Protein AF-A0A2N5ZXE2-F1 (afdb_monomer)

Solvent-accessible surface area (backbone atoms only — not comparable to full-atom values): 25624 Å² total; per-residue (Å²): 124,84,67,64,59,58,56,55,54,54,56,55,52,52,53,52,52,51,54,52,48,53,53,49,52,51,50,52,50,50,51,52,54,48,51,53,51,52,45,40,54,49,27,74,72,38,94,86,47,69,38,65,70,49,49,53,50,50,50,53,52,51,52,50,51,53,48,26,51,53,38,40,73,74,43,41,70,61,40,50,52,25,24,50,52,43,54,70,68,30,45,78,39,80,57,67,76,76,68,73,58,59,75,81,72,44,54,74,70,62,61,71,67,54,93,72,80,83,83,86,70,98,43,76,68,56,59,57,60,64,67,42,64,76,61,78,66,86,49,46,41,35,38,37,36,37,39,33,32,35,60,48,60,91,78,53,85,69,57,40,35,61,39,40,34,41,39,35,35,22,65,88,78,37,34,35,36,39,36,33,46,47,34,77,39,78,33,94,71,86,58,64,87,92,45,92,62,37,19,46,20,65,37,52,53,100,79,37,60,61,30,32,52,53,48,22,68,70,67,64,73,57,74,46,84,36,39,43,37,37,42,62,24,44,50,32,48,51,31,44,75,70,44,46,92,53,30,67,58,53,51,50,50,54,64,45,26,93,83,43,78,70,28,57,57,35,20,40,47,34,43,49,46,42,51,48,50,46,56,57,78,46,43,78,56,56,48,44,56,62,8,50,52,51,49,52,41,47,56,66,68,40,54,60,78,69,49,64,56,48,52,49,4,47,49,49,43,24,48,79,61,40,48,56,75,70,42,94,56,25,66,32,64,46,64,57,78,93,66,88,64,94,71,80,90,53,59,89,43,76,66,53,36,49,57,51,50,56,52,43,32,76,74,72,45,76,73,78,71,79,74,65,51,60,61,51,51,52,54,51,48,58,53,37,59,74,32,59,95,38,34,69,60,29,39,71,67,40,48,57,37,58,79,44,43,54,42,55,67,32,84,54,62,68,62,21,52,54,50,40,56,53,54,48,48,52,38,25,49,26,25,46,79,68,71,37,51,72,60,16,51,50,48,51,49,43,53,51,42,51,49,51,66,64,70,61,55,89,42,74,76,72,134

Secondary structure (DSSP, 8-state):
-TTHHHHHHHHHHHHHHHHHHHHHHHHHHHHHHHHHHHHHHHHHHSTTPPPHHHHHHHHHHHHHHHHHHHHHHHHHHHHHHHHHHHHHTPEEE--------HHHHS-HHHHHTSS--------HHHHHHHHHTTS----EEEEEEEEEEEE--TT-S--EEEEEEEEEEETTTTEEEEEEE-TT-B---S--TTSTT-BGGGG--TT-HHHHHHHHHHH-SS---EEEEE-HHHHHHHHHTTT-S-HHHHHHHHH--TTSTTHHHHHHHHHHHHHHHHHHHHGGGSSHHHHHHHHHHHHHHSEE---HHHHHHHHHHHHTTTTTTT-TTSEEEE--TT-----------HHHHHHHHHHHHHHH--------HHHHHHHHHHHHHHTTT-HHHHHHHHHHHHHTTGGGG-S-HHHHHHHHHHHHHHHHHHHHHTT-HHHHHHHHHHHHHHHHHHHT-TT----

Foldseek 3Di:
DVPVVVVVVVVVVVVVVVVVVVVVVVVVVVVVVVVLVVQQVVPVVDPPRDHPVRVVVVVVVVVLVVQLVVLCVVCVVLLQVLLVVLQVPFAAFDQDQLDPQCCVVDDPVVVVPFDDDDPDDDDPVVVLQVVQQPDGDDGTGKAWEWEFEWDADQPRPDTWRQWIWIWIADLVQLAIEIETEHQQDAADPPDPPVDSCRTLRNLDDPVCPSSQVRVCVQVVGDGHDKYWYAYPLRQLLVCVLLQNPCSPLLVVQLVDFPLFDLGRLQSSVQVLLAVVVSCQPVLVCLGGPSNLLVLVLSPLLIDIPDDSSNSSSSSSSSVVCPPPPVDSRSYHYHYGPPSSHPHDNQHSDPVSSVVSVVSVCVPPNDDDPDPPLLVVLVVLLVVLVVCLVPLVVLCSSLVSCLSNLSLSSPPDPVSSLVSLCSSLVSNLVSCVVVVNNVVSVSSVVSNVSSVCSVPVPPRPPDD

Radius of gyration: 27.0 Å; Cα contacts (8 Å, |Δi|>4): 568; chains: 1; bounding box: 107×51×68 Å

Nearest PDB structures (foldseek):
  3tel-assembly1_A  TM=6.851E-01  e=2.129E-08  Streptococcus pneumoniae
  3tfl-assembly1_A  TM=6.962E-01  e=2.026E-08  Streptococcus pneumoniae
  6uf3-assembly1_A  TM=6.645E-01  e=6.329E-08  Bacillus subtilis subsp. subtilis str. 168
  8qty-assembly1_A  TM=6.112E-01  e=6.329E-08  Streptococcus dysgalactiae subsp. dysgalactiae
  3okz-assembly1_A  TM=6.239E-01  e=3.764E-07  Streptococcus agalactiae

pLDDT: mean 78.14, std 16.71, range [30.12, 97.62]

Mean predicted aligned error: 12.79 Å

Sequence (463 aa):
MREEETQQQSSSQQQGGFKRFVVRSARILFWIVTIIAVWWFLSSLLHGLPGPGDAFRAGLHAAKRASDAVYHWVEEDKLKEAAHRVRSEAVEHVPQDSVLSDVDKLTAERRARLPMRPLIGDSTLQAQLRSISKRPPIGGRLINILIIGIDSRLSARDARADALHLVTVNPDSAVVEIMSIPRDTYSDLGHPDTTTFNIIANAKTSDNKRLMRKVAEIARRGPVNYYAEVGFSQAMGIMEILGYRDPVKTLQFLRTRRTLPGGDIQRTHNQAVFMRQNLISKFPLLTGATGDMITTAALNFLTTNLSRDFCLGLIYTLQERGFPNHRDDAVRLRMPPGNNIRLLQMVADSLTIHNTLARVERRFGESDGAPDVASYLRRVYTRAMKDSARPGRMVYRLRRLNEQHAWLQVQDRHARSGIRDTLSGLLEYAYRELGQSGKADAVRNARKAEQLLIEQRILHQEP

Structure (mmCIF, N/CA/C/O backbone):
data_AF-A0A2N5ZXE2-F1
#
_entry.id   AF-A0A2N5ZXE2-F1
#
loop_
_atom_site.group_PDB
_atom_site.id
_atom_site.type_symbol
_atom_site.label_atom_id
_atom_site.label_alt_id
_atom_site.label_comp_id
_atom_site.label_asym_id
_atom_site.label_entity_id
_atom_site.label_seq_id
_atom_site.pdbx_PDB_ins_code
_atom_site.Cartn_x
_atom_site.Cartn_y
_atom_site.Cartn_z
_atom_site.occupancy
_atom_site.B_iso_or_equiv
_atom_site.auth_seq_id
_atom_site.auth_comp_id
_atom_site.auth_asym_id
_atom_site.auth_atom_id
_atom_site.pdbx_PDB_model_num
ATOM 1 N N . MET A 1 1 ? 70.496 -2.683 27.564 1.00 53.62 1 MET A N 1
ATOM 2 C CA . MET A 1 1 ? 69.893 -3.513 28.633 1.00 53.62 1 MET A CA 1
ATOM 3 C C . MET A 1 1 ? 68.755 -2.837 29.403 1.00 53.62 1 MET A C 1
ATOM 5 O O . MET A 1 1 ? 67.891 -3.565 29.852 1.00 53.62 1 MET A O 1
ATOM 9 N N . ARG A 1 2 ? 68.676 -1.499 29.543 1.00 52.22 2 ARG A N 1
ATOM 10 C CA . ARG A 1 2 ? 67.564 -0.840 30.276 1.00 52.22 2 ARG A CA 1
ATOM 11 C C . ARG A 1 2 ? 66.299 -0.516 29.459 1.00 52.22 2 ARG A C 1
ATOM 13 O O . ARG A 1 2 ? 65.325 -0.068 30.046 1.00 52.22 2 ARG A O 1
ATOM 20 N N . GLU A 1 3 ? 66.297 -0.728 28.141 1.00 51.56 3 GLU A N 1
ATOM 21 C CA . GLU A 1 3 ? 65.118 -0.480 27.283 1.00 51.56 3 GLU A CA 1
ATOM 22 C C . GLU A 1 3 ? 64.325 -1.753 26.932 1.00 51.56 3 GLU A C 1
ATOM 24 O O . GLU A 1 3 ? 63.127 -1.670 26.671 1.00 51.56 3 GLU A O 1
ATOM 29 N N . GLU A 1 4 ? 64.938 -2.940 27.005 1.00 49.72 4 GLU A N 1
ATOM 30 C CA . GLU A 1 4 ? 64.251 -4.212 26.716 1.00 49.72 4 GLU A CA 1
ATOM 31 C C . GLU A 1 4 ? 63.387 -4.706 27.893 1.00 49.72 4 GLU A C 1
ATOM 33 O O . GLU A 1 4 ? 62.326 -5.294 27.676 1.00 49.72 4 GLU A O 1
ATOM 38 N N . GLU A 1 5 ? 63.755 -4.389 29.140 1.00 50.12 5 GLU A N 1
ATOM 39 C CA . GLU A 1 5 ? 62.956 -4.756 30.323 1.00 50.12 5 GLU A CA 1
ATOM 40 C C . GLU A 1 5 ? 61.632 -3.969 30.411 1.00 50.12 5 GLU A C 1
ATOM 42 O O . GLU A 1 5 ? 60.610 -4.495 30.864 1.00 50.12 5 GLU A O 1
ATOM 47 N N . THR A 1 6 ? 61.593 -2.739 29.891 1.00 51.38 6 THR A N 1
ATOM 48 C CA . THR A 1 6 ? 60.400 -1.875 29.921 1.00 51.38 6 THR A CA 1
ATOM 49 C C . THR A 1 6 ? 59.348 -2.294 28.879 1.00 51.38 6 THR A C 1
ATOM 51 O O . THR A 1 6 ? 58.143 -2.149 29.108 1.00 51.38 6 THR A O 1
ATOM 54 N N . GLN A 1 7 ? 59.761 -2.888 27.751 1.00 49.28 7 GLN A N 1
ATOM 55 C CA . GLN A 1 7 ? 58.834 -3.416 26.735 1.00 49.28 7 GLN A CA 1
ATOM 56 C C . GLN A 1 7 ? 58.217 -4.774 27.127 1.00 49.28 7 GLN A C 1
ATOM 58 O O . GLN A 1 7 ? 57.045 -5.026 26.825 1.00 49.28 7 GLN A O 1
ATOM 63 N N . GLN A 1 8 ? 58.926 -5.619 27.883 1.00 49.59 8 GLN A N 1
ATOM 64 C CA . GLN A 1 8 ? 58.360 -6.873 28.411 1.00 49.59 8 GLN A CA 1
ATOM 65 C C . GLN A 1 8 ? 57.387 -6.664 29.588 1.00 49.59 8 GLN A C 1
ATOM 67 O O . GLN A 1 8 ? 56.416 -7.416 29.733 1.00 49.59 8 GLN A O 1
ATOM 72 N N . GLN A 1 9 ? 57.555 -5.608 30.392 1.00 49.88 9 GLN A N 1
ATOM 73 C CA . GLN A 1 9 ? 56.585 -5.274 31.444 1.00 49.88 9 GLN A CA 1
ATOM 74 C C . GLN A 1 9 ? 55.280 -4.659 30.906 1.00 49.88 9 GLN A C 1
ATOM 76 O O . GLN A 1 9 ? 54.209 -4.944 31.443 1.00 49.88 9 GLN A O 1
ATOM 81 N N . SER A 1 10 ? 55.317 -3.889 29.811 1.00 50.78 10 SER A N 1
ATOM 82 C CA . SER A 1 10 ? 54.096 -3.290 29.233 1.00 50.78 10 SER A CA 1
ATOM 83 C C . SER A 1 10 ? 53.194 -4.307 28.506 1.00 50.78 10 SER A C 1
ATOM 85 O O . SER A 1 10 ? 51.966 -4.254 28.627 1.00 50.78 10 SER A O 1
ATOM 87 N N . SER A 1 11 ? 53.783 -5.295 27.823 1.00 50.34 11 SER A N 1
ATOM 88 C CA . SER A 1 11 ? 53.051 -6.354 27.105 1.00 50.34 11 SER A CA 1
ATOM 89 C C . SER A 1 11 ? 52.413 -7.392 28.044 1.00 50.34 11 SER A C 1
ATOM 91 O O . SER A 1 11 ? 51.295 -7.859 27.796 1.00 50.34 11 SER A O 1
ATOM 93 N N . SER A 1 12 ? 53.057 -7.695 29.176 1.00 50.16 12 SER A N 1
ATOM 94 C CA . SER A 1 12 ? 52.510 -8.583 30.214 1.00 50.16 12 SER A CA 1
ATOM 95 C C . SER A 1 12 ? 51.385 -7.929 31.038 1.00 50.16 12 SER A C 1
ATOM 97 O O . SER A 1 12 ? 50.406 -8.601 31.381 1.00 50.16 12 SER A O 1
ATOM 99 N N . GLN A 1 13 ? 51.433 -6.609 31.271 1.00 51.62 13 GLN A N 1
ATOM 100 C CA . GLN A 1 13 ? 50.327 -5.860 31.890 1.00 51.62 13 GLN A CA 1
ATOM 101 C C . GLN A 1 13 ? 49.089 -5.747 30.980 1.00 51.62 13 GLN A C 1
ATOM 103 O O . GLN A 1 13 ? 47.963 -5.913 31.464 1.00 51.62 13 GLN A O 1
ATOM 108 N N . GLN A 1 14 ? 49.263 -5.544 29.666 1.00 51.06 14 GLN A N 1
ATOM 109 C CA . GLN A 1 14 ? 48.143 -5.510 28.711 1.00 51.06 14 GLN A CA 1
ATOM 110 C C . GLN A 1 14 ? 47.430 -6.869 28.574 1.00 51.06 14 GLN A C 1
ATOM 112 O O . GLN A 1 14 ? 46.196 -6.917 28.571 1.00 51.06 14 GLN A O 1
ATOM 117 N N . GLN A 1 15 ? 48.167 -7.989 28.550 1.00 51.78 15 GLN A N 1
ATOM 118 C CA . GLN A 1 15 ? 47.559 -9.330 28.529 1.00 51.78 15 GLN A CA 1
ATOM 119 C C . GLN A 1 15 ? 46.788 -9.659 29.821 1.00 51.78 15 GLN A C 1
ATOM 121 O O 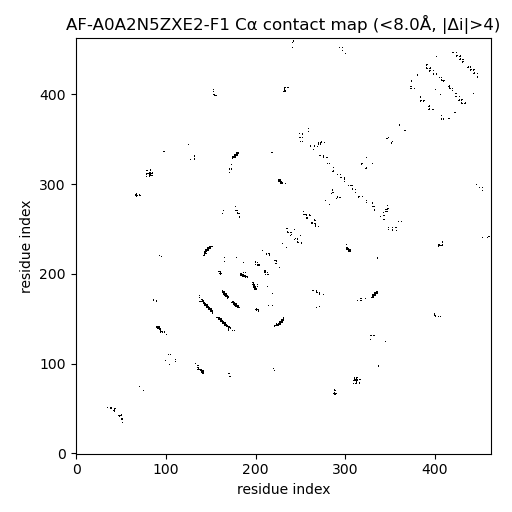. GLN A 1 15 ? 45.746 -10.324 29.772 1.00 51.78 15 GLN A O 1
ATOM 126 N N . GLY A 1 16 ? 47.252 -9.172 30.977 1.00 52.94 16 GLY A N 1
ATOM 127 C CA . GLY A 1 16 ? 46.551 -9.314 32.256 1.00 52.94 16 GLY A CA 1
ATOM 128 C C . GLY A 1 16 ? 45.233 -8.530 32.313 1.00 52.94 16 GLY A C 1
ATOM 129 O O . GLY A 1 16 ? 44.241 -9.030 32.851 1.00 52.94 16 GLY A O 1
ATOM 130 N N . GLY A 1 17 ? 45.194 -7.335 31.714 1.00 65.12 17 GLY A N 1
ATOM 131 C CA . GLY A 1 17 ? 43.986 -6.513 31.589 1.00 65.12 17 GLY A CA 1
ATOM 132 C C . GLY A 1 17 ? 42.912 -7.160 30.712 1.00 65.12 17 GLY A C 1
ATOM 133 O O . GLY A 1 17 ? 41.754 -7.247 31.125 1.00 65.12 17 GLY A O 1
ATOM 134 N N . PHE A 1 18 ? 43.302 -7.706 29.556 1.00 62.78 18 PHE A N 1
ATOM 135 C CA . PHE A 1 18 ? 42.383 -8.401 28.650 1.00 62.78 18 PHE A CA 1
ATOM 136 C C . PHE A 1 18 ? 41.814 -9.686 29.272 1.00 62.78 18 PHE A C 1
ATOM 138 O O . PHE A 1 18 ? 40.603 -9.890 29.260 1.00 62.78 18 PHE A O 1
ATOM 145 N N . LYS A 1 19 ? 42.647 -10.515 29.922 1.00 65.44 19 LYS A N 1
ATOM 146 C CA . LYS A 1 19 ? 42.171 -11.713 30.641 1.00 65.44 19 LYS A CA 1
ATOM 147 C C . LYS A 1 19 ? 41.205 -11.364 31.777 1.00 65.44 19 LYS A C 1
ATOM 149 O O . LYS A 1 19 ? 40.176 -12.018 31.926 1.00 65.44 19 LYS A O 1
ATOM 154 N N . ARG A 1 20 ? 41.482 -10.310 32.556 1.00 68.12 20 ARG A N 1
ATOM 155 C CA . ARG A 1 20 ? 40.572 -9.839 33.619 1.00 68.12 20 ARG A CA 1
ATOM 156 C C . ARG A 1 20 ? 39.262 -9.286 33.060 1.00 68.12 20 ARG A C 1
ATOM 158 O O . ARG A 1 20 ? 38.218 -9.514 33.667 1.00 68.12 20 ARG A O 1
ATOM 165 N N . PHE A 1 21 ? 39.299 -8.600 31.919 1.00 69.12 21 PHE A N 1
ATOM 166 C CA . PHE A 1 21 ? 38.103 -8.128 31.223 1.00 69.12 21 PHE A CA 1
ATOM 167 C C . PHE A 1 21 ? 37.252 -9.299 30.719 1.00 69.12 21 PHE A C 1
ATOM 169 O O . PHE A 1 21 ? 36.068 -9.355 31.029 1.00 69.12 21 PHE A O 1
ATOM 176 N N . VAL A 1 22 ? 37.857 -10.288 30.055 1.00 70.19 22 VAL A N 1
ATOM 177 C CA . VAL A 1 22 ? 37.159 -11.492 29.574 1.00 70.19 22 VAL A CA 1
ATOM 178 C C . VAL A 1 22 ? 36.523 -12.267 30.731 1.00 70.19 22 VAL A C 1
ATOM 180 O O . VAL A 1 22 ? 35.356 -12.638 30.648 1.00 70.19 22 VAL A O 1
ATOM 183 N N . VAL A 1 23 ? 37.237 -12.450 31.846 1.00 75.44 23 VAL A N 1
ATOM 184 C CA . VAL A 1 23 ? 36.708 -13.144 33.035 1.00 75.44 23 VAL A CA 1
ATOM 185 C C . VAL A 1 23 ? 35.573 -12.357 33.703 1.00 75.44 23 VAL A C 1
ATOM 187 O O . VAL A 1 23 ? 34.593 -12.955 34.150 1.00 75.44 23 VAL A O 1
ATOM 190 N N . ARG A 1 24 ? 35.659 -11.021 33.757 1.00 71.81 24 ARG A N 1
ATOM 191 C CA . ARG A 1 24 ? 34.567 -10.172 34.264 1.00 71.81 24 ARG A CA 1
ATOM 192 C C . ARG A 1 24 ? 33.337 -10.243 33.363 1.00 71.81 24 ARG A C 1
ATOM 194 O O . ARG A 1 24 ? 32.244 -10.458 33.875 1.00 71.81 24 ARG A O 1
ATOM 201 N N . SER A 1 25 ? 33.515 -10.143 32.050 1.00 62.44 25 SER A N 1
ATOM 202 C CA . SER A 1 25 ? 32.431 -10.258 31.072 1.00 62.44 25 SER A CA 1
ATOM 203 C C . SER A 1 25 ? 31.783 -11.643 31.102 1.00 62.44 25 SER A C 1
ATOM 205 O O . SER A 1 25 ? 30.561 -11.738 31.096 1.00 62.44 25 SER A O 1
ATOM 207 N N . ALA A 1 26 ? 32.573 -12.713 31.244 1.00 69.75 26 ALA A N 1
ATOM 208 C CA . ALA A 1 26 ? 32.065 -14.074 31.401 1.00 69.75 26 ALA A CA 1
ATOM 209 C C . ALA A 1 26 ? 31.266 -14.254 32.703 1.00 69.75 26 ALA A C 1
ATOM 211 O O . ALA A 1 26 ? 30.211 -14.880 32.687 1.00 69.75 26 ALA A O 1
ATOM 212 N N . ARG A 1 27 ? 31.710 -13.659 33.822 1.00 75.62 27 ARG A N 1
ATOM 213 C CA . ARG A 1 27 ? 30.952 -13.657 35.089 1.00 75.62 27 ARG A CA 1
ATOM 214 C C . ARG A 1 27 ? 29.640 -12.886 34.985 1.00 75.62 27 ARG A C 1
ATOM 216 O O . ARG A 1 27 ? 28.633 -13.353 35.503 1.00 75.62 27 ARG A O 1
ATOM 223 N N . ILE A 1 28 ? 29.641 -11.729 34.326 1.00 75.00 28 ILE A N 1
ATOM 224 C CA . ILE A 1 28 ? 28.424 -10.938 34.100 1.00 75.00 28 ILE A CA 1
ATOM 225 C C . ILE A 1 28 ? 27.445 -11.733 33.231 1.00 75.00 28 ILE A C 1
ATOM 227 O O . ILE A 1 28 ? 26.283 -11.874 33.597 1.00 75.00 28 ILE A O 1
ATOM 231 N N . LEU A 1 29 ? 27.925 -12.319 32.131 1.00 68.94 29 LEU A N 1
ATOM 232 C CA . LEU A 1 29 ? 27.113 -13.148 31.244 1.00 68.94 29 LEU A CA 1
ATOM 233 C C . LEU A 1 29 ? 26.539 -14.368 31.979 1.00 68.94 29 LEU A C 1
ATOM 235 O O . LEU A 1 29 ? 25.354 -14.654 31.848 1.00 68.94 29 LEU A O 1
ATOM 239 N N . PHE A 1 30 ? 27.348 -15.041 32.803 1.00 82.50 30 PHE A N 1
ATOM 240 C CA . PHE A 1 30 ? 26.913 -16.169 33.627 1.00 82.50 30 PHE A CA 1
ATOM 241 C C . PHE A 1 30 ? 25.770 -15.780 34.571 1.00 82.50 30 PHE A C 1
ATOM 243 O O . PHE A 1 30 ? 24.757 -16.476 34.627 1.00 82.50 30 PHE A O 1
ATOM 250 N N . TRP A 1 31 ? 25.883 -14.649 35.272 1.00 83.19 31 TRP A N 1
ATOM 251 C CA . TRP A 1 31 ? 24.820 -14.180 36.163 1.00 83.19 31 TRP A CA 1
ATOM 252 C C . TRP A 1 31 ? 23.570 -13.729 35.408 1.00 83.19 31 TRP A C 1
ATOM 254 O O . TRP A 1 31 ? 22.471 -14.037 35.853 1.00 83.19 31 TRP A O 1
ATOM 264 N N . ILE A 1 32 ? 23.711 -13.086 34.245 1.00 74.50 32 ILE A N 1
ATOM 265 C CA . ILE A 1 32 ? 22.572 -12.739 33.380 1.00 74.50 32 ILE A CA 1
ATOM 266 C C . ILE A 1 32 ? 21.824 -14.006 32.949 1.00 74.50 32 ILE A C 1
ATOM 268 O O . ILE A 1 32 ? 20.609 -14.085 33.112 1.00 74.50 32 ILE A O 1
ATOM 272 N N . VAL A 1 33 ? 22.544 -15.018 32.458 1.00 73.81 33 VAL A N 1
ATOM 273 C CA . VAL A 1 33 ? 21.955 -16.302 32.045 1.00 73.81 33 VAL A CA 1
ATOM 274 C C . VAL A 1 33 ? 21.291 -17.002 33.229 1.00 73.81 33 VAL A C 1
ATOM 276 O O . VAL A 1 33 ? 20.179 -17.503 33.095 1.00 73.81 33 VAL A O 1
ATOM 279 N N . THR A 1 34 ? 21.925 -16.981 34.402 1.00 80.94 34 THR A N 1
ATOM 280 C CA . THR A 1 34 ? 21.381 -17.590 35.624 1.00 80.94 34 THR A CA 1
ATOM 281 C C . THR A 1 34 ? 20.097 -16.889 36.069 1.00 80.94 34 THR A C 1
ATOM 283 O O . THR A 1 34 ? 19.114 -17.557 36.366 1.00 80.94 34 THR A O 1
ATOM 286 N N . ILE A 1 35 ? 20.058 -15.554 36.054 1.00 79.75 35 ILE A N 1
ATOM 287 C CA . ILE A 1 35 ? 18.862 -14.771 36.399 1.00 79.75 35 ILE A CA 1
ATOM 288 C C . ILE A 1 35 ? 17.728 -15.049 35.408 1.00 79.75 35 ILE A C 1
ATOM 290 O O . ILE A 1 35 ? 16.595 -15.259 35.831 1.00 79.75 35 ILE A O 1
ATOM 294 N N . ILE A 1 36 ? 18.020 -15.101 34.105 1.00 72.56 36 ILE A N 1
ATOM 295 C CA . ILE A 1 36 ? 17.019 -15.409 33.073 1.00 72.56 36 ILE A CA 1
ATOM 296 C C . ILE A 1 36 ? 16.494 -16.842 33.232 1.00 72.56 36 ILE A C 1
ATOM 298 O O . ILE A 1 36 ? 15.289 -17.054 33.130 1.00 72.56 36 ILE A O 1
ATOM 302 N N . ALA A 1 37 ? 17.363 -17.814 33.523 1.00 72.06 37 ALA A N 1
ATOM 303 C CA . ALA A 1 37 ? 16.973 -19.206 33.740 1.00 72.06 37 ALA A CA 1
ATOM 304 C C . ALA A 1 37 ? 16.129 -19.381 35.012 1.00 72.06 37 ALA A C 1
ATOM 306 O O . ALA A 1 37 ? 15.114 -20.076 34.987 1.00 72.06 37 ALA A O 1
ATOM 307 N N . VAL A 1 38 ? 16.503 -18.709 36.106 1.00 80.69 38 VAL A N 1
ATOM 308 C CA . VAL A 1 38 ? 15.742 -18.699 37.364 1.00 80.69 38 VAL A CA 1
ATOM 309 C C . VAL A 1 38 ? 14.392 -18.007 37.180 1.00 80.69 38 VAL A C 1
ATOM 311 O O . VAL A 1 38 ? 13.382 -18.527 37.644 1.00 80.69 38 VAL A O 1
ATOM 314 N N . TRP A 1 39 ? 14.341 -16.884 36.457 1.00 76.00 39 TRP A N 1
ATOM 315 C CA . TRP A 1 39 ? 13.083 -16.228 36.091 1.00 76.00 39 TRP A CA 1
ATOM 316 C C . TRP A 1 39 ? 12.213 -17.168 35.266 1.00 76.00 39 TRP A C 1
ATOM 318 O O . TRP A 1 39 ? 11.054 -17.375 35.608 1.00 76.00 39 TRP A O 1
ATOM 328 N N . TRP A 1 40 ? 12.761 -17.768 34.208 1.00 74.38 40 TRP A N 1
ATOM 329 C CA . TRP A 1 40 ? 12.032 -18.697 33.348 1.00 74.38 40 TRP A CA 1
ATOM 330 C C . TRP A 1 40 ? 11.431 -19.851 34.161 1.00 74.38 40 TRP A C 1
ATOM 332 O O . TRP A 1 40 ? 10.228 -20.104 34.077 1.00 74.38 40 TRP A O 1
ATOM 342 N N . PHE A 1 41 ? 12.228 -20.456 35.045 1.00 74.44 41 PHE A N 1
ATOM 343 C CA . PHE A 1 41 ? 11.780 -21.496 35.967 1.00 74.44 41 PHE A CA 1
ATOM 344 C C . PHE A 1 41 ? 10.666 -21.005 36.908 1.00 74.44 41 PHE A C 1
ATOM 346 O O . PHE A 1 41 ? 9.610 -21.632 36.986 1.00 74.44 41 PHE A O 1
ATOM 353 N N . LEU A 1 42 ? 10.827 -19.842 37.548 1.00 72.38 42 LEU A N 1
ATOM 354 C CA . LEU A 1 42 ? 9.805 -19.246 38.421 1.00 72.38 42 LEU A CA 1
ATOM 355 C C . LEU A 1 42 ? 8.508 -18.904 37.670 1.00 72.38 42 LEU A C 1
ATOM 357 O O . LEU A 1 42 ? 7.424 -19.162 38.188 1.00 72.38 42 LEU A O 1
ATOM 361 N N . SER A 1 43 ? 8.602 -18.391 36.440 1.00 71.31 43 SER A N 1
ATOM 362 C CA . SER A 1 43 ? 7.439 -18.106 35.585 1.00 71.31 43 SER A CA 1
ATOM 363 C C . SER A 1 43 ? 6.705 -19.367 35.124 1.00 71.31 43 SER A C 1
ATOM 365 O O . SER A 1 43 ? 5.507 -19.312 34.873 1.00 71.31 43 SER A O 1
ATOM 367 N N . SER A 1 44 ? 7.395 -20.512 35.056 1.00 72.25 44 SER A N 1
ATOM 368 C CA . SER A 1 44 ? 6.775 -21.804 34.733 1.00 72.25 44 SER A CA 1
ATOM 369 C C . SER A 1 44 ? 6.050 -22.444 35.924 1.00 72.25 44 SER A C 1
ATOM 371 O O . SER A 1 44 ? 5.135 -23.240 35.734 1.00 72.25 44 SER A O 1
ATOM 373 N N . LEU A 1 45 ? 6.439 -22.079 37.151 1.00 73.69 45 LEU A N 1
ATOM 374 C CA . LEU A 1 45 ? 5.880 -22.602 38.402 1.00 73.69 45 LEU A CA 1
ATOM 375 C C . LEU A 1 45 ? 4.724 -21.753 38.944 1.00 73.69 45 LEU A C 1
ATOM 377 O O . LEU A 1 45 ? 3.777 -22.289 39.519 1.00 73.69 45 LEU A O 1
ATOM 381 N N . LEU A 1 46 ? 4.794 -20.433 38.776 1.00 74.31 46 LEU A N 1
ATOM 382 C CA . LEU A 1 46 ? 3.804 -19.492 39.291 1.00 74.31 46 LEU A CA 1
ATOM 383 C C . LEU A 1 46 ? 2.906 -19.000 38.153 1.00 74.31 46 LEU A C 1
ATOM 385 O O . LEU A 1 46 ? 3.301 -18.158 37.344 1.00 74.31 46 LEU A O 1
ATOM 389 N N . HIS A 1 47 ? 1.668 -19.496 38.121 1.00 52.41 47 HIS A N 1
ATOM 390 C CA . HIS A 1 47 ? 0.640 -19.018 37.199 1.00 52.41 47 HIS A CA 1
ATOM 391 C C . HIS A 1 47 ? 0.417 -17.509 37.411 1.00 52.41 47 HIS A C 1
ATOM 393 O O . HIS A 1 47 ? -0.084 -17.095 38.454 1.00 52.41 47 HIS A O 1
ATOM 399 N N . GLY A 1 48 ? 0.807 -16.690 36.428 1.00 60.38 48 GLY A N 1
ATOM 400 C CA . GLY A 1 48 ? 0.639 -15.230 36.443 1.00 60.38 48 GLY A CA 1
ATOM 401 C C . GLY A 1 48 ? 1.933 -14.411 36.380 1.00 60.38 48 GLY A C 1
ATOM 402 O O . GLY A 1 48 ? 1.856 -13.206 36.143 1.00 60.38 48 GLY A O 1
ATOM 403 N N . LEU A 1 49 ? 3.115 -15.023 36.534 1.00 63.66 49 LEU A N 1
ATOM 404 C CA . LEU A 1 49 ? 4.382 -14.325 36.292 1.00 63.66 49 LEU A CA 1
ATOM 405 C C . LEU A 1 49 ? 4.696 -14.278 34.784 1.00 63.66 49 LEU A C 1
ATOM 407 O O . LEU A 1 49 ? 4.753 -15.333 34.150 1.00 63.66 49 LEU A O 1
ATOM 411 N N . PRO A 1 50 ? 4.925 -13.088 34.191 1.00 63.28 50 PRO A N 1
ATOM 412 C CA . PRO A 1 50 ? 5.286 -12.973 32.782 1.00 63.28 50 PRO A CA 1
ATOM 413 C C . PRO A 1 50 ? 6.631 -13.657 32.533 1.00 63.28 50 PRO A C 1
ATOM 415 O O . PRO A 1 50 ? 7.585 -13.457 33.291 1.00 63.28 50 PRO A O 1
ATOM 418 N N . GLY A 1 51 ? 6.723 -14.451 31.465 1.00 74.12 51 GLY A N 1
ATOM 419 C CA . GLY A 1 51 ? 7.986 -15.069 31.079 1.00 74.12 51 GLY A CA 1
ATOM 420 C C . GLY A 1 51 ? 9.033 -14.016 30.678 1.00 74.12 51 GLY A C 1
ATOM 421 O O . GLY A 1 51 ? 8.688 -12.860 30.418 1.00 74.12 51 GLY A O 1
ATOM 422 N N . PRO A 1 52 ? 10.317 -14.386 30.550 1.00 65.88 52 PRO A N 1
ATOM 423 C CA . PRO A 1 52 ? 11.381 -13.454 30.158 1.00 65.88 52 PRO A CA 1
ATOM 424 C C . PRO A 1 52 ? 11.085 -12.703 28.845 1.00 65.88 52 PRO A C 1
ATOM 426 O O . PRO A 1 52 ? 11.339 -11.504 28.734 1.00 65.88 52 PRO A O 1
ATOM 429 N N . GLY A 1 53 ? 10.476 -13.384 27.866 1.00 63.06 53 GLY A N 1
ATOM 430 C CA . GLY A 1 53 ? 10.035 -12.767 26.611 1.00 63.06 53 GLY A CA 1
ATOM 431 C C . GLY A 1 53 ? 8.861 -11.793 26.780 1.00 63.06 53 GLY A C 1
ATOM 432 O O . GLY A 1 53 ? 8.786 -10.785 26.080 1.00 63.06 53 GLY A O 1
ATOM 433 N N . ASP A 1 54 ? 7.959 -12.037 27.731 1.00 64.81 54 ASP A N 1
ATOM 434 C CA . ASP A 1 54 ? 6.850 -11.127 28.047 1.00 64.81 54 ASP A CA 1
ATOM 435 C C . ASP A 1 54 ? 7.341 -9.879 28.777 1.00 64.81 54 ASP A C 1
ATOM 437 O O . ASP A 1 54 ? 6.907 -8.773 28.464 1.00 64.81 54 ASP A O 1
ATOM 441 N N . ALA A 1 55 ? 8.300 -10.036 29.692 1.00 65.00 55 ALA A N 1
ATOM 442 C CA . ALA A 1 55 ? 8.944 -8.928 30.388 1.00 65.00 55 ALA A CA 1
ATOM 443 C C . ALA A 1 55 ? 9.743 -8.033 29.427 1.00 65.00 55 ALA A C 1
ATOM 445 O O . ALA A 1 55 ? 9.636 -6.807 29.485 1.00 65.00 55 ALA A O 1
ATOM 446 N N . PHE A 1 56 ? 10.480 -8.629 28.484 1.00 62.59 56 PHE A N 1
ATOM 447 C CA . PHE A 1 56 ? 11.167 -7.888 27.426 1.00 62.59 56 PHE A CA 1
ATOM 448 C C . PHE A 1 56 ? 10.182 -7.118 26.531 1.00 62.59 56 PHE A C 1
ATOM 450 O O . PHE A 1 56 ? 10.374 -5.929 26.268 1.00 62.59 56 PHE A O 1
ATOM 457 N N . ARG A 1 57 ? 9.074 -7.757 26.126 1.00 61.53 57 ARG A N 1
ATOM 458 C CA . ARG A 1 57 ? 7.991 -7.098 25.378 1.00 61.53 57 ARG A CA 1
ATOM 459 C C . ARG A 1 57 ? 7.353 -5.959 26.171 1.00 61.53 57 ARG A C 1
ATOM 461 O O . ARG A 1 57 ? 7.138 -4.884 25.617 1.00 61.53 57 ARG A O 1
ATOM 468 N N . ALA A 1 58 ? 7.088 -6.158 27.459 1.00 67.00 58 ALA A N 1
ATOM 469 C CA . ALA A 1 58 ? 6.551 -5.124 28.338 1.00 67.00 58 ALA A CA 1
ATOM 470 C C . ALA A 1 58 ? 7.511 -3.929 28.462 1.00 67.00 58 ALA A C 1
ATOM 472 O O . ALA A 1 58 ? 7.068 -2.784 28.368 1.00 67.00 58 ALA A O 1
ATOM 473 N N . GLY A 1 59 ? 8.819 -4.183 28.578 1.00 63.03 59 GLY A N 1
ATOM 474 C CA . GLY A 1 59 ? 9.859 -3.152 28.568 1.00 63.03 59 GLY A CA 1
ATOM 475 C C . GLY A 1 59 ? 9.898 -2.355 27.261 1.00 63.03 59 GLY A C 1
ATOM 476 O O . GLY A 1 59 ? 9.897 -1.126 27.290 1.00 63.03 59 GLY A O 1
ATOM 477 N N . LEU A 1 60 ? 9.837 -3.030 26.108 1.00 69.44 60 LEU A N 1
ATOM 478 C CA . LEU A 1 60 ? 9.741 -2.378 24.795 1.00 69.44 60 LEU A CA 1
ATOM 479 C C . LEU A 1 60 ? 8.470 -1.532 24.657 1.00 69.44 60 LEU A C 1
ATOM 481 O O . LEU A 1 60 ? 8.521 -0.409 24.156 1.00 69.44 60 LEU A O 1
ATOM 485 N N . HIS A 1 61 ? 7.327 -2.037 25.123 1.00 72.50 61 HIS A N 1
ATOM 486 C CA . HIS A 1 61 ? 6.080 -1.275 25.126 1.00 72.50 61 HIS A CA 1
ATOM 487 C C . HIS A 1 61 ? 6.154 -0.050 26.040 1.00 72.50 61 HIS A C 1
ATOM 489 O O . HIS A 1 61 ? 5.647 1.006 25.664 1.00 72.50 61 HIS A O 1
ATOM 495 N N . ALA A 1 62 ? 6.792 -0.158 27.208 1.00 71.69 62 ALA A N 1
ATOM 496 C CA . ALA A 1 62 ? 7.013 0.974 28.103 1.00 71.69 62 ALA A CA 1
ATOM 497 C C . ALA A 1 62 ? 7.926 2.030 27.461 1.00 71.69 62 ALA A C 1
ATOM 499 O O . ALA A 1 62 ? 7.587 3.213 27.471 1.00 71.69 62 ALA A O 1
ATOM 500 N N . ALA A 1 63 ? 9.019 1.604 26.820 1.00 71.94 63 ALA A N 1
ATOM 501 C CA . ALA A 1 63 ? 9.910 2.491 26.074 1.00 71.94 63 ALA A CA 1
ATOM 502 C C . ALA A 1 63 ? 9.180 3.196 24.919 1.00 71.94 63 ALA A C 1
ATOM 504 O O . ALA A 1 63 ? 9.296 4.413 24.774 1.00 71.94 63 ALA A O 1
ATOM 505 N N . LYS A 1 64 ? 8.360 2.465 24.147 1.00 78.38 64 LYS A N 1
ATOM 506 C CA . LYS A 1 64 ? 7.514 3.060 23.102 1.00 78.38 64 LYS A CA 1
ATOM 507 C C . LYS A 1 64 ? 6.561 4.096 23.691 1.00 78.38 64 LYS A C 1
ATOM 509 O O . LYS A 1 64 ? 6.503 5.203 23.182 1.00 78.38 64 LYS A O 1
ATOM 514 N N . ARG A 1 65 ? 5.843 3.772 24.771 1.00 78.62 65 ARG A N 1
ATOM 515 C CA . ARG A 1 65 ? 4.899 4.705 25.410 1.00 78.62 65 ARG A CA 1
ATOM 516 C C . ARG A 1 65 ? 5.584 5.980 25.890 1.00 78.62 65 ARG A C 1
ATOM 518 O O . ARG A 1 65 ? 5.044 7.058 25.680 1.00 78.62 65 ARG A O 1
ATOM 525 N N . ALA A 1 66 ? 6.764 5.866 26.499 1.00 74.81 66 ALA A N 1
ATOM 526 C CA . ALA A 1 66 ? 7.544 7.026 26.917 1.00 74.81 66 ALA A CA 1
ATOM 527 C C . ALA A 1 66 ? 7.974 7.876 25.709 1.00 74.81 66 ALA A C 1
ATOM 529 O O . ALA A 1 66 ? 7.800 9.092 25.721 1.00 74.81 66 ALA A O 1
ATOM 530 N N . SER A 1 67 ? 8.464 7.239 24.640 1.00 79.06 67 SER A N 1
ATOM 531 C CA . SER A 1 67 ? 8.824 7.933 23.399 1.00 79.06 67 SER A CA 1
ATOM 532 C C . SER A 1 67 ? 7.624 8.605 22.733 1.00 79.06 67 SER A C 1
ATOM 534 O O . SER A 1 67 ? 7.756 9.722 22.240 1.00 79.06 67 SER A O 1
ATOM 536 N N . ASP A 1 68 ? 6.471 7.942 22.700 1.00 83.06 68 ASP A N 1
ATOM 537 C CA . ASP A 1 68 ? 5.238 8.486 22.138 1.00 83.06 68 ASP A CA 1
ATOM 538 C C . ASP A 1 68 ? 4.756 9.680 22.967 1.00 83.06 68 ASP A C 1
ATOM 540 O O . ASP A 1 68 ? 4.358 10.686 22.393 1.00 83.06 68 ASP A O 1
ATOM 544 N N . ALA A 1 69 ? 4.836 9.607 24.299 1.00 78.56 69 ALA A N 1
ATOM 545 C CA . ALA A 1 69 ? 4.460 10.708 25.184 1.00 78.56 69 ALA A CA 1
ATOM 546 C C . ALA A 1 69 ? 5.343 11.945 24.968 1.00 78.56 69 ALA A C 1
ATOM 548 O O . ALA A 1 69 ? 4.821 13.050 24.850 1.00 78.56 69 ALA A O 1
ATOM 549 N N . VAL A 1 70 ? 6.663 11.760 24.850 1.00 77.06 70 VAL A N 1
ATOM 550 C CA . VAL A 1 70 ? 7.590 12.855 24.517 1.00 77.06 70 VAL A CA 1
ATOM 551 C C . VAL A 1 70 ? 7.290 13.414 23.128 1.00 77.06 70 VAL A C 1
ATOM 553 O O . VAL A 1 70 ? 7.226 14.625 22.961 1.00 77.06 70 VAL A O 1
ATOM 556 N N . TYR A 1 71 ? 7.068 12.551 22.135 1.00 83.69 71 TYR A N 1
ATOM 557 C CA . TYR A 1 71 ? 6.734 12.983 20.778 1.00 83.69 71 TYR A CA 1
ATOM 558 C C . TYR A 1 71 ? 5.446 13.801 20.740 1.00 83.69 71 TYR A C 1
ATOM 560 O O . TYR A 1 71 ? 5.421 14.866 20.134 1.00 83.69 71 TYR A O 1
ATOM 568 N N . HIS A 1 72 ? 4.395 13.327 21.412 1.00 82.12 72 HIS A N 1
ATOM 569 C CA . HIS A 1 72 ? 3.152 14.073 21.531 1.00 82.12 72 HIS A CA 1
ATOM 570 C C . HIS A 1 72 ? 3.406 15.409 22.221 1.00 82.12 72 HIS A C 1
ATOM 572 O O . HIS A 1 72 ? 3.071 16.425 21.641 1.00 82.12 72 HIS A O 1
ATOM 578 N N . TRP A 1 73 ? 4.102 15.445 23.357 1.00 77.38 73 TRP A N 1
ATOM 579 C CA . TRP A 1 73 ? 4.423 16.707 24.028 1.00 77.38 73 TRP A CA 1
ATOM 580 C C . TRP A 1 73 ? 5.138 17.731 23.122 1.00 77.38 73 TRP A C 1
ATOM 582 O O . TRP A 1 73 ? 4.856 18.921 23.213 1.00 77.38 73 TRP A O 1
ATOM 592 N N . VAL A 1 74 ? 6.025 17.285 22.223 1.00 81.38 74 VAL A N 1
ATOM 593 C CA . VAL A 1 74 ? 6.750 18.175 21.294 1.00 81.38 74 VAL A CA 1
ATOM 594 C C . VAL A 1 74 ? 5.920 18.573 20.067 1.00 81.38 74 VAL A C 1
ATOM 596 O O . VAL A 1 74 ? 6.006 19.710 19.608 1.00 81.38 74 VAL A O 1
ATOM 599 N N . GLU A 1 75 ? 5.154 17.647 19.489 1.00 87.94 75 GLU A N 1
ATOM 600 C CA . GLU A 1 75 ? 4.527 17.813 18.168 1.00 87.94 75 GLU A CA 1
ATOM 601 C C . GLU A 1 75 ? 2.994 17.965 18.223 1.00 87.94 75 GLU A C 1
ATOM 603 O O . GLU A 1 75 ? 2.354 18.074 17.176 1.00 87.94 75 GLU A O 1
ATOM 608 N N . GLU A 1 76 ? 2.378 17.991 19.410 1.00 86.00 76 GLU A N 1
ATOM 609 C CA . GLU A 1 76 ? 0.917 17.996 19.590 1.00 86.00 76 GLU A CA 1
ATOM 610 C C . GLU A 1 76 ? 0.219 19.119 18.819 1.00 86.00 76 GLU A C 1
ATOM 612 O O . GLU A 1 76 ? -0.751 18.847 18.112 1.00 86.00 76 GLU A O 1
ATOM 617 N N . ASP A 1 77 ? 0.718 20.353 18.889 1.00 87.69 77 ASP A N 1
ATOM 618 C CA . ASP A 1 77 ? 0.092 21.490 18.204 1.00 87.69 77 ASP A CA 1
ATOM 619 C C . ASP A 1 77 ? 0.078 21.300 16.681 1.00 87.69 77 ASP A C 1
ATOM 621 O O . ASP A 1 77 ? -0.951 21.488 16.026 1.00 87.69 77 ASP A O 1
ATOM 625 N N . LYS A 1 78 ? 1.187 20.815 16.111 1.00 89.50 78 LYS A N 1
ATOM 626 C CA . LYS A 1 78 ? 1.283 20.509 14.676 1.00 89.50 78 LYS A CA 1
ATOM 627 C C . LYS A 1 78 ? 0.360 19.357 14.283 1.00 89.50 78 LYS A C 1
ATOM 629 O O . LYS A 1 78 ? -0.268 19.411 13.224 1.00 89.50 78 LYS A O 1
ATOM 634 N N . LEU A 1 79 ? 0.257 18.320 15.118 1.00 89.62 79 LEU A N 1
ATOM 635 C CA . LEU A 1 79 ? -0.646 17.188 14.889 1.00 89.62 79 LEU A CA 1
ATOM 636 C C . LEU A 1 79 ? -2.115 17.616 14.959 1.00 89.62 79 LEU A C 1
ATOM 638 O O . LEU A 1 79 ? -2.914 17.190 14.121 1.00 89.62 79 LEU A O 1
ATOM 642 N N . LYS A 1 80 ? -2.471 18.497 15.900 1.00 90.31 80 LYS A N 1
ATOM 643 C CA . LYS A 1 80 ? -3.810 19.090 16.006 1.00 90.31 80 LYS A CA 1
ATOM 644 C C . LYS A 1 80 ? -4.142 19.914 14.774 1.00 90.31 80 LYS A C 1
ATOM 646 O O . LYS A 1 80 ? -5.203 19.709 14.183 1.00 90.31 80 LYS A O 1
ATOM 651 N N . GLU A 1 81 ? -3.246 20.793 14.335 1.00 91.12 81 GLU A N 1
ATOM 652 C CA . GLU A 1 81 ? -3.435 21.548 13.095 1.00 91.12 81 GLU A CA 1
ATOM 653 C C . GLU A 1 81 ? -3.600 20.632 11.878 1.00 91.12 81 GLU A C 1
ATOM 655 O O . GLU A 1 81 ? -4.511 20.823 11.070 1.00 91.12 81 GLU A O 1
ATOM 660 N N . ALA A 1 82 ? -2.756 19.606 11.754 1.00 91.19 82 ALA A N 1
ATOM 661 C CA . ALA A 1 82 ? -2.862 18.622 10.685 1.00 91.19 82 ALA A CA 1
ATOM 662 C C . ALA A 1 82 ? -4.214 17.891 10.723 1.00 91.19 82 ALA A C 1
ATOM 664 O O . ALA A 1 82 ? -4.866 17.741 9.692 1.00 91.19 82 ALA A O 1
ATOM 665 N N . ALA A 1 83 ? -4.692 17.507 11.907 1.00 90.62 83 ALA A N 1
ATOM 666 C CA . ALA A 1 83 ? -6.014 16.917 12.092 1.00 90.62 83 ALA A CA 1
ATOM 667 C C . ALA A 1 83 ? -7.159 17.885 11.754 1.00 90.62 83 ALA A C 1
ATOM 669 O O . ALA A 1 83 ? -8.172 17.473 11.186 1.00 90.62 83 ALA A O 1
ATOM 670 N N . HIS A 1 84 ? -7.015 19.180 12.048 1.00 90.00 84 HIS A N 1
ATOM 671 C CA . HIS A 1 84 ? -7.960 20.201 11.596 1.00 90.00 84 HIS A CA 1
ATOM 672 C C . HIS A 1 84 ? -8.002 20.300 10.068 1.00 90.00 84 HIS A C 1
ATOM 674 O O . HIS A 1 84 ? -9.099 20.303 9.507 1.00 90.00 84 HIS A O 1
ATOM 680 N N . ARG A 1 85 ? -6.846 20.285 9.392 1.00 88.81 85 ARG A N 1
ATOM 681 C CA . ARG A 1 85 ? -6.765 20.266 7.921 1.00 88.81 85 ARG A CA 1
ATOM 682 C C . ARG A 1 85 ? -7.434 19.023 7.333 1.00 88.81 85 ARG A C 1
ATOM 684 O O . ARG A 1 85 ? -8.336 19.154 6.512 1.00 88.81 85 ARG A O 1
ATOM 691 N N . VAL A 1 86 ? -7.108 17.834 7.841 1.00 88.44 86 VAL A N 1
ATOM 692 C CA . VAL A 1 86 ? -7.737 16.562 7.432 1.00 88.44 86 VAL A CA 1
ATOM 693 C C . VAL A 1 86 ? -9.254 16.618 7.594 1.00 88.44 86 VAL A C 1
ATOM 695 O O . VAL A 1 86 ? -10.002 16.244 6.694 1.00 88.44 86 VAL A O 1
ATOM 698 N N . ARG A 1 87 ? -9.734 17.135 8.731 1.00 86.12 87 ARG A N 1
ATOM 699 C CA . ARG A 1 87 ? -11.166 17.339 8.951 1.00 86.12 87 ARG A CA 1
ATOM 700 C C . ARG A 1 87 ? -11.751 18.317 7.938 1.00 86.12 87 ARG A C 1
ATOM 702 O O . ARG A 1 87 ? -12.850 18.052 7.480 1.00 86.12 87 ARG A O 1
ATOM 709 N N . SER A 1 88 ? -11.080 19.408 7.585 1.00 86.38 88 SER A N 1
ATOM 710 C CA . SER A 1 88 ? -11.604 20.387 6.618 1.00 86.38 88 SER A CA 1
ATOM 711 C C . SER A 1 88 ? -11.749 19.835 5.194 1.00 86.38 88 SER A C 1
ATOM 713 O O . SER A 1 88 ? -12.618 20.280 4.454 1.00 86.38 88 SER A O 1
ATOM 715 N N . GLU A 1 89 ? -10.962 18.821 4.836 1.00 85.88 89 GLU A N 1
ATOM 716 C CA . GLU A 1 89 ? -11.031 18.154 3.531 1.00 85.88 89 GLU A CA 1
ATOM 717 C C . GLU A 1 89 ? -12.116 17.069 3.450 1.00 85.88 89 GLU A C 1
ATOM 719 O O . GLU A 1 89 ? -12.407 16.556 2.366 1.00 85.88 89 GLU A O 1
ATOM 724 N N . ALA A 1 90 ? -12.713 16.696 4.586 1.00 82.19 90 ALA A N 1
ATOM 725 C CA . ALA A 1 90 ? -13.782 15.711 4.634 1.00 82.19 90 ALA A CA 1
ATOM 726 C C . ALA A 1 90 ? -15.068 16.283 4.019 1.00 82.19 90 ALA A C 1
ATOM 728 O O . ALA A 1 90 ? -15.578 17.316 4.454 1.00 82.19 90 ALA A O 1
ATOM 729 N N . VAL A 1 91 ? -15.612 15.580 3.027 1.00 82.06 91 VAL A N 1
ATOM 730 C CA . VAL A 1 91 ? -16.791 16.019 2.270 1.00 82.06 91 VAL A CA 1
ATOM 731 C C . VAL A 1 91 ? -18.047 15.443 2.906 1.00 82.06 91 VAL A C 1
ATOM 733 O O . VAL A 1 91 ? -18.121 14.237 3.148 1.00 82.06 91 VAL A O 1
ATOM 736 N N . GLU A 1 92 ? -19.038 16.290 3.180 1.00 80.94 92 GLU A N 1
ATOM 737 C CA . GLU A 1 92 ? -20.318 15.841 3.721 1.00 80.94 92 GLU A CA 1
ATOM 738 C C . GLU A 1 92 ? -21.055 14.945 2.723 1.00 80.94 92 GLU A C 1
ATOM 740 O O . GLU A 1 92 ? -21.198 15.260 1.540 1.00 80.94 92 GLU A O 1
ATOM 745 N N . HIS A 1 93 ? -21.510 13.798 3.212 1.00 71.75 93 HIS A N 1
ATOM 746 C CA . HIS A 1 93 ? -22.209 12.823 2.406 1.00 71.75 93 HIS A CA 1
ATOM 747 C C . HIS A 1 93 ? -23.353 12.194 3.197 1.00 71.75 93 HIS A C 1
ATOM 749 O O . HIS A 1 93 ? -23.159 11.567 4.246 1.00 71.75 93 HIS A O 1
ATOM 755 N N . VAL A 1 94 ? -24.561 12.330 2.654 1.00 64.38 94 VAL A N 1
ATOM 756 C CA . VAL A 1 94 ? -25.729 11.600 3.142 1.00 64.38 94 VAL A CA 1
ATOM 757 C C . VAL A 1 94 ? -25.529 10.130 2.777 1.00 64.38 94 VAL A C 1
ATOM 759 O O . VAL A 1 94 ? -25.313 9.846 1.597 1.00 64.38 94 VAL A O 1
ATOM 762 N N . PRO A 1 95 ? -25.573 9.187 3.737 1.00 59.66 95 PRO A N 1
ATOM 763 C CA . PRO A 1 95 ? -25.414 7.775 3.427 1.00 59.66 95 PRO A CA 1
ATOM 764 C C . PRO A 1 95 ? -26.515 7.339 2.457 1.00 59.66 95 PRO A C 1
ATOM 766 O O . PRO A 1 95 ? -27.672 7.178 2.835 1.00 59.66 95 PRO A O 1
ATOM 769 N N . GLN A 1 96 ? -26.154 7.163 1.186 1.00 55.47 96 GLN A N 1
ATOM 770 C CA . GLN A 1 96 ? -27.024 6.520 0.217 1.00 55.47 96 GLN A CA 1
ATOM 771 C C . GLN A 1 96 ? -26.893 5.017 0.407 1.00 55.47 96 GLN A C 1
ATOM 773 O O . GLN A 1 96 ? -25.823 4.435 0.199 1.00 55.47 96 GLN A O 1
ATOM 778 N N . ASP A 1 97 ? -27.986 4.395 0.835 1.00 46.72 97 ASP A N 1
ATOM 779 C CA . ASP A 1 97 ? -28.043 2.961 1.060 1.00 46.72 97 ASP A CA 1
ATOM 780 C C . ASP A 1 97 ? -28.089 2.231 -0.289 1.00 46.72 97 ASP A C 1
ATOM 782 O O . ASP A 1 97 ? -29.133 1.836 -0.798 1.00 46.72 97 ASP A O 1
ATOM 786 N N . SER A 1 98 ? -26.930 2.092 -0.933 1.00 45.19 98 SER A N 1
ATOM 787 C CA . SER A 1 98 ? -26.801 1.292 -2.153 1.00 45.19 98 SER A CA 1
ATOM 788 C C . SER A 1 98 ? -26.780 -0.213 -1.863 1.00 45.19 98 SER A C 1
ATOM 790 O O . SER A 1 98 ? -26.690 -1.015 -2.791 1.00 45.19 98 SER A O 1
ATOM 792 N N . VAL A 1 99 ? -26.870 -0.615 -0.587 1.00 43.88 99 VAL A N 1
ATOM 793 C CA . VAL A 1 99 ? -26.669 -1.994 -0.135 1.00 43.88 99 VAL A CA 1
ATOM 794 C C . VAL A 1 99 ? -27.764 -2.408 0.849 1.00 43.88 99 VAL A C 1
ATOM 796 O O . VAL A 1 99 ? -27.491 -2.778 1.987 1.00 43.88 99 VAL A O 1
ATOM 799 N N . LEU A 1 100 ? -29.011 -2.480 0.381 1.00 35.75 100 LEU A N 1
ATOM 800 C CA . LEU A 1 100 ? -29.848 -3.578 0.869 1.00 35.75 100 LEU A CA 1
ATOM 801 C C . LEU A 1 100 ? -29.110 -4.863 0.485 1.00 35.75 100 LEU A C 1
ATOM 803 O O . LEU A 1 100 ? -28.911 -5.120 -0.706 1.00 35.75 100 LEU A O 1
ATOM 807 N N . SER A 1 101 ? -28.659 -5.636 1.475 1.00 39.69 101 SER A N 1
ATOM 808 C CA . SER A 1 101 ? -28.097 -6.955 1.210 1.00 39.69 101 SER A CA 1
ATOM 809 C C . SER A 1 101 ? -29.160 -7.731 0.433 1.00 39.69 101 SER A C 1
ATOM 811 O O . SER A 1 101 ? -30.296 -7.859 0.888 1.00 39.69 101 SER A O 1
ATOM 813 N N . ASP A 1 102 ? -28.856 -8.214 -0.774 1.00 41.44 102 ASP A N 1
ATOM 814 C CA . ASP A 1 102 ? -29.878 -8.921 -1.554 1.00 41.44 102 ASP A CA 1
ATOM 815 C C . ASP A 1 102 ? -30.320 -10.208 -0.840 1.00 41.44 102 ASP A C 1
ATOM 817 O O . ASP A 1 102 ? -31.362 -10.752 -1.168 1.00 41.44 102 ASP A O 1
ATOM 821 N N . VAL A 1 103 ? -29.608 -10.654 0.206 1.00 39.09 103 VAL A N 1
ATOM 822 C CA . VAL A 1 103 ? -30.058 -11.719 1.116 1.00 39.09 103 VAL A CA 1
ATOM 823 C C . VAL A 1 103 ? -31.405 -11.384 1.756 1.00 39.09 103 VAL A C 1
ATOM 825 O O . VAL A 1 103 ? -32.243 -12.280 1.887 1.00 39.09 103 VAL A O 1
ATOM 828 N N . ASP A 1 104 ? -31.644 -10.113 2.074 1.00 40.44 104 ASP A N 1
ATOM 829 C CA . ASP A 1 104 ? -32.917 -9.619 2.606 1.00 40.44 104 ASP A CA 1
ATOM 830 C C . ASP A 1 104 ? -33.973 -9.440 1.501 1.00 40.44 104 ASP A C 1
ATOM 832 O O . ASP A 1 104 ? -35.167 -9.467 1.785 1.00 40.44 104 ASP A O 1
ATOM 836 N N . LYS A 1 105 ? -33.550 -9.371 0.228 1.00 40.06 105 LYS A N 1
ATOM 837 C CA . LYS A 1 105 ? -34.429 -9.374 -0.959 1.00 40.06 105 LYS A CA 1
ATOM 838 C C . LYS A 1 105 ? -34.684 -10.768 -1.551 1.00 40.06 105 LYS A C 1
ATOM 840 O O . LYS A 1 105 ? -35.521 -10.915 -2.440 1.00 40.06 105 LYS A O 1
ATOM 845 N N . LEU A 1 106 ? -33.959 -11.799 -1.111 1.00 43.91 106 LEU A N 1
ATOM 846 C CA . LEU A 1 106 ? -34.145 -13.173 -1.573 1.00 43.91 106 LEU A CA 1
ATOM 847 C C . LEU A 1 106 ? -35.351 -13.798 -0.869 1.00 43.91 106 LEU A C 1
ATOM 849 O O . LEU A 1 106 ? -35.443 -13.785 0.359 1.00 43.91 106 LEU A O 1
ATOM 853 N N . THR A 1 107 ? -36.236 -14.426 -1.644 1.00 53.44 107 THR A N 1
ATOM 854 C CA . THR A 1 107 ? -37.283 -15.291 -1.094 1.00 53.44 107 THR A CA 1
ATOM 855 C C . THR A 1 107 ? -36.653 -16.440 -0.298 1.00 53.44 107 THR A C 1
ATOM 857 O O . THR A 1 107 ? -35.537 -16.887 -0.592 1.00 53.44 107 THR A O 1
ATOM 860 N N . ALA A 1 108 ? -37.366 -16.932 0.720 1.00 50.28 108 ALA A N 1
ATOM 861 C CA . ALA A 1 108 ? -36.886 -17.991 1.612 1.00 50.28 108 ALA A CA 1
ATOM 862 C C . ALA A 1 108 ? -36.382 -19.232 0.843 1.00 50.28 108 ALA A C 1
ATOM 864 O O . ALA A 1 108 ? -35.354 -19.808 1.198 1.00 50.28 108 ALA A O 1
ATOM 865 N N . GLU A 1 109 ? -37.026 -19.571 -0.278 1.00 48.03 109 GLU A N 1
ATOM 866 C CA . GLU A 1 109 ? -36.619 -20.664 -1.169 1.00 48.03 109 GLU A CA 1
ATOM 867 C C . GLU A 1 109 ? -35.251 -20.456 -1.828 1.00 48.03 109 GLU A C 1
ATOM 869 O O . GLU A 1 109 ? -34.440 -21.380 -1.878 1.00 48.03 109 GLU A O 1
ATOM 874 N N . ARG A 1 110 ? -34.952 -19.250 -2.330 1.00 44.94 110 ARG A N 1
ATOM 875 C CA . ARG A 1 110 ? -33.641 -18.965 -2.937 1.00 44.94 110 ARG A CA 1
ATOM 876 C C . ARG A 1 110 ? -32.537 -18.937 -1.885 1.00 44.94 110 ARG A C 1
ATOM 878 O O . ARG A 1 110 ? -31.422 -19.375 -2.158 1.00 44.94 110 ARG A O 1
ATOM 885 N N . ARG A 1 111 ? -32.863 -18.484 -0.671 1.00 45.75 111 ARG A N 1
ATOM 886 C CA . ARG A 1 111 ? -31.955 -18.482 0.484 1.00 45.75 111 ARG A CA 1
ATOM 887 C C . ARG A 1 111 ? -31.560 -19.909 0.899 1.00 45.75 111 ARG A C 1
ATOM 889 O O . ARG A 1 111 ? -30.408 -20.135 1.257 1.00 45.75 111 ARG A O 1
ATOM 896 N N . ALA A 1 112 ? -32.478 -20.871 0.773 1.00 46.69 112 ALA A N 1
ATOM 897 C CA . ALA A 1 112 ? -32.256 -22.287 1.084 1.00 46.69 112 ALA A CA 1
ATOM 898 C C . ALA A 1 112 ? -31.417 -23.050 0.036 1.00 46.69 112 ALA A C 1
ATOM 900 O O . ALA A 1 112 ? -30.847 -24.092 0.350 1.00 46.69 112 ALA A O 1
ATOM 901 N N . ARG A 1 113 ? -31.305 -22.534 -1.197 1.00 47.81 113 ARG A N 1
ATOM 902 C CA . ARG A 1 113 ? -30.538 -23.154 -2.299 1.00 47.81 113 ARG A CA 1
ATOM 903 C C . ARG A 1 113 ? -29.066 -22.731 -2.353 1.00 47.81 113 ARG A C 1
ATOM 905 O O . ARG A 1 113 ? -28.325 -23.219 -3.204 1.00 47.81 113 ARG A O 1
ATOM 912 N N . LEU A 1 114 ? -28.626 -21.827 -1.475 1.00 38.44 114 LEU A N 1
ATOM 913 C CA . LEU A 1 114 ? -27.225 -21.411 -1.419 1.00 38.44 114 LEU A CA 1
ATOM 914 C C . LEU A 1 114 ? -26.357 -22.579 -0.921 1.00 38.44 114 LEU A C 1
ATOM 916 O O . LEU A 1 114 ? -26.616 -23.113 0.161 1.00 38.44 114 LEU A O 1
ATOM 920 N N . PRO A 1 115 ? -25.299 -22.968 -1.653 1.00 36.00 115 PRO A N 1
ATOM 921 C CA . PRO A 1 115 ? -24.403 -24.001 -1.179 1.00 36.00 115 PRO A CA 1
ATOM 922 C C . PRO A 1 115 ? -23.636 -23.429 0.015 1.00 36.00 115 PRO A C 1
ATOM 924 O O . PRO A 1 115 ? -22.939 -22.423 -0.115 1.00 36.00 115 PRO A O 1
ATOM 927 N N . MET A 1 116 ? -23.835 -24.029 1.191 1.00 34.09 116 MET A N 1
ATOM 928 C CA . MET A 1 116 ? -22.845 -24.306 2.247 1.00 34.09 116 MET A CA 1
ATOM 929 C C . MET A 1 116 ? -23.502 -24.292 3.637 1.00 34.09 116 MET A C 1
ATOM 931 O O . MET A 1 116 ? -24.066 -23.291 4.086 1.00 34.09 116 MET A O 1
ATOM 935 N N . ARG A 1 117 ? -23.328 -25.387 4.383 1.00 30.12 117 ARG A N 1
ATOM 936 C CA . ARG A 1 117 ? -23.455 -25.393 5.847 1.00 30.12 117 ARG A CA 1
ATOM 937 C C . ARG A 1 117 ? -22.318 -24.557 6.458 1.00 30.12 117 ARG A C 1
ATOM 939 O O . ARG A 1 117 ? -21.230 -24.507 5.881 1.00 30.12 117 ARG A O 1
ATOM 946 N N . PRO A 1 118 ? -22.541 -23.856 7.582 1.00 32.22 118 PRO A N 1
ATOM 947 C CA . PRO A 1 118 ? -21.465 -23.156 8.269 1.00 32.22 118 PRO A CA 1
ATOM 948 C C . PRO A 1 118 ? -20.415 -24.171 8.737 1.00 32.22 118 PRO A C 1
ATOM 950 O O . PRO A 1 118 ? -20.722 -25.070 9.511 1.00 32.22 118 PRO A O 1
ATOM 953 N N . LEU A 1 119 ? -19.173 -24.012 8.276 1.00 31.88 119 LEU A N 1
ATOM 954 C CA . LEU A 1 119 ? -18.023 -24.564 8.983 1.00 31.88 119 LEU A CA 1
ATOM 955 C C . LEU A 1 119 ? -17.908 -23.772 10.289 1.00 31.88 119 LEU A C 1
ATOM 957 O O . LEU A 1 119 ? -17.644 -22.564 10.271 1.00 31.88 119 LEU A O 1
ATOM 961 N N . ILE A 1 120 ? -18.241 -24.449 11.384 1.00 37.12 120 ILE A N 1
ATOM 962 C CA . ILE A 1 120 ? -17.981 -24.026 12.755 1.00 37.12 120 ILE A CA 1
ATOM 963 C C . ILE A 1 120 ? -16.495 -24.306 12.980 1.00 37.12 120 ILE A C 1
ATOM 965 O O . ILE A 1 120 ? -16.062 -25.453 12.921 1.00 37.12 120 ILE A O 1
ATOM 969 N N . GLY A 1 121 ? -15.717 -23.243 13.130 1.00 36.78 121 GLY A N 1
ATOM 970 C CA . GLY A 1 121 ? -14.326 -23.289 13.551 1.00 36.78 121 GLY A CA 1
ATOM 971 C C . GLY A 1 121 ? -14.119 -22.116 14.490 1.00 36.78 121 GLY A C 1
ATOM 972 O O . GLY A 1 121 ? -14.380 -20.975 14.112 1.00 36.78 121 GLY A O 1
ATOM 973 N N . ASP A 1 122 ? -13.748 -22.413 15.727 1.00 39.25 122 ASP A N 1
ATOM 974 C CA . ASP A 1 122 ? -13.644 -21.445 16.809 1.00 39.25 122 ASP A CA 1
ATOM 975 C C . ASP A 1 122 ? -12.573 -20.388 16.523 1.00 39.25 122 ASP A C 1
ATOM 977 O O . ASP A 1 122 ? -11.371 -20.635 16.604 1.00 39.25 122 ASP A O 1
ATOM 981 N N . SER A 1 123 ? -13.006 -19.162 16.236 1.00 46.31 123 SER A N 1
ATOM 982 C CA . SER A 1 123 ? -12.259 -17.984 16.660 1.00 46.31 123 SER A CA 1
ATOM 983 C C . SER A 1 123 ? -13.235 -16.854 16.982 1.00 46.31 123 SER A C 1
ATOM 985 O O . SER A 1 123 ? -14.122 -16.506 16.199 1.00 46.31 123 SER A O 1
ATOM 987 N N . THR A 1 124 ? -13.080 -16.269 18.167 1.00 40.31 124 THR A N 1
ATOM 988 C CA . THR A 1 124 ? -13.823 -15.085 18.630 1.00 40.31 124 THR A CA 1
ATOM 989 C C . THR A 1 124 ? -13.692 -13.916 17.644 1.00 40.31 124 THR A C 1
ATOM 991 O O . THR A 1 124 ? -14.645 -13.165 17.428 1.00 40.31 124 THR A O 1
ATOM 994 N N . LEU A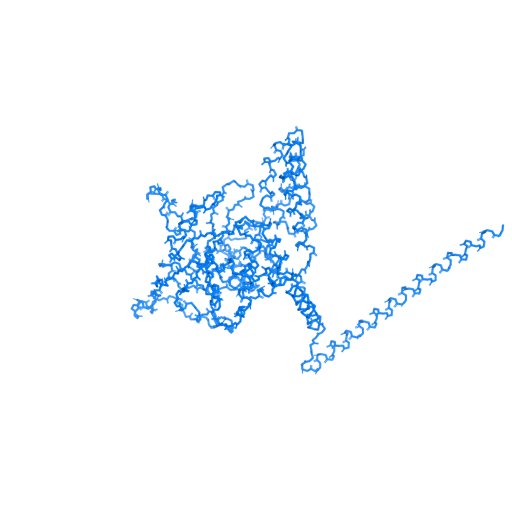 1 125 ? -12.555 -13.838 16.944 1.00 38.56 125 LEU A N 1
ATOM 995 C CA . LEU A 1 125 ? -12.299 -12.914 15.842 1.00 38.56 125 LEU A CA 1
ATOM 996 C C . LEU A 1 125 ? -13.237 -13.156 14.642 1.00 38.56 125 LEU A C 1
ATOM 998 O O . LEU A 1 125 ? -13.705 -12.197 14.032 1.00 38.56 125 LEU A O 1
ATOM 1002 N N . GLN A 1 126 ? -13.546 -14.415 14.307 1.00 39.78 126 GLN A N 1
ATOM 1003 C CA . GLN A 1 126 ? -14.441 -14.779 13.200 1.00 39.78 126 GLN A CA 1
ATOM 1004 C C . GLN A 1 126 ? -15.908 -14.456 13.518 1.00 39.78 126 GLN A C 1
ATOM 1006 O O . GLN A 1 126 ? -16.652 -14.022 12.638 1.00 39.78 126 GLN A O 1
ATOM 1011 N N . ALA A 1 127 ? -16.325 -14.607 14.778 1.00 39.34 127 ALA A N 1
ATOM 1012 C CA . ALA A 1 127 ? -17.654 -14.193 15.231 1.00 39.34 127 ALA A CA 1
ATOM 1013 C C . ALA A 1 127 ? -17.821 -12.661 15.184 1.00 39.34 127 ALA A C 1
ATOM 1015 O O . ALA A 1 127 ? -18.818 -12.175 14.647 1.00 39.34 127 ALA A O 1
ATOM 1016 N N . GLN A 1 128 ? -16.813 -11.904 15.642 1.00 38.34 128 GLN A N 1
ATOM 1017 C CA . GLN A 1 128 ? -16.783 -10.437 15.535 1.00 38.34 128 GLN A CA 1
ATOM 1018 C C . GLN A 1 128 ? -16.789 -9.971 14.075 1.00 38.34 128 GLN A C 1
ATOM 1020 O O . GLN A 1 128 ? -17.523 -9.070 13.695 1.00 38.34 128 GLN A O 1
ATOM 1025 N N . LEU A 1 129 ? -16.007 -10.616 13.216 1.00 36.00 129 LEU A N 1
ATOM 1026 C CA . LEU A 1 129 ? -15.921 -10.270 11.805 1.00 36.00 129 LEU A CA 1
ATOM 1027 C C . LEU A 1 129 ? -17.223 -10.528 11.011 1.00 36.00 129 LEU A C 1
ATOM 1029 O O . LEU A 1 129 ? -17.509 -9.795 10.060 1.00 36.00 129 LEU A O 1
ATOM 1033 N N . ARG A 1 130 ? -18.007 -11.557 11.368 1.00 38.09 130 ARG A N 1
ATOM 1034 C CA . ARG A 1 130 ? -19.264 -11.916 10.677 1.00 38.09 130 ARG A CA 1
ATOM 1035 C C . ARG A 1 130 ? -20.430 -10.971 10.984 1.00 38.09 130 ARG A C 1
ATOM 1037 O O . ARG A 1 130 ? -21.305 -10.817 10.133 1.00 38.09 130 ARG A O 1
ATOM 1044 N N . SER A 1 131 ? -20.464 -10.335 12.156 1.00 38.97 131 SER A N 1
ATOM 1045 C CA . SER A 1 131 ? -21.572 -9.453 12.566 1.00 38.97 131 SER A CA 1
ATOM 1046 C C . SER A 1 131 ? -21.494 -8.040 11.964 1.00 38.97 131 SER A C 1
ATOM 1048 O O . SER A 1 131 ? -22.499 -7.333 11.903 1.00 38.97 131 SER A O 1
ATOM 1050 N N . ILE A 1 132 ? -20.326 -7.633 11.457 1.00 39.44 132 ILE A N 1
ATOM 1051 C CA . ILE A 1 132 ? -20.042 -6.237 11.078 1.00 39.44 132 ILE A CA 1
ATOM 1052 C C . ILE A 1 132 ? -20.431 -5.909 9.623 1.00 39.44 132 ILE A C 1
ATOM 1054 O O . ILE A 1 132 ? -20.738 -4.762 9.301 1.00 39.44 132 ILE A O 1
ATOM 1058 N N . SER A 1 133 ? -20.513 -6.916 8.748 1.00 45.03 133 SER A N 1
ATOM 1059 C CA . SER A 1 133 ? -20.868 -6.763 7.322 1.00 45.03 133 SER A CA 1
ATOM 1060 C C . SER A 1 133 ? -22.330 -6.350 7.062 1.00 45.03 133 SER A C 1
ATOM 1062 O O . SER A 1 133 ? -22.690 -6.126 5.908 1.00 45.03 133 SER A O 1
ATOM 1064 N N . LYS A 1 134 ? -23.183 -6.272 8.094 1.00 53.00 134 LYS A N 1
ATOM 1065 C CA . LYS A 1 134 ? -24.621 -5.956 7.970 1.00 53.00 134 LYS A CA 1
ATOM 1066 C C . LYS A 1 134 ? -24.992 -4.513 8.328 1.00 53.00 134 LYS A C 1
ATOM 1068 O O . LYS A 1 134 ? -26.160 -4.153 8.253 1.00 53.00 134 LYS A O 1
ATOM 1073 N N . ARG A 1 135 ? -24.035 -3.692 8.770 1.00 62.34 135 ARG A N 1
ATOM 1074 C CA . ARG A 1 135 ? -24.314 -2.307 9.190 1.00 62.34 135 ARG A CA 1
ATOM 1075 C C . ARG A 1 135 ? -24.516 -1.400 7.967 1.00 62.34 135 ARG A C 1
ATOM 1077 O O . ARG A 1 135 ? -23.927 -1.690 6.922 1.00 62.34 135 ARG A O 1
ATOM 1084 N N . PRO A 1 136 ? -25.299 -0.310 8.064 1.00 63.84 136 PRO A N 1
ATOM 1085 C CA . PRO A 1 136 ? -25.487 0.621 6.952 1.00 63.84 136 PRO A CA 1
ATOM 1086 C C . PRO A 1 136 ? -24.166 1.305 6.558 1.00 63.84 136 PRO A C 1
ATOM 1088 O O . PRO A 1 136 ? -23.224 1.337 7.367 1.00 63.84 136 PRO A O 1
ATOM 1091 N N . PRO A 1 137 ? -24.053 1.806 5.314 1.00 70.06 137 PRO A N 1
ATOM 1092 C CA . PRO A 1 137 ? -22.963 2.667 4.859 1.00 70.06 137 PRO A CA 1
ATOM 1093 C C . PRO A 1 137 ? -22.523 3.694 5.900 1.00 70.06 137 PRO A C 1
ATOM 1095 O O . PRO A 1 137 ? -23.361 4.310 6.557 1.00 70.06 137 PRO A O 1
ATOM 1098 N N . ILE A 1 138 ? -21.210 3.899 6.055 1.00 79.50 138 ILE A N 1
ATOM 1099 C CA . ILE A 1 138 ? -20.744 5.059 6.825 1.00 79.50 138 ILE A CA 1
ATOM 1100 C C . ILE A 1 138 ? -21.186 6.349 6.117 1.00 79.50 138 ILE A C 1
ATOM 1102 O O . ILE A 1 138 ? -20.973 6.506 4.913 1.00 79.50 138 ILE A O 1
ATOM 1106 N N . GLY A 1 139 ? -21.844 7.233 6.864 1.00 77.06 139 GLY A N 1
ATOM 1107 C CA . GLY A 1 139 ? -22.264 8.565 6.423 1.00 77.06 139 GLY A CA 1
ATOM 1108 C C . GLY A 1 139 ? -21.522 9.664 7.180 1.00 77.06 139 GLY A C 1
ATOM 1109 O O . GLY A 1 139 ? -20.637 9.364 7.983 1.00 77.06 139 GLY A O 1
ATOM 1110 N N . GLY A 1 140 ? -21.905 10.919 6.953 1.00 84.81 140 GLY A N 1
ATOM 1111 C CA . GLY A 1 140 ? -21.287 12.094 7.575 1.00 84.81 140 GLY A CA 1
ATOM 1112 C C . GLY A 1 140 ? -20.194 12.687 6.691 1.00 84.81 140 GLY A C 1
ATOM 1113 O O . GLY A 1 140 ? -20.264 12.579 5.470 1.00 84.81 140 GLY A O 1
ATOM 1114 N N . ARG A 1 141 ? -19.182 13.320 7.289 1.00 87.94 141 ARG A N 1
ATOM 1115 C CA . ARG A 1 141 ? -18.050 13.865 6.530 1.00 87.94 141 ARG A CA 1
ATOM 1116 C C . ARG A 1 141 ? -17.069 12.743 6.230 1.00 87.94 141 ARG A C 1
ATOM 1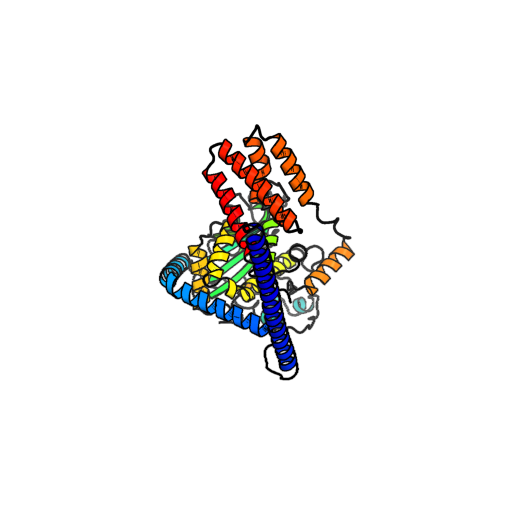118 O O . ARG A 1 141 ? -16.618 12.061 7.146 1.00 87.94 141 ARG A O 1
ATOM 1125 N N . LEU A 1 142 ? -16.786 12.509 4.956 1.00 92.38 142 LEU A N 1
ATOM 1126 C CA . LEU A 1 142 ? -16.029 11.354 4.488 1.00 92.38 142 LEU A CA 1
ATOM 1127 C C . LEU A 1 142 ? -14.753 11.793 3.777 1.00 92.38 142 LEU A C 1
ATOM 1129 O O . LEU A 1 142 ? -14.738 12.767 3.025 1.00 92.38 142 LEU A O 1
ATOM 1133 N N . ILE A 1 143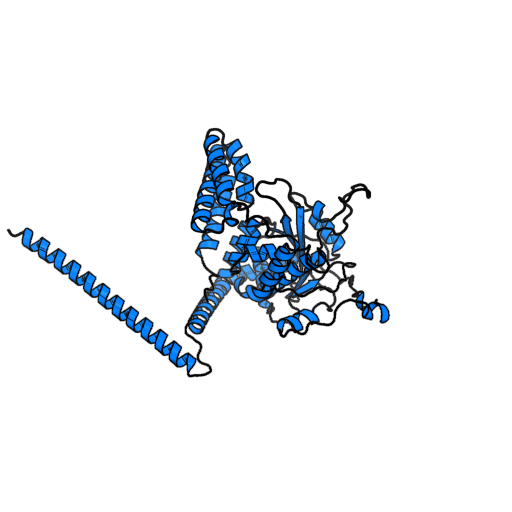 ? -13.692 11.021 3.982 1.00 94.94 143 ILE A N 1
ATOM 1134 C CA . ILE A 1 143 ? -12.432 11.142 3.257 1.00 94.94 143 ILE A CA 1
ATOM 1135 C C . ILE A 1 143 ? -12.201 9.844 2.494 1.00 94.94 143 ILE A C 1
ATOM 1137 O O . ILE A 1 143 ? -12.175 8.767 3.084 1.00 94.94 143 ILE A O 1
ATOM 1141 N N . ASN A 1 144 ? -12.034 9.952 1.180 1.00 96.00 144 ASN A N 1
ATOM 1142 C CA . ASN A 1 144 ? -11.897 8.820 0.273 1.00 96.00 144 ASN A CA 1
ATOM 1143 C C . ASN A 1 144 ? -10.458 8.685 -0.233 1.00 96.00 144 ASN A C 1
ATOM 1145 O O . ASN A 1 144 ? -9.948 9.576 -0.919 1.00 96.00 144 ASN A O 1
ATOM 1149 N N . ILE A 1 145 ? -9.838 7.541 0.061 1.00 97.44 145 ILE A N 1
ATOM 1150 C CA . ILE A 1 145 ? -8.475 7.192 -0.345 1.00 97.44 145 ILE A CA 1
ATOM 1151 C C . ILE A 1 145 ? -8.519 5.893 -1.156 1.00 97.44 145 ILE A C 1
ATOM 1153 O O . ILE A 1 145 ? -8.952 4.854 -0.661 1.00 97.44 145 ILE A O 1
ATOM 1157 N N . LEU A 1 146 ? -8.065 5.929 -2.406 1.00 97.62 146 LEU A N 1
ATOM 1158 C CA . LEU A 1 146 ? -8.018 4.757 -3.278 1.00 97.62 146 LEU A CA 1
ATOM 1159 C C . LEU A 1 146 ? -6.689 4.005 -3.146 1.00 97.62 146 LEU A C 1
ATOM 1161 O O . LEU A 1 146 ? -5.631 4.527 -3.477 1.00 97.62 146 LEU A O 1
ATOM 1165 N N . ILE A 1 147 ? -6.740 2.742 -2.741 1.00 97.00 147 ILE A N 1
ATOM 1166 C CA . ILE A 1 147 ? -5.585 1.844 -2.727 1.00 97.00 147 ILE A CA 1
ATOM 1167 C C . ILE A 1 147 ? -5.556 1.040 -4.028 1.00 97.00 147 ILE A C 1
ATOM 1169 O O . ILE A 1 147 ? -6.531 0.366 -4.375 1.00 97.00 147 ILE A O 1
ATOM 1173 N N . ILE A 1 148 ? -4.430 1.113 -4.739 1.00 95.50 148 ILE A N 1
ATOM 1174 C CA . ILE A 1 148 ? -4.235 0.524 -6.067 1.00 95.50 148 ILE A CA 1
ATOM 1175 C C . ILE A 1 148 ? -3.082 -0.475 -6.001 1.00 95.50 148 ILE A C 1
ATOM 1177 O O . ILE A 1 148 ? -1.933 -0.094 -5.803 1.00 95.50 148 ILE A O 1
ATOM 1181 N N . GLY A 1 149 ? -3.365 -1.755 -6.219 1.00 93.00 149 GLY A N 1
ATOM 1182 C CA . GLY A 1 149 ? -2.339 -2.761 -6.479 1.00 93.00 149 GLY A CA 1
ATOM 1183 C C . GLY A 1 149 ? -2.099 -2.897 -7.977 1.00 93.00 149 GLY A C 1
ATOM 1184 O O . GLY A 1 149 ? -3.025 -3.246 -8.716 1.00 93.00 149 GLY A O 1
ATOM 1185 N N . ILE A 1 150 ? -0.871 -2.646 -8.433 1.00 88.00 150 ILE A N 1
ATOM 1186 C CA . ILE A 1 150 ? -0.516 -2.812 -9.846 1.00 88.00 150 ILE A CA 1
ATOM 1187 C C . ILE A 1 150 ? 0.025 -4.208 -10.144 1.00 88.00 150 ILE A C 1
ATOM 1189 O O . ILE A 1 150 ? 0.964 -4.683 -9.502 1.00 88.00 150 ILE A O 1
ATOM 1193 N N . ASP A 1 151 ? -0.515 -4.835 -11.188 1.00 75.00 151 ASP A N 1
ATOM 1194 C CA . ASP A 1 151 ? 0.117 -6.000 -11.811 1.00 75.00 151 ASP A CA 1
ATOM 1195 C C . ASP A 1 151 ? 1.044 -5.505 -12.923 1.00 75.00 151 ASP A C 1
ATOM 1197 O O . ASP A 1 151 ? 0.648 -5.336 -14.078 1.00 75.00 151 ASP A O 1
ATOM 1201 N N . SER A 1 152 ? 2.285 -5.188 -12.549 1.00 69.19 152 SER A N 1
ATOM 1202 C CA . SER A 1 152 ? 3.345 -4.889 -13.511 1.00 69.19 152 SER A CA 1
ATOM 1203 C C . SER A 1 152 ? 4.441 -5.933 -13.388 1.00 69.19 152 SER A C 1
ATOM 1205 O O . SER A 1 152 ? 5.029 -6.102 -12.317 1.00 69.19 152 SER A O 1
ATOM 1207 N N . ARG A 1 153 ? 4.737 -6.620 -14.495 1.00 71.94 153 ARG A N 1
ATOM 1208 C CA . ARG A 1 153 ? 5.914 -7.491 -14.579 1.00 71.94 153 ARG A CA 1
ATOM 1209 C C . ARG A 1 153 ? 7.181 -6.641 -14.418 1.00 71.94 153 ARG A C 1
ATOM 1211 O O . ARG A 1 153 ? 7.179 -5.444 -14.725 1.00 71.94 153 ARG A O 1
ATOM 1218 N N . LEU A 1 154 ? 8.269 -7.253 -13.952 1.00 75.88 154 LEU A N 1
ATOM 1219 C CA . LEU A 1 154 ? 9.576 -6.591 -13.859 1.00 75.88 154 LEU A CA 1
ATOM 1220 C C . LEU A 1 154 ? 9.922 -5.930 -15.197 1.00 75.88 154 LEU A C 1
ATOM 1222 O O . LEU A 1 154 ? 9.841 -6.577 -16.240 1.00 75.88 154 LEU A O 1
ATOM 1226 N N . SER A 1 155 ? 10.283 -4.645 -15.167 1.00 67.00 155 SER A N 1
ATOM 1227 C CA . SER A 1 155 ? 10.578 -3.793 -16.335 1.00 67.00 155 SER A CA 1
ATOM 1228 C C . SER A 1 155 ? 9.411 -3.469 -17.285 1.00 67.00 155 SER A C 1
ATOM 1230 O O . SER A 1 155 ? 9.609 -2.711 -18.238 1.00 67.00 155 SER A O 1
ATOM 1232 N N . ALA A 1 156 ? 8.195 -3.967 -17.031 1.00 72.56 156 ALA A N 1
ATOM 1233 C CA . ALA A 1 156 ? 7.026 -3.635 -17.842 1.00 72.56 156 ALA A CA 1
ATOM 1234 C C . ALA A 1 156 ? 6.625 -2.158 -17.690 1.00 72.56 156 ALA A C 1
ATOM 1236 O O . ALA A 1 156 ? 6.717 -1.566 -16.606 1.00 72.56 156 ALA A O 1
ATOM 1237 N N . ARG A 1 157 ? 6.182 -1.578 -18.811 1.00 65.31 157 ARG A N 1
ATOM 1238 C CA . ARG A 1 157 ? 5.752 -0.175 -18.921 1.00 65.31 157 ARG A CA 1
ATOM 1239 C C . ARG A 1 157 ? 4.268 -0.006 -18.646 1.00 65.31 157 ARG A C 1
ATOM 1241 O O . ARG A 1 157 ? 3.889 0.946 -17.974 1.00 65.31 157 ARG A O 1
ATOM 1248 N N . ASP A 1 158 ? 3.472 -0.967 -19.097 1.00 66.75 158 ASP A N 1
ATOM 1249 C CA . ASP A 1 158 ? 2.042 -0.991 -18.837 1.00 66.75 158 ASP A CA 1
ATOM 1250 C C . ASP A 1 158 ? 1.773 -1.671 -17.498 1.00 66.75 158 ASP A C 1
ATOM 1252 O O . ASP A 1 158 ? 2.356 -2.708 -17.163 1.00 66.75 158 ASP A O 1
ATOM 1256 N N . ALA A 1 159 ? 0.889 -1.063 -16.718 1.00 71.50 159 ALA A N 1
ATOM 1257 C CA . ALA A 1 159 ? 0.461 -1.565 -15.427 1.00 71.50 159 ALA A CA 1
ATOM 1258 C C . ALA A 1 159 ? -1.062 -1.503 -15.380 1.00 71.50 159 ALA A C 1
ATOM 1260 O O . ALA A 1 159 ? -1.642 -0.440 -15.596 1.00 71.50 159 ALA A O 1
ATOM 1261 N N . ARG A 1 160 ? -1.704 -2.636 -15.097 1.00 80.56 160 ARG A N 1
ATOM 1262 C CA . ARG A 1 160 ? -3.149 -2.686 -14.844 1.00 80.56 160 ARG A CA 1
ATOM 1263 C C . ARG A 1 160 ? -3.406 -2.532 -13.352 1.00 80.56 160 ARG A C 1
ATOM 1265 O O . ARG A 1 160 ? -2.593 -2.980 -12.541 1.00 80.56 160 ARG A O 1
ATOM 1272 N N . ALA A 1 161 ? -4.528 -1.908 -13.005 1.00 85.06 161 ALA A N 1
ATOM 1273 C CA . ALA A 1 161 ? -4.990 -1.852 -11.626 1.00 85.06 161 ALA A CA 1
ATOM 1274 C C . ALA A 1 161 ? -5.712 -3.163 -11.289 1.00 85.06 161 ALA A C 1
ATOM 1276 O O . ALA A 1 161 ? -6.862 -3.373 -11.668 1.00 85.06 161 ALA A O 1
ATOM 1277 N N . ASP A 1 162 ? -4.995 -4.074 -10.639 1.00 85.00 162 ASP A N 1
ATOM 1278 C CA . ASP A 1 162 ? -5.411 -5.467 -10.462 1.00 85.00 162 ASP A CA 1
ATOM 1279 C C . ASP A 1 162 ? -6.049 -5.722 -9.088 1.00 85.00 162 ASP A C 1
ATOM 1281 O O . ASP A 1 162 ? -6.818 -6.671 -8.925 1.00 85.00 162 ASP A O 1
ATOM 1285 N N . ALA A 1 163 ? -5.749 -4.852 -8.119 1.00 92.69 163 ALA A N 1
ATOM 1286 C CA . ALA A 1 163 ? -6.418 -4.757 -6.828 1.00 92.69 163 ALA A CA 1
ATOM 1287 C C . ALA A 1 163 ? -6.875 -3.309 -6.604 1.00 92.69 163 ALA A C 1
ATOM 1289 O O . ALA A 1 163 ? -6.067 -2.387 -6.704 1.00 92.69 163 ALA A O 1
ATOM 1290 N N . LEU A 1 164 ? -8.159 -3.114 -6.307 1.00 95.25 164 LEU A N 1
ATOM 1291 C CA . LEU A 1 164 ? -8.766 -1.800 -6.104 1.00 95.25 164 LEU A CA 1
ATOM 1292 C C . LEU A 1 164 ? -9.578 -1.812 -4.811 1.00 95.25 164 LEU A C 1
ATOM 1294 O O . LEU A 1 164 ? -10.543 -2.567 -4.683 1.00 95.25 164 LEU A O 1
ATOM 1298 N N . HIS A 1 165 ? -9.191 -0.963 -3.861 1.00 96.38 165 HIS A N 1
ATOM 1299 C CA . HIS A 1 165 ? -9.883 -0.819 -2.581 1.00 96.38 165 HIS A CA 1
ATOM 1300 C C . HIS A 1 165 ? -10.073 0.655 -2.264 1.00 96.38 165 HIS A C 1
ATOM 1302 O O . HIS A 1 165 ? -9.099 1.386 -2.106 1.00 96.38 165 HIS A O 1
ATOM 1308 N N . LEU A 1 166 ? -11.320 1.099 -2.157 1.00 96.31 166 LEU A N 1
ATOM 1309 C CA . LEU A 1 166 ? -11.638 2.430 -1.666 1.00 96.31 166 LEU A CA 1
ATOM 1310 C C . LEU A 1 166 ? -11.706 2.389 -0.139 1.00 96.31 166 LEU A C 1
ATOM 1312 O O . LEU A 1 166 ? -12.572 1.726 0.428 1.00 96.31 166 LEU A O 1
ATOM 1316 N N . VAL A 1 167 ? -10.788 3.091 0.514 1.00 97.00 167 VAL A N 1
ATOM 1317 C CA . VAL A 1 167 ? -10.776 3.288 1.961 1.00 97.00 167 VAL A CA 1
ATOM 1318 C C . VAL A 1 167 ? -11.458 4.616 2.254 1.00 97.00 167 VAL A C 1
ATOM 1320 O O . VAL A 1 167 ? -10.919 5.683 1.960 1.00 97.00 167 VAL A O 1
ATOM 1323 N N . THR A 1 168 ? -12.652 4.544 2.825 1.00 95.44 168 THR A N 1
ATOM 1324 C CA . THR A 1 168 ? -13.422 5.707 3.253 1.00 95.44 168 THR A CA 1
ATOM 1325 C C . THR A 1 168 ? -13.287 5.863 4.761 1.00 95.44 168 THR A C 1
ATOM 1327 O O . THR A 1 168 ? -13.606 4.945 5.515 1.00 95.44 168 THR A O 1
ATOM 1330 N N . VAL A 1 169 ? -12.825 7.023 5.213 1.00 95.50 169 VAL A N 1
ATOM 1331 C CA . VAL A 1 169 ? -12.667 7.344 6.633 1.00 95.50 169 VAL A CA 1
ATOM 1332 C C . VAL A 1 169 ? -13.669 8.419 7.014 1.00 95.50 169 VAL A C 1
ATOM 1334 O O . VAL A 1 169 ? -13.716 9.471 6.380 1.00 95.50 169 VAL A O 1
ATOM 1337 N N . ASN A 1 170 ? -14.452 8.172 8.060 1.00 93.75 170 ASN A N 1
ATOM 1338 C CA . ASN A 1 170 ? -15.187 9.228 8.739 1.00 93.75 170 ASN A CA 1
ATOM 1339 C C . ASN A 1 170 ? -14.325 9.715 9.919 1.00 93.75 170 ASN A C 1
ATOM 1341 O O . ASN A 1 170 ? -14.243 9.011 10.933 1.00 93.75 170 ASN A O 1
ATOM 1345 N N . PRO A 1 171 ? -13.678 10.892 9.815 1.00 91.56 171 PRO A N 1
ATOM 1346 C CA . PRO A 1 171 ? -12.843 11.413 10.882 1.00 91.56 171 PRO A CA 1
ATOM 1347 C C . PRO A 1 171 ? -13.652 11.756 12.130 1.00 91.56 171 PRO A C 1
ATOM 1349 O O . PRO A 1 171 ? -13.062 11.794 13.195 1.00 91.56 171 PRO A O 1
ATOM 1352 N N . ASP A 1 172 ? -14.962 11.995 12.043 1.00 89.25 172 ASP A N 1
ATOM 1353 C CA . ASP A 1 172 ? -15.792 12.432 13.168 1.00 89.25 172 ASP A CA 1
ATOM 1354 C C . ASP A 1 172 ? -16.246 11.269 14.060 1.00 89.25 172 ASP A C 1
ATOM 1356 O O . ASP A 1 172 ? -16.283 11.406 15.282 1.00 89.25 172 ASP A O 1
ATOM 1360 N N . SER A 1 173 ? -16.524 10.109 13.460 1.00 89.75 173 SER A N 1
ATOM 1361 C CA . SER A 1 173 ? -16.887 8.875 14.174 1.00 89.75 173 SER A CA 1
ATOM 1362 C C . SER A 1 173 ? -15.739 7.874 14.321 1.00 89.75 173 SER A C 1
ATOM 1364 O O . SER A 1 173 ? -15.937 6.829 14.936 1.00 89.75 173 SER A O 1
ATOM 1366 N N . ALA A 1 174 ? -14.573 8.171 13.738 1.00 92.69 174 ALA A N 1
ATOM 1367 C CA . ALA A 1 174 ? -13.417 7.280 13.644 1.00 92.69 174 ALA A CA 1
ATOM 1368 C C . ALA A 1 174 ? -13.740 5.886 13.072 1.00 92.69 174 ALA A C 1
ATOM 1370 O O . ALA A 1 174 ? -13.114 4.893 13.430 1.00 92.69 174 ALA A O 1
ATOM 1371 N N . VAL A 1 175 ? -14.703 5.799 12.149 1.00 91.81 175 VAL A N 1
ATOM 1372 C CA . VAL A 1 175 ? -15.013 4.555 11.428 1.00 91.81 175 VAL A CA 1
ATOM 1373 C C . VAL A 1 175 ? -14.328 4.558 10.069 1.00 91.81 175 VAL A C 1
ATOM 1375 O O . VAL A 1 175 ? -14.410 5.534 9.322 1.00 91.81 175 VAL A O 1
ATOM 1378 N N . VAL A 1 176 ? -13.705 3.433 9.727 1.00 94.56 176 VAL A N 1
ATOM 1379 C CA . VAL A 1 176 ? -13.100 3.178 8.419 1.00 94.56 176 VAL A CA 1
ATOM 1380 C C . VAL A 1 176 ? -13.914 2.120 7.678 1.00 94.56 176 VAL A C 1
ATOM 1382 O O . VAL A 1 176 ? -14.251 1.075 8.229 1.00 94.56 176 VAL A O 1
ATOM 1385 N N . GLU A 1 177 ? -14.220 2.356 6.410 1.00 92.56 177 GLU A N 1
ATOM 1386 C CA . GLU A 1 177 ? -14.893 1.404 5.531 1.00 92.56 177 GLU A CA 1
ATOM 1387 C C . GLU A 1 177 ? -14.011 1.094 4.322 1.00 92.56 177 GLU A C 1
ATOM 1389 O O . GLU A 1 177 ? -13.560 1.997 3.626 1.00 92.56 177 GLU A O 1
ATOM 1394 N N . ILE A 1 178 ? -13.758 -0.190 4.073 1.00 93.94 178 ILE A N 1
ATOM 1395 C CA . ILE A 1 178 ? -12.972 -0.670 2.935 1.00 93.94 178 ILE A CA 1
ATOM 1396 C C . ILE A 1 178 ? -13.945 -1.264 1.919 1.00 93.94 178 ILE A C 1
ATOM 1398 O O . ILE A 1 178 ? -14.476 -2.357 2.129 1.00 93.94 178 ILE A O 1
ATOM 1402 N N . MET A 1 179 ? -14.194 -0.539 0.828 1.00 91.38 179 MET A N 1
ATOM 1403 C CA . MET A 1 179 ? -14.971 -1.023 -0.308 1.00 91.38 179 MET A CA 1
ATOM 1404 C C . MET A 1 179 ? -14.045 -1.621 -1.365 1.00 91.38 179 MET A C 1
ATOM 1406 O O . MET A 1 179 ? -13.273 -0.929 -2.024 1.00 91.38 179 MET A O 1
ATOM 1410 N N . SER A 1 180 ? -14.161 -2.925 -1.546 1.00 92.31 180 SER A N 1
ATOM 1411 C CA . SER A 1 180 ? -13.347 -3.717 -2.456 1.00 92.31 180 SER A CA 1
ATOM 1412 C C . SER A 1 180 ? -13.997 -3.814 -3.832 1.00 92.31 180 SER A C 1
ATOM 1414 O O . SER A 1 180 ? -15.095 -4.346 -3.962 1.00 92.31 180 SER A O 1
ATOM 1416 N N . ILE A 1 181 ? -13.323 -3.322 -4.871 1.00 90.31 181 ILE A N 1
ATOM 1417 C CA . ILE A 1 181 ? -13.850 -3.273 -6.240 1.00 90.31 181 ILE A CA 1
ATOM 1418 C C . ILE A 1 181 ? -13.132 -4.345 -7.075 1.00 90.31 181 ILE A C 1
ATOM 1420 O O . ILE A 1 181 ? -11.930 -4.218 -7.319 1.00 90.31 181 ILE A O 1
ATOM 1424 N N . PRO A 1 182 ? -13.821 -5.418 -7.516 1.00 89.12 182 PRO A N 1
ATOM 1425 C CA . PRO A 1 182 ? -13.234 -6.406 -8.417 1.00 89.12 182 PRO A CA 1
ATOM 1426 C C . PRO A 1 182 ? -12.707 -5.742 -9.687 1.00 89.12 182 PRO A C 1
ATOM 1428 O O . PRO A 1 182 ? -13.343 -4.842 -10.238 1.00 89.12 182 PRO A O 1
ATOM 1431 N N . ARG A 1 183 ? -11.558 -6.193 -10.184 1.00 87.62 183 ARG A N 1
ATOM 1432 C CA . ARG A 1 183 ? -10.878 -5.528 -11.310 1.00 87.62 183 ARG A CA 1
ATOM 1433 C C . ARG A 1 183 ? -11.685 -5.604 -12.618 1.00 87.62 183 ARG A C 1
ATOM 1435 O O . ARG A 1 183 ? -11.550 -4.746 -13.487 1.00 87.62 183 ARG A O 1
ATOM 1442 N N . ASP A 1 184 ? -12.520 -6.637 -12.731 1.00 85.19 184 ASP A N 1
ATOM 1443 C CA . ASP A 1 184 ? -13.368 -6.917 -13.890 1.00 85.19 184 ASP A CA 1
ATOM 1444 C C . ASP A 1 184 ? -14.743 -6.211 -13.771 1.00 85.19 184 ASP A C 1
ATOM 1446 O O . ASP A 1 184 ? -15.635 -6.452 -14.578 1.00 85.19 184 ASP A O 1
ATOM 1450 N N . THR A 1 185 ? -14.931 -5.328 -12.774 1.00 84.00 185 THR A N 1
ATOM 1451 C CA . THR A 1 185 ? -16.148 -4.506 -12.642 1.00 84.00 185 THR A CA 1
ATOM 1452 C C . THR A 1 185 ? -16.332 -3.657 -13.894 1.00 84.00 185 THR A C 1
ATOM 1454 O O . THR A 1 185 ? -15.402 -2.955 -14.306 1.00 84.00 185 THR A O 1
ATOM 1457 N N . TYR A 1 186 ? -17.533 -3.705 -14.475 1.00 84.94 186 TYR A N 1
ATOM 1458 C CA . TYR A 1 186 ? -17.871 -2.910 -15.648 1.00 84.94 186 TYR A CA 1
ATOM 1459 C C . TYR A 1 186 ? -17.670 -1.420 -15.369 1.00 84.94 186 TYR A C 1
ATOM 1461 O O . TYR A 1 186 ? -18.119 -0.887 -14.354 1.00 84.94 186 TYR A O 1
ATOM 1469 N N . SER A 1 187 ? -16.990 -0.755 -16.290 1.00 83.50 187 SER A N 1
ATOM 1470 C CA . SER A 1 187 ? -16.817 0.688 -16.295 1.00 83.50 187 SER A CA 1
ATOM 1471 C C . SER A 1 187 ? -16.798 1.120 -17.744 1.00 83.50 187 SER A C 1
ATOM 1473 O O . SER A 1 187 ? -15.913 0.702 -18.485 1.00 83.50 187 SER A O 1
ATOM 1475 N N . ASP A 1 188 ? -17.722 1.989 -18.132 1.00 85.12 188 ASP A N 1
ATOM 1476 C CA . ASP A 1 188 ? -17.703 2.563 -19.472 1.00 85.12 188 ASP A CA 1
ATOM 1477 C C . ASP A 1 188 ? -16.439 3.421 -19.653 1.00 85.12 188 ASP A C 1
ATOM 1479 O O . ASP A 1 188 ? -16.213 4.395 -18.920 1.00 85.12 188 ASP A O 1
ATOM 1483 N N . LEU A 1 189 ? -15.586 3.000 -20.588 1.00 86.44 189 LEU A N 1
ATOM 1484 C CA . LEU A 1 189 ? -14.338 3.653 -20.972 1.00 86.44 189 LEU A CA 1
ATOM 1485 C C . LEU A 1 189 ? -14.370 4.144 -22.429 1.00 86.44 189 LEU A C 1
ATOM 1487 O O . LEU A 1 189 ? -13.329 4.565 -22.934 1.00 86.44 189 LEU A O 1
ATOM 1491 N N . GLY A 1 190 ? -15.532 4.105 -23.091 1.00 85.00 190 GLY A N 1
ATOM 1492 C CA . GLY A 1 190 ? -15.701 4.499 -24.490 1.00 85.00 190 GLY A CA 1
ATOM 1493 C C . GLY A 1 190 ? -15.192 3.471 -25.505 1.00 85.00 190 GLY A C 1
ATOM 1494 O O . GLY A 1 190 ? -15.028 3.804 -26.678 1.00 85.00 190 GLY A O 1
ATOM 1495 N N . HIS A 1 191 ? -14.910 2.233 -25.083 1.00 82.31 191 HIS A N 1
ATOM 1496 C CA . HIS A 1 191 ? -14.620 1.144 -26.017 1.00 82.31 191 HIS A CA 1
ATOM 1497 C C . HIS A 1 191 ? -15.922 0.524 -26.545 1.00 82.31 191 HIS A C 1
ATOM 1499 O O . HIS A 1 191 ? -16.925 0.551 -25.833 1.00 82.31 191 HIS A O 1
ATOM 1505 N N . PRO A 1 192 ? -15.925 -0.078 -27.749 1.00 80.38 192 PRO A N 1
ATOM 1506 C CA . PRO A 1 192 ? -17.087 -0.816 -28.235 1.00 80.38 192 PRO A CA 1
ATOM 1507 C C . PRO A 1 192 ? -17.466 -1.956 -27.282 1.00 80.38 192 PRO A C 1
ATOM 1509 O O . PRO A 1 192 ? -16.584 -2.673 -26.797 1.00 80.38 192 PRO A O 1
ATOM 1512 N N . ASP A 1 193 ? -18.766 -2.179 -27.085 1.00 75.25 193 ASP A N 1
ATOM 1513 C CA . ASP A 1 193 ? -19.301 -3.230 -26.199 1.00 75.25 193 ASP A CA 1
ATOM 1514 C C . ASP A 1 193 ? -18.972 -4.658 -26.660 1.00 75.25 193 ASP A C 1
ATOM 1516 O O . ASP A 1 193 ? -19.077 -5.614 -25.895 1.00 75.25 193 ASP A O 1
ATOM 1520 N N . THR A 1 194 ? -18.503 -4.817 -27.899 1.00 69.25 194 THR A N 1
ATOM 1521 C CA . THR A 1 194 ? -17.946 -6.078 -28.409 1.00 69.25 194 THR A CA 1
ATOM 1522 C C . THR A 1 194 ? -16.580 -6.417 -27.804 1.00 69.25 194 THR A C 1
ATOM 1524 O O . THR A 1 194 ? -16.072 -7.521 -28.000 1.00 69.25 194 THR A O 1
ATOM 1527 N N . THR A 1 195 ? -15.962 -5.485 -27.075 1.00 70.69 195 THR A N 1
ATOM 1528 C CA . THR A 1 195 ? -14.648 -5.661 -26.457 1.00 70.69 195 THR A CA 1
ATOM 1529 C C . THR A 1 195 ? -14.755 -5.882 -24.950 1.00 70.69 195 THR A C 1
ATOM 1531 O O . THR A 1 195 ? -15.585 -5.295 -24.266 1.00 70.69 195 THR A O 1
ATOM 1534 N N . THR A 1 196 ? -13.834 -6.658 -24.374 1.00 78.12 196 THR A N 1
ATOM 1535 C CA . THR A 1 196 ? -13.730 -6.827 -22.911 1.00 78.12 196 THR A CA 1
ATOM 1536 C C . THR A 1 196 ? -12.969 -5.674 -22.239 1.00 78.12 196 THR A C 1
ATOM 1538 O O . THR A 1 196 ? -12.382 -5.857 -21.171 1.00 78.12 196 THR A O 1
ATOM 1541 N N . PHE A 1 197 ? -12.869 -4.508 -22.892 1.00 81.94 197 PHE A N 1
ATOM 1542 C CA . PHE A 1 197 ? -12.018 -3.410 -22.432 1.00 81.94 197 PHE A CA 1
ATOM 1543 C C . PHE A 1 197 ? -12.718 -2.439 -21.479 1.00 81.94 197 PHE A C 1
ATOM 1545 O O . PHE A 1 197 ? -12.008 -1.780 -20.718 1.00 81.94 197 PHE A O 1
ATOM 1552 N N . ASN A 1 198 ? -14.056 -2.406 -21.448 1.00 82.50 198 ASN A N 1
ATOM 1553 C CA . ASN A 1 198 ? -14.871 -1.597 -20.526 1.00 82.50 198 ASN A CA 1
ATOM 1554 C C . ASN A 1 198 ? -14.893 -2.179 -19.094 1.00 82.50 198 ASN A C 1
ATOM 1556 O O . ASN A 1 198 ? -15.941 -2.464 -18.515 1.00 82.50 198 ASN A O 1
ATOM 1560 N N . ILE A 1 199 ? -13.703 -2.371 -18.519 1.00 87.19 199 ILE A N 1
ATOM 1561 C CA . ILE A 1 199 ? -13.490 -2.834 -17.143 1.00 87.19 199 ILE A CA 1
ATOM 1562 C C . ILE A 1 199 ? -12.656 -1.822 -16.360 1.00 87.19 199 ILE A C 1
ATOM 1564 O O . ILE A 1 199 ? -11.732 -1.202 -16.895 1.00 87.19 199 ILE A O 1
ATOM 1568 N N . ILE A 1 200 ? -12.941 -1.682 -15.065 1.00 88.88 200 ILE A N 1
ATOM 1569 C CA . ILE A 1 200 ? -12.305 -0.684 -14.195 1.00 88.88 200 ILE A CA 1
ATOM 1570 C C . ILE A 1 200 ? -10.775 -0.826 -14.135 1.00 88.88 200 ILE A C 1
ATOM 1572 O O . ILE A 1 200 ? -10.072 0.180 -14.057 1.00 88.88 200 ILE A O 1
ATOM 1576 N N . ALA A 1 201 ? -10.233 -2.044 -14.270 1.00 88.62 201 ALA A N 1
ATOM 1577 C CA . ALA A 1 201 ? -8.786 -2.283 -14.313 1.00 88.62 201 ALA A CA 1
ATOM 1578 C C . ALA A 1 201 ? -8.064 -1.494 -15.419 1.00 88.62 201 ALA A C 1
ATOM 1580 O O . ALA A 1 201 ? -6.908 -1.093 -15.248 1.00 88.62 201 ALA A O 1
ATOM 1581 N N . ASN A 1 202 ? -8.746 -1.262 -16.546 1.00 89.69 202 ASN A N 1
ATOM 1582 C CA . ASN A 1 202 ? -8.212 -0.530 -17.693 1.00 89.69 202 ASN A CA 1
ATOM 1583 C C . ASN A 1 202 ? -8.362 0.990 -17.541 1.00 89.69 202 ASN A C 1
ATOM 1585 O O . ASN A 1 202 ? -7.792 1.735 -18.338 1.00 89.69 202 ASN A O 1
ATOM 1589 N N . ALA A 1 203 ? -9.088 1.469 -16.522 1.00 90.69 203 ALA A N 1
ATOM 1590 C CA . ALA A 1 203 ? -9.259 2.894 -16.240 1.00 90.69 203 ALA A CA 1
ATOM 1591 C C . ALA A 1 203 ? -7.962 3.575 -15.770 1.00 90.69 203 ALA A C 1
ATOM 1593 O O . ALA A 1 203 ? -7.893 4.807 -15.739 1.00 90.69 203 ALA A O 1
ATOM 1594 N N . LYS A 1 204 ? -6.939 2.786 -15.408 1.00 90.25 204 LYS A N 1
ATOM 1595 C CA . LYS A 1 204 ? -5.662 3.282 -14.898 1.00 90.25 204 LYS A CA 1
ATOM 1596 C C . LYS A 1 204 ? -4.940 4.153 -15.929 1.00 90.25 204 LYS A C 1
ATOM 1598 O O . LYS A 1 204 ? -4.763 3.778 -17.086 1.00 90.25 204 LYS A O 1
ATOM 1603 N N . THR A 1 205 ? -4.486 5.309 -15.468 1.00 87.06 205 THR A N 1
ATOM 1604 C CA . THR A 1 205 ? -3.616 6.253 -16.179 1.00 87.06 205 THR A CA 1
ATOM 1605 C C . THR A 1 205 ? -2.373 6.510 -15.330 1.00 87.06 205 THR A C 1
ATOM 1607 O O . THR A 1 205 ? -2.312 6.086 -14.179 1.00 87.06 205 THR A O 1
ATOM 1610 N N . SER A 1 206 ? -1.362 7.195 -15.865 1.00 82.00 206 SER A N 1
ATOM 1611 C CA . SER A 1 206 ? -0.164 7.548 -15.087 1.00 82.00 206 SER A CA 1
ATOM 1612 C C . SER A 1 206 ? -0.462 8.460 -13.891 1.00 82.00 206 SER A C 1
ATOM 1614 O O . SER A 1 206 ? 0.269 8.422 -12.912 1.00 82.00 206 SER A O 1
ATOM 1616 N N . ASP A 1 207 ? -1.521 9.270 -13.969 1.00 85.06 207 ASP A N 1
ATOM 1617 C CA . ASP A 1 207 ? -1.953 10.200 -12.918 1.00 85.06 207 ASP A CA 1
ATOM 1618 C C . ASP A 1 207 ? -3.152 9.692 -12.097 1.00 85.06 207 ASP A C 1
ATOM 1620 O O . ASP A 1 207 ? -3.642 10.404 -11.225 1.00 85.06 207 ASP A O 1
ATOM 1624 N N . ASN A 1 208 ? -3.656 8.492 -12.406 1.00 91.94 208 ASN A N 1
ATOM 1625 C CA . ASN A 1 208 ? -4.820 7.851 -11.790 1.00 91.94 208 ASN A CA 1
ATOM 1626 C C . ASN A 1 208 ? -6.138 8.665 -11.781 1.00 91.94 208 ASN A C 1
ATOM 1628 O O . ASN A 1 208 ? -7.144 8.167 -11.273 1.00 91.94 208 ASN A O 1
ATOM 1632 N N . LYS A 1 209 ? -6.213 9.851 -12.409 1.00 92.81 209 LYS A N 1
ATOM 1633 C CA . LYS A 1 209 ? -7.407 10.723 -12.367 1.00 92.81 209 LYS A CA 1
ATOM 1634 C C . LYS A 1 209 ? -8.650 10.057 -12.948 1.00 92.81 209 LYS A C 1
ATOM 1636 O O . LYS A 1 209 ? -9.739 10.156 -12.382 1.00 92.81 209 LYS A O 1
ATOM 1641 N N . ARG A 1 210 ? -8.497 9.365 -14.083 1.00 93.56 210 ARG A N 1
ATOM 1642 C CA . ARG A 1 210 ? -9.601 8.645 -14.740 1.00 93.56 210 ARG A CA 1
ATOM 1643 C C . ARG A 1 210 ? -10.119 7.511 -13.857 1.00 93.56 210 ARG A C 1
ATOM 1645 O O . ARG A 1 210 ? -11.327 7.388 -13.678 1.00 93.56 210 ARG A O 1
ATOM 1652 N N . LEU A 1 211 ? -9.208 6.738 -13.268 1.00 94.62 211 LEU A N 1
ATOM 1653 C CA . LEU A 1 211 ? -9.532 5.654 -12.345 1.00 94.62 211 LEU A CA 1
ATOM 1654 C C . LEU A 1 211 ? -10.252 6.173 -11.091 1.00 94.62 211 LEU A C 1
ATOM 1656 O O . LEU A 1 211 ? -11.294 5.634 -10.736 1.00 94.62 211 LEU A O 1
ATOM 1660 N N . MET A 1 212 ? -9.757 7.243 -10.463 1.00 95.56 212 MET A N 1
ATOM 1661 C CA . MET A 1 212 ? -10.376 7.849 -9.275 1.00 95.56 212 MET A CA 1
ATOM 1662 C C . MET A 1 212 ? -11.806 8.329 -9.554 1.00 95.56 212 MET A C 1
ATOM 1664 O O . MET A 1 212 ? -12.703 8.058 -8.758 1.00 95.56 212 MET A O 1
ATOM 1668 N N . ARG A 1 213 ? -12.049 8.956 -10.715 1.00 94.50 213 ARG A N 1
ATOM 1669 C CA . ARG A 1 213 ? -13.401 9.355 -11.141 1.00 94.50 213 ARG A CA 1
ATOM 1670 C C . ARG A 1 213 ? -14.331 8.149 -11.298 1.00 94.50 213 ARG A C 1
ATOM 1672 O O . ARG A 1 213 ? -15.426 8.151 -10.747 1.00 94.50 213 ARG A O 1
ATOM 1679 N N . LYS A 1 214 ? -13.883 7.099 -11.994 1.00 92.81 214 LYS A N 1
ATOM 1680 C CA . LYS A 1 214 ? -14.680 5.879 -12.198 1.00 92.81 214 LYS A CA 1
ATOM 1681 C C . LYS A 1 214 ? -14.954 5.124 -10.899 1.00 92.81 214 LYS A C 1
ATOM 1683 O O . LYS A 1 214 ? -16.059 4.630 -10.698 1.00 92.81 214 LYS A O 1
ATOM 1688 N N . VAL A 1 215 ? -13.997 5.094 -9.976 1.00 93.56 215 VAL A N 1
ATOM 1689 C CA . VAL A 1 215 ? -14.218 4.550 -8.630 1.00 93.56 215 VAL A CA 1
ATOM 1690 C C . VAL A 1 215 ? -15.248 5.380 -7.860 1.00 93.56 215 VAL A C 1
ATOM 1692 O O . VAL A 1 215 ? -16.110 4.793 -7.211 1.00 93.56 215 VAL A O 1
ATOM 1695 N N . ALA A 1 216 ? -15.206 6.713 -7.950 1.00 91.75 216 ALA A N 1
ATOM 1696 C CA . ALA A 1 216 ? -16.197 7.583 -7.313 1.00 91.75 216 ALA A CA 1
ATOM 1697 C C . ALA A 1 216 ? -17.622 7.312 -7.836 1.00 91.75 216 ALA A C 1
ATOM 1699 O O . ALA A 1 216 ? -18.556 7.196 -7.039 1.00 91.75 216 ALA A O 1
ATOM 1700 N N . GLU A 1 217 ? -17.773 7.138 -9.157 1.00 87.88 217 GLU A N 1
ATOM 1701 C CA . GLU A 1 217 ? -19.036 6.762 -9.817 1.00 87.88 217 GLU A CA 1
ATOM 1702 C C . GLU A 1 217 ? -19.574 5.414 -9.297 1.00 87.88 217 GLU A C 1
ATOM 1704 O O . GLU A 1 217 ? -20.754 5.304 -8.957 1.00 87.88 217 GLU A O 1
ATOM 1709 N N . ILE A 1 218 ? -18.706 4.400 -9.186 1.00 85.56 218 ILE A N 1
ATOM 1710 C CA . ILE A 1 218 ? -19.070 3.054 -8.706 1.00 85.56 218 ILE A CA 1
ATOM 1711 C C . ILE A 1 218 ? -19.433 3.071 -7.217 1.00 85.56 218 ILE A C 1
ATOM 1713 O O . ILE A 1 218 ? -20.440 2.489 -6.812 1.00 85.56 218 ILE A O 1
ATOM 1717 N N . ALA A 1 219 ? -18.608 3.713 -6.389 1.00 86.06 219 ALA A N 1
ATOM 1718 C CA . ALA A 1 219 ? -18.748 3.670 -4.938 1.00 86.06 219 ALA A CA 1
ATOM 1719 C C . ALA A 1 219 ? -19.895 4.544 -4.422 1.00 86.06 219 ALA A C 1
ATOM 1721 O O . ALA A 1 219 ? -20.463 4.241 -3.370 1.00 86.06 219 ALA A O 1
ATOM 1722 N N . ARG A 1 220 ? -20.225 5.623 -5.149 1.00 85.06 220 ARG A N 1
ATOM 1723 C CA . ARG A 1 220 ? -21.213 6.638 -4.753 1.00 85.06 220 ARG A CA 1
ATOM 1724 C C . ARG A 1 220 ? -20.956 7.190 -3.348 1.00 85.06 220 ARG A C 1
ATOM 1726 O O . ARG A 1 220 ? -21.885 7.328 -2.567 1.00 85.06 220 ARG A O 1
ATOM 1733 N N . ARG A 1 221 ? -19.689 7.481 -3.020 1.00 83.12 221 ARG A N 1
ATOM 1734 C CA . ARG A 1 221 ? -19.253 8.031 -1.714 1.00 83.12 221 ARG A CA 1
ATOM 1735 C C . ARG A 1 221 ? -18.680 9.442 -1.797 1.00 83.12 221 ARG A C 1
ATOM 1737 O O . ARG A 1 221 ? -17.939 9.860 -0.914 1.00 83.12 221 ARG A O 1
ATOM 1744 N N . GLY A 1 222 ? -19.010 10.166 -2.861 1.00 86.62 222 GLY A N 1
ATOM 1745 C CA . GLY A 1 222 ? -18.406 11.460 -3.164 1.00 86.62 222 GLY A CA 1
ATOM 1746 C C . GLY A 1 222 ? -17.064 11.329 -3.896 1.00 86.62 222 GLY A C 1
ATOM 1747 O O . GLY A 1 222 ? -16.714 10.241 -4.363 1.00 86.62 222 GLY A O 1
ATOM 1748 N N . PRO A 1 223 ? -16.327 12.441 -4.049 1.00 91.06 223 PRO A N 1
ATOM 1749 C CA . PRO A 1 223 ? -15.091 12.466 -4.817 1.00 91.06 223 PRO A CA 1
ATOM 1750 C C . PRO A 1 223 ? -13.990 11.645 -4.138 1.00 91.06 223 PRO A C 1
ATOM 1752 O O . PRO A 1 223 ? -13.901 11.568 -2.911 1.00 91.06 223 PRO A O 1
ATOM 1755 N N . VAL A 1 224 ? -13.138 11.034 -4.958 1.00 94.62 224 VAL A N 1
ATOM 1756 C CA . VAL A 1 224 ? -11.914 10.356 -4.525 1.00 94.62 224 VAL A CA 1
ATOM 1757 C C . VAL A 1 224 ? -10.763 11.299 -4.835 1.00 94.62 224 VAL A C 1
ATOM 1759 O O . VAL A 1 224 ? -10.479 11.529 -6.007 1.00 94.62 224 VAL A O 1
ATOM 1762 N N . ASN A 1 225 ? -10.128 11.848 -3.799 1.00 90.81 225 ASN A N 1
ATOM 1763 C CA . ASN A 1 225 ? -9.083 12.873 -3.941 1.00 90.81 225 ASN A CA 1
ATOM 1764 C C . ASN A 1 225 ? -7.680 12.323 -3.680 1.00 90.81 225 ASN A C 1
ATOM 1766 O O . ASN A 1 225 ? -6.697 12.905 -4.133 1.00 90.81 225 ASN A O 1
ATOM 1770 N N . TYR A 1 226 ? -7.585 11.179 -3.006 1.00 96.25 226 TYR A N 1
ATOM 1771 C CA . TYR A 1 226 ? -6.323 10.573 -2.606 1.00 96.25 226 TYR A CA 1
ATOM 1772 C C . TYR A 1 226 ? -6.165 9.179 -3.186 1.00 96.25 226 TYR A C 1
ATOM 1774 O O . TYR A 1 226 ? -7.145 8.449 -3.350 1.00 96.25 226 TYR A O 1
ATOM 1782 N N . TYR A 1 227 ? -4.924 8.789 -3.454 1.00 96.56 227 TYR A N 1
ATOM 1783 C CA . TYR A 1 227 ? -4.601 7.419 -3.823 1.00 96.56 227 TYR A CA 1
ATOM 1784 C C . TYR A 1 227 ? -3.248 6.981 -3.270 1.00 96.56 227 TYR A C 1
ATOM 1786 O O . TYR A 1 227 ? -2.350 7.798 -3.087 1.00 96.56 227 TYR A O 1
ATOM 1794 N N . ALA A 1 228 ? -3.081 5.680 -3.065 1.00 95.44 228 ALA A N 1
ATOM 1795 C CA . ALA A 1 228 ? -1.793 5.045 -2.834 1.00 95.44 228 ALA A CA 1
ATOM 1796 C C . ALA A 1 228 ? -1.648 3.847 -3.776 1.00 95.44 228 ALA A C 1
ATOM 1798 O O . ALA A 1 228 ? -2.428 2.895 -3.726 1.00 95.44 228 ALA A O 1
ATOM 1799 N N . GLU A 1 229 ? -0.654 3.910 -4.656 1.00 92.81 229 GLU A N 1
ATOM 1800 C CA . GLU A 1 229 ? -0.322 2.869 -5.620 1.00 92.81 229 GLU A CA 1
ATOM 1801 C C . GLU A 1 229 ? 0.861 2.031 -5.118 1.00 92.81 229 GLU A C 1
ATOM 1803 O O . GLU A 1 229 ? 1.915 2.552 -4.741 1.00 92.81 229 GLU A O 1
ATOM 1808 N N . VAL A 1 230 ? 0.663 0.712 -5.123 1.00 90.88 230 VAL A N 1
ATOM 1809 C CA . VAL A 1 230 ? 1.580 -0.297 -4.593 1.00 90.88 230 VAL A CA 1
ATOM 1810 C C . VAL A 1 230 ? 1.875 -1.330 -5.678 1.00 90.88 230 VAL A C 1
ATOM 1812 O O . VAL A 1 230 ? 0.970 -1.989 -6.196 1.00 90.88 230 VAL A O 1
ATOM 1815 N N . GLY A 1 231 ? 3.151 -1.495 -6.023 1.00 88.50 231 GLY A N 1
ATOM 1816 C CA . GLY A 1 231 ? 3.612 -2.577 -6.891 1.00 88.50 231 GLY A CA 1
ATOM 1817 C C . GLY A 1 231 ? 3.929 -3.865 -6.143 1.00 88.50 231 GLY A C 1
ATOM 1818 O O . GLY A 1 231 ? 3.883 -3.934 -4.918 1.00 88.50 231 GLY A O 1
ATOM 1819 N N . PHE A 1 232 ? 4.265 -4.916 -6.893 1.00 84.56 232 PHE A N 1
ATOM 1820 C CA . PHE A 1 232 ? 4.533 -6.241 -6.325 1.00 84.56 232 PHE A CA 1
ATOM 1821 C C . PHE A 1 232 ? 5.733 -6.239 -5.367 1.00 84.56 232 PHE A C 1
ATOM 1823 O O . PHE A 1 232 ? 5.643 -6.766 -4.260 1.00 84.56 232 PHE A O 1
ATOM 1830 N N . SER A 1 233 ? 6.838 -5.602 -5.764 1.00 85.69 233 SER A N 1
ATOM 1831 C CA . SER A 1 233 ? 8.016 -5.465 -4.903 1.00 85.69 233 SER A CA 1
ATOM 1832 C C . SER A 1 233 ? 7.691 -4.634 -3.663 1.00 85.69 233 SER A C 1
ATOM 1834 O O . SER A 1 233 ? 8.089 -5.005 -2.561 1.00 85.69 233 SER A O 1
ATOM 1836 N N . GLN A 1 234 ? 6.910 -3.557 -3.830 1.00 87.38 234 GLN A N 1
ATOM 1837 C CA . GLN A 1 234 ? 6.483 -2.735 -2.707 1.00 87.38 234 GLN A CA 1
ATOM 1838 C C . GLN A 1 234 ? 5.622 -3.513 -1.712 1.00 87.38 234 GLN A C 1
ATOM 1840 O O . GLN A 1 234 ? 5.867 -3.472 -0.510 1.00 87.38 234 GLN A O 1
ATOM 1845 N N . ALA A 1 235 ? 4.651 -4.282 -2.200 1.00 87.94 235 ALA A N 1
ATOM 1846 C CA . ALA A 1 235 ? 3.800 -5.098 -1.347 1.00 87.94 235 ALA A CA 1
ATOM 1847 C C . ALA A 1 235 ? 4.616 -6.097 -0.507 1.00 87.94 235 ALA A C 1
ATOM 1849 O O . ALA A 1 235 ? 4.329 -6.256 0.676 1.00 87.94 235 ALA A O 1
ATOM 1850 N N . MET A 1 236 ? 5.657 -6.720 -1.076 1.00 83.94 236 MET A N 1
ATOM 1851 C CA . MET A 1 236 ? 6.557 -7.597 -0.313 1.00 83.94 236 MET A CA 1
ATOM 1852 C C . MET A 1 236 ? 7.334 -6.839 0.763 1.00 83.94 236 MET A C 1
ATOM 1854 O O . MET A 1 236 ? 7.365 -7.292 1.904 1.00 83.94 236 MET A O 1
ATOM 1858 N N . GLY A 1 237 ? 7.891 -5.669 0.431 1.00 81.62 237 GLY A N 1
ATOM 1859 C CA . GLY A 1 237 ? 8.567 -4.818 1.414 1.00 81.62 237 GLY A CA 1
ATOM 1860 C C . GLY A 1 237 ? 7.640 -4.419 2.566 1.00 81.62 237 GLY A C 1
ATOM 1861 O O . GLY A 1 237 ? 7.996 -4.584 3.727 1.00 81.62 237 GLY A O 1
ATOM 1862 N N . ILE A 1 238 ? 6.410 -3.989 2.262 1.00 83.88 238 ILE A N 1
ATOM 1863 C CA . ILE A 1 238 ? 5.400 -3.658 3.280 1.00 83.88 238 ILE A CA 1
ATOM 1864 C C . ILE A 1 238 ? 5.080 -4.875 4.149 1.00 83.88 238 ILE A C 1
ATOM 1866 O O . ILE A 1 238 ? 4.996 -4.737 5.359 1.00 83.88 238 ILE A O 1
ATOM 1870 N N . MET A 1 239 ? 4.919 -6.070 3.576 1.00 82.00 239 MET A N 1
ATOM 1871 C CA . MET A 1 239 ? 4.652 -7.281 4.361 1.00 82.00 239 MET A CA 1
ATOM 1872 C C . MET A 1 239 ? 5.801 -7.618 5.322 1.00 82.00 239 MET A C 1
ATOM 1874 O O . MET A 1 239 ? 5.541 -7.966 6.475 1.00 82.00 239 MET A O 1
ATOM 1878 N N . GLU A 1 240 ? 7.058 -7.464 4.897 1.00 78.00 240 GLU A N 1
ATOM 1879 C CA . GLU A 1 240 ? 8.215 -7.574 5.799 1.00 78.00 240 GLU A CA 1
ATOM 1880 C C . GLU A 1 240 ? 8.138 -6.534 6.931 1.00 78.00 240 GLU A C 1
ATOM 1882 O O . GLU A 1 240 ? 8.253 -6.900 8.101 1.00 78.00 240 GLU A O 1
ATOM 1887 N N . ILE A 1 241 ? 7.820 -5.272 6.607 1.00 76.00 241 ILE A N 1
ATOM 1888 C CA . ILE A 1 241 ? 7.573 -4.179 7.571 1.00 76.00 241 ILE A CA 1
ATOM 1889 C C . ILE A 1 241 ? 6.219 -4.322 8.285 1.00 76.00 241 ILE A C 1
ATOM 1891 O O . ILE A 1 241 ? 5.803 -3.440 9.016 1.00 76.00 241 ILE A O 1
ATOM 1895 N N . LEU A 1 242 ? 5.479 -5.412 8.120 1.00 75.31 242 LEU A N 1
ATOM 1896 C CA . LEU A 1 242 ? 4.322 -5.720 8.966 1.00 75.31 242 LEU A CA 1
ATOM 1897 C C . LEU A 1 242 ? 4.596 -6.947 9.853 1.00 75.31 242 LEU A C 1
ATOM 1899 O O . LEU A 1 242 ? 3.793 -7.264 10.739 1.00 75.31 242 LEU A O 1
ATOM 1903 N N . GLY A 1 243 ? 5.768 -7.575 9.689 1.00 74.12 243 GLY A N 1
ATOM 1904 C CA . GLY A 1 243 ? 6.218 -8.744 10.445 1.00 74.12 243 GLY A CA 1
ATOM 1905 C C . GLY A 1 243 ? 5.778 -10.083 9.851 1.00 74.12 243 GLY A C 1
ATOM 1906 O O . GLY A 1 243 ? 5.747 -11.082 10.567 1.00 74.12 243 GLY A O 1
ATOM 1907 N N . TYR A 1 244 ? 5.413 -10.142 8.566 1.00 78.69 244 TYR A N 1
ATOM 1908 C CA . TYR A 1 244 ? 5.091 -11.414 7.912 1.00 78.69 244 TYR A CA 1
ATOM 1909 C C . TYR A 1 244 ? 6.366 -12.218 7.630 1.00 78.69 244 TYR A C 1
ATOM 1911 O O . TYR A 1 244 ? 7.280 -11.734 6.967 1.00 78.69 244 TYR A O 1
ATOM 1919 N N . ARG A 1 245 ? 6.410 -13.470 8.109 1.00 73.12 245 ARG A N 1
ATOM 1920 C CA . ARG A 1 245 ? 7.579 -14.365 7.980 1.00 73.12 245 ARG A CA 1
ATOM 1921 C C . ARG A 1 245 ? 7.877 -14.772 6.540 1.00 73.12 245 ARG A C 1
ATOM 1923 O O . ARG A 1 245 ? 9.035 -14.905 6.169 1.00 73.12 245 ARG A O 1
ATOM 1930 N N . ASP A 1 246 ? 6.826 -14.970 5.748 1.00 78.19 246 ASP A N 1
ATOM 1931 C CA . ASP A 1 246 ? 6.923 -15.332 4.334 1.00 78.19 246 ASP A CA 1
ATOM 1932 C C . ASP A 1 246 ? 6.072 -14.362 3.489 1.00 78.19 246 ASP A C 1
ATOM 1934 O O . ASP A 1 246 ? 4.907 -14.644 3.172 1.00 78.19 246 ASP A O 1
ATOM 1938 N N . PRO A 1 247 ? 6.620 -13.174 3.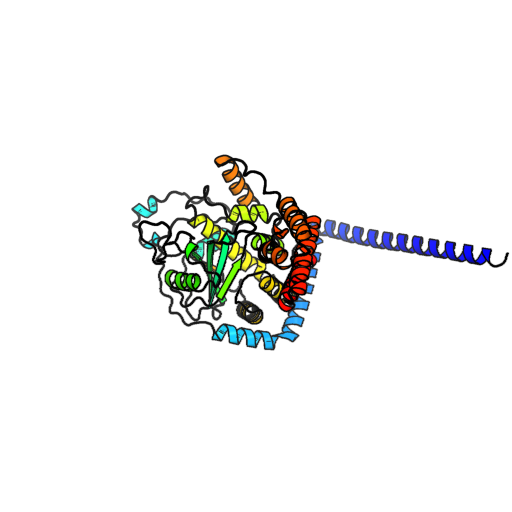164 1.00 81.38 247 PRO A N 1
ATOM 1939 C CA . PRO A 1 247 ? 5.959 -12.176 2.323 1.00 81.38 247 PRO A CA 1
ATOM 1940 C C . PRO A 1 247 ? 5.575 -12.729 0.950 1.00 81.38 247 PRO A C 1
ATOM 1942 O O . PR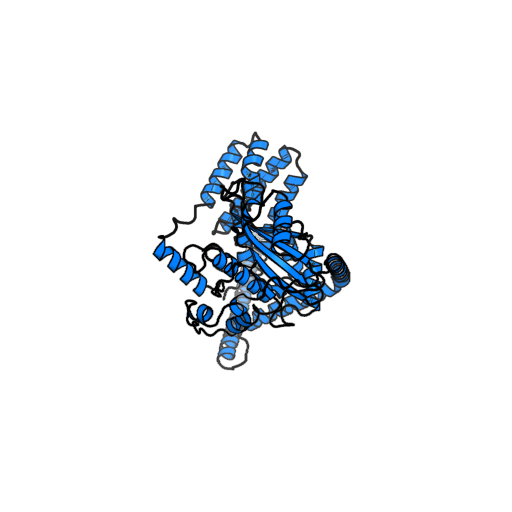O A 1 247 ? 4.529 -12.380 0.406 1.00 81.38 247 PRO A O 1
ATOM 1945 N N . VAL A 1 248 ? 6.396 -13.629 0.399 1.00 82.00 248 VAL A N 1
ATOM 1946 C CA . VAL A 1 248 ? 6.177 -14.215 -0.925 1.00 82.00 248 VAL A CA 1
ATOM 1947 C C . VAL A 1 248 ? 4.928 -15.088 -0.907 1.00 82.00 248 VAL A C 1
ATOM 1949 O O . VAL A 1 248 ? 4.020 -14.857 -1.707 1.00 82.00 248 VAL A O 1
ATOM 1952 N N . LYS A 1 249 ? 4.823 -16.037 0.032 1.00 83.50 249 LYS A N 1
ATOM 1953 C CA . LYS A 1 249 ? 3.625 -16.885 0.163 1.00 83.50 249 LYS A CA 1
ATOM 1954 C C . LYS A 1 249 ? 2.390 -16.085 0.554 1.00 83.50 249 LYS A C 1
ATOM 1956 O O . LYS A 1 249 ? 1.306 -16.345 0.033 1.00 83.50 249 LYS A O 1
ATOM 1961 N N . THR A 1 250 ? 2.543 -15.082 1.417 1.00 87.12 250 THR A N 1
ATOM 1962 C CA . THR A 1 250 ? 1.441 -14.180 1.791 1.00 87.12 250 THR A CA 1
ATOM 1963 C C . THR A 1 250 ? 0.896 -13.455 0.559 1.00 87.12 250 THR A C 1
ATOM 1965 O O . THR A 1 250 ? -0.312 -13.431 0.320 1.00 87.12 250 THR A O 1
ATOM 1968 N N . LEU A 1 251 ? 1.776 -12.933 -0.296 1.00 86.62 251 LEU A N 1
ATOM 1969 C CA . LEU A 1 251 ? 1.374 -12.252 -1.520 1.00 86.62 251 LEU A CA 1
ATOM 1970 C C . LEU A 1 251 ? 0.832 -13.218 -2.587 1.00 86.62 251 LEU A C 1
ATOM 1972 O O . LEU A 1 251 ? -0.116 -12.876 -3.293 1.00 86.62 251 LEU A O 1
ATOM 1976 N N . GLN A 1 252 ? 1.361 -14.442 -2.687 1.00 86.31 252 GLN A N 1
ATOM 1977 C CA . GLN A 1 252 ? 0.788 -15.502 -3.529 1.00 86.31 252 GLN A CA 1
ATOM 1978 C C . GLN A 1 252 ? -0.641 -15.856 -3.094 1.00 86.31 252 GLN A C 1
ATOM 1980 O O . GLN A 1 252 ? -1.537 -15.966 -3.937 1.00 86.31 252 GLN A O 1
ATOM 1985 N N . PHE A 1 253 ? -0.886 -15.960 -1.786 1.00 87.38 253 PHE A N 1
ATOM 1986 C CA . PHE A 1 253 ? -2.223 -16.155 -1.230 1.00 87.38 253 PHE A CA 1
ATOM 1987 C C . PHE A 1 253 ? -3.173 -15.023 -1.656 1.00 87.38 253 PHE A C 1
ATOM 1989 O O . PHE A 1 253 ? -4.224 -15.297 -2.236 1.00 87.38 253 PHE A O 1
ATOM 1996 N N . LEU A 1 254 ? -2.772 -13.757 -1.492 1.00 89.88 254 LEU A N 1
ATOM 1997 C CA . LEU A 1 254 ? -3.583 -12.588 -1.877 1.00 89.88 254 LEU A CA 1
ATOM 1998 C C . LEU A 1 254 ? -3.818 -12.449 -3.392 1.00 89.88 254 LEU A C 1
ATOM 2000 O O . LEU A 1 254 ? -4.731 -11.737 -3.821 1.00 89.88 254 LEU A O 1
ATOM 2004 N N . ARG A 1 255 ? -3.007 -13.120 -4.216 1.00 87.56 255 ARG A N 1
ATOM 2005 C CA . ARG A 1 255 ? -3.160 -13.177 -5.680 1.00 87.56 255 ARG A CA 1
ATOM 2006 C C . ARG A 1 255 ? -3.975 -14.374 -6.157 1.00 87.56 255 ARG A C 1
ATOM 2008 O O . ARG A 1 255 ? -4.382 -14.401 -7.322 1.00 87.56 255 ARG A O 1
ATOM 2015 N N . THR A 1 256 ? -4.222 -15.354 -5.292 1.00 86.00 256 THR A N 1
ATOM 2016 C CA . THR A 1 256 ? -4.933 -16.578 -5.659 1.00 86.00 256 THR A CA 1
ATOM 2017 C C . THR A 1 256 ? -6.388 -16.262 -6.004 1.00 86.00 256 THR A C 1
ATOM 2019 O O . THR A 1 256 ? -7.070 -15.561 -5.268 1.00 86.00 256 THR A O 1
ATOM 2022 N N . ARG A 1 257 ? -6.868 -16.792 -7.138 1.00 83.94 257 ARG A N 1
ATOM 2023 C CA . ARG A 1 257 ? -8.269 -16.659 -7.596 1.00 83.94 257 ARG A CA 1
ATOM 2024 C C . ARG A 1 257 ? -8.875 -17.954 -8.125 1.00 83.94 257 ARG A C 1
ATOM 2026 O O . ARG A 1 257 ? -10.029 -18.249 -7.857 1.00 83.94 257 ARG A O 1
ATOM 2033 N N . ARG A 1 258 ? -8.100 -18.744 -8.883 1.00 79.62 258 ARG A N 1
ATOM 2034 C CA . ARG A 1 258 ? -8.622 -19.867 -9.689 1.00 79.62 258 ARG A CA 1
ATOM 2035 C C . ARG A 1 258 ? -9.182 -21.012 -8.843 1.00 79.62 258 ARG A C 1
ATOM 2037 O O . ARG A 1 258 ? -10.056 -21.739 -9.294 1.00 79.62 258 ARG A O 1
ATOM 2044 N N . THR A 1 259 ? -8.664 -21.193 -7.631 1.00 80.44 259 THR A N 1
ATOM 2045 C CA . THR A 1 259 ? -9.103 -22.242 -6.701 1.00 80.44 259 THR A CA 1
ATOM 2046 C C . THR A 1 259 ? -10.144 -21.768 -5.691 1.00 80.44 259 THR A C 1
ATOM 2048 O O . THR A 1 259 ? -10.647 -22.595 -4.923 1.00 80.44 259 THR A O 1
ATOM 2051 N N . LEU A 1 260 ? -10.454 -20.467 -5.666 1.00 79.50 260 LEU A N 1
ATOM 2052 C CA . LEU A 1 260 ? -11.347 -19.869 -4.683 1.00 79.50 260 LEU A CA 1
ATOM 2053 C C . LEU A 1 260 ? -12.804 -19.931 -5.165 1.00 79.50 260 LEU A C 1
ATOM 2055 O O . LEU A 1 260 ? -13.084 -19.567 -6.310 1.00 79.50 260 LEU A O 1
ATOM 2059 N N . PRO A 1 261 ? -13.750 -20.346 -4.304 1.00 70.31 261 PRO A N 1
ATOM 2060 C CA . PRO A 1 261 ? -15.172 -20.144 -4.566 1.00 70.31 261 PRO A CA 1
ATOM 2061 C C . PRO A 1 261 ? -15.443 -18.651 -4.792 1.00 70.31 261 PRO A C 1
ATOM 2063 O O . PRO A 1 261 ? -14.973 -17.838 -4.007 1.00 70.31 261 PRO A O 1
ATOM 2066 N N . GLY A 1 262 ? -16.146 -18.277 -5.863 1.00 73.81 262 GLY A N 1
ATOM 2067 C CA . GLY A 1 262 ? -16.381 -16.865 -6.211 1.00 73.81 262 GLY A CA 1
ATOM 2068 C C . GLY A 1 262 ? -15.230 -16.171 -6.958 1.00 73.81 262 GLY A C 1
ATOM 2069 O O . GLY A 1 262 ? -15.342 -14.989 -7.273 1.00 73.81 262 GLY A O 1
ATOM 2070 N N . GLY A 1 263 ? -14.142 -16.885 -7.276 1.00 83.56 263 GLY A N 1
ATOM 2071 C CA . GLY A 1 263 ? -13.097 -16.415 -8.188 1.00 83.56 263 GLY A CA 1
ATOM 2072 C C . GLY A 1 263 ? -12.455 -15.092 -7.762 1.00 83.56 263 GLY A C 1
ATOM 2073 O O . GLY A 1 263 ? -11.853 -14.999 -6.691 1.00 83.56 263 GLY A O 1
ATOM 2074 N N . ASP A 1 264 ? -12.561 -14.073 -8.621 1.00 81.88 264 ASP A N 1
ATOM 2075 C CA . ASP A 1 264 ? -11.970 -12.754 -8.367 1.00 81.88 264 ASP A CA 1
ATOM 2076 C C . ASP A 1 264 ? -12.612 -12.030 -7.182 1.00 81.88 264 ASP A C 1
ATOM 2078 O O . ASP A 1 264 ? -11.907 -11.442 -6.372 1.00 81.88 264 ASP A O 1
ATOM 2082 N N . ILE A 1 265 ? -13.930 -12.154 -7.012 1.00 82.75 265 ILE A N 1
ATOM 2083 C CA . ILE A 1 265 ? -14.674 -11.497 -5.928 1.00 82.75 265 ILE A CA 1
ATOM 2084 C C . ILE A 1 265 ? -14.139 -11.965 -4.565 1.00 82.75 265 ILE A C 1
ATOM 2086 O O . ILE A 1 265 ? -13.916 -11.157 -3.663 1.00 82.75 265 ILE A O 1
ATOM 2090 N N . GLN A 1 266 ? -13.842 -13.261 -4.432 1.00 83.62 266 GLN A N 1
ATOM 2091 C CA . GLN A 1 266 ? -13.228 -13.813 -3.224 1.00 83.62 266 GLN A CA 1
ATOM 2092 C C . GLN A 1 266 ? -11.774 -13.380 -3.045 1.00 83.62 266 GLN A C 1
ATOM 2094 O O . GLN A 1 266 ? -11.358 -13.107 -1.919 1.00 83.62 266 GLN A O 1
ATOM 2099 N N . ARG A 1 267 ? -10.999 -13.282 -4.131 1.00 88.94 267 ARG A N 1
ATOM 2100 C CA . ARG A 1 267 ? -9.637 -12.732 -4.081 1.00 88.94 267 ARG A CA 1
ATOM 2101 C C . ARG A 1 267 ? -9.655 -11.302 -3.536 1.00 88.94 267 ARG A C 1
ATOM 2103 O O . ARG A 1 267 ? -8.919 -11.002 -2.598 1.00 88.94 267 ARG A O 1
ATOM 2110 N N . THR A 1 268 ? -10.516 -10.441 -4.078 1.00 89.12 268 THR A N 1
ATOM 2111 C CA . THR A 1 268 ? -10.653 -9.049 -3.633 1.00 89.12 268 THR A CA 1
ATOM 2112 C C . THR A 1 268 ? -11.124 -8.988 -2.179 1.00 89.12 268 THR A C 1
ATOM 2114 O O . THR A 1 268 ? -10.569 -8.234 -1.386 1.00 89.12 268 THR A O 1
ATOM 2117 N N . HIS A 1 269 ? -12.058 -9.850 -1.769 1.00 87.94 269 HIS A N 1
ATOM 2118 C CA . HIS A 1 269 ? -12.471 -9.938 -0.367 1.00 87.94 269 HIS A CA 1
ATOM 2119 C C . HIS A 1 269 ? -11.330 -10.345 0.579 1.00 87.94 269 HIS A C 1
ATOM 2121 O O . HIS A 1 269 ? -11.160 -9.732 1.631 1.00 87.94 269 HIS A O 1
ATOM 2127 N N . ASN A 1 270 ? -10.506 -11.331 0.205 1.00 89.50 270 ASN A N 1
ATOM 2128 C CA . ASN A 1 270 ? -9.353 -11.755 1.009 1.00 89.50 270 ASN A CA 1
ATOM 2129 C C . ASN A 1 270 ? -8.350 -10.611 1.214 1.00 89.50 270 ASN A C 1
ATOM 2131 O O . ASN A 1 270 ? -7.806 -10.450 2.306 1.00 89.50 270 ASN A O 1
ATOM 2135 N N . GLN A 1 271 ? -8.139 -9.784 0.188 1.00 92.81 271 GLN A N 1
ATOM 2136 C CA . GLN A 1 271 ? -7.315 -8.577 0.295 1.00 92.81 271 GLN A CA 1
ATOM 2137 C C . GLN A 1 271 ? -7.917 -7.565 1.279 1.00 92.81 271 GLN A C 1
ATOM 2139 O O . GLN A 1 271 ? -7.194 -7.024 2.112 1.00 92.81 271 GLN A O 1
ATOM 2144 N N . ALA A 1 272 ? -9.237 -7.366 1.252 1.00 91.38 272 ALA A N 1
ATOM 2145 C CA . ALA A 1 272 ? -9.940 -6.496 2.197 1.00 91.38 272 ALA A CA 1
ATOM 2146 C C . ALA A 1 272 ? -9.794 -6.984 3.647 1.00 91.38 272 ALA A C 1
ATOM 2148 O O . ALA A 1 272 ? -9.502 -6.202 4.552 1.00 91.38 272 ALA A O 1
ATOM 2149 N N . VAL A 1 273 ? -9.960 -8.294 3.867 1.00 88.50 273 VAL A N 1
ATOM 2150 C CA . VAL A 1 273 ? -9.785 -8.934 5.180 1.00 88.50 273 VAL A CA 1
ATOM 2151 C C . VAL A 1 273 ? -8.353 -8.749 5.680 1.00 88.50 273 VAL A C 1
ATOM 2153 O O . VAL A 1 273 ? -8.158 -8.367 6.834 1.00 88.50 273 VAL A O 1
ATOM 2156 N N . PHE A 1 274 ? -7.363 -8.943 4.806 1.00 90.19 274 PHE A N 1
ATOM 2157 C CA . PHE A 1 274 ? -5.955 -8.695 5.109 1.00 90.19 274 PHE A CA 1
ATOM 2158 C C . PHE A 1 274 ? -5.696 -7.237 5.509 1.00 90.19 274 PHE A C 1
ATOM 2160 O O . PHE A 1 274 ? -5.070 -6.981 6.540 1.00 90.19 274 PHE A O 1
ATOM 2167 N N . MET A 1 275 ? -6.210 -6.275 4.736 1.00 92.62 275 MET A N 1
ATOM 2168 C CA . MET A 1 275 ? -6.077 -4.847 5.040 1.00 92.62 275 MET A CA 1
ATOM 2169 C C . MET A 1 275 ? -6.731 -4.497 6.377 1.00 92.62 275 MET A C 1
ATOM 2171 O O . MET A 1 275 ? -6.107 -3.842 7.205 1.00 92.62 275 MET A O 1
ATOM 2175 N N . ARG A 1 276 ? -7.953 -4.983 6.631 1.00 91.38 276 ARG A N 1
ATOM 2176 C CA . ARG A 1 276 ? -8.663 -4.763 7.899 1.00 91.38 276 ARG A CA 1
ATOM 2177 C C . ARG A 1 276 ? -7.887 -5.312 9.088 1.00 91.38 276 ARG A C 1
ATOM 2179 O O . ARG A 1 276 ? -7.775 -4.631 10.103 1.00 91.38 276 ARG A O 1
ATOM 2186 N N . GLN A 1 277 ? -7.375 -6.537 8.989 1.00 86.69 277 GLN A N 1
ATOM 2187 C CA . GLN A 1 277 ? -6.616 -7.154 10.074 1.00 86.69 277 GLN A CA 1
ATOM 2188 C C . GLN A 1 277 ? -5.372 -6.332 10.410 1.00 86.69 277 GLN A C 1
ATOM 2190 O O . GLN A 1 277 ? -5.111 -6.078 11.586 1.00 86.69 277 GLN A O 1
ATOM 2195 N N . ASN A 1 278 ? -4.622 -5.898 9.396 1.00 88.31 278 ASN A N 1
ATOM 2196 C CA . ASN A 1 278 ? -3.437 -5.072 9.601 1.00 88.31 278 ASN A CA 1
ATOM 2197 C C . ASN A 1 278 ? -3.804 -3.693 10.148 1.00 88.31 278 ASN A C 1
ATOM 2199 O O . ASN A 1 278 ? -3.195 -3.260 11.118 1.00 88.31 278 ASN A O 1
ATOM 2203 N N . LEU A 1 279 ? -4.847 -3.052 9.615 1.00 90.44 279 LEU A N 1
ATOM 2204 C CA . LEU A 1 279 ? -5.309 -1.762 10.115 1.00 90.44 279 LEU A CA 1
ATOM 2205 C C . LEU A 1 279 ? -5.688 -1.834 11.596 1.00 90.44 279 LEU A C 1
ATOM 2207 O O . LEU A 1 279 ? -5.330 -0.937 12.333 1.00 90.44 279 LEU A O 1
ATOM 2211 N N . ILE A 1 280 ? -6.351 -2.897 12.056 1.00 87.50 280 ILE A N 1
ATOM 2212 C CA . ILE A 1 280 ? -6.706 -3.045 13.476 1.00 87.50 280 ILE A CA 1
ATOM 2213 C C . ILE A 1 280 ? -5.475 -3.412 14.316 1.00 87.50 280 ILE A C 1
ATOM 2215 O O . ILE A 1 280 ? -5.155 -2.742 15.292 1.00 87.50 280 ILE A O 1
ATOM 2219 N N . SER A 1 281 ? -4.769 -4.483 13.950 1.00 82.81 281 SER A N 1
ATOM 2220 C CA . SER A 1 281 ? -3.709 -5.048 14.799 1.00 82.81 281 SER A CA 1
ATOM 2221 C C . SER A 1 281 ? -2.420 -4.225 14.820 1.00 82.81 281 SER A C 1
ATOM 2223 O O . SER A 1 281 ? -1.660 -4.309 15.782 1.00 82.81 281 SER A O 1
ATOM 2225 N N . LYS A 1 282 ? -2.156 -3.442 13.769 1.00 85.62 282 LYS A N 1
ATOM 2226 C CA . LYS A 1 282 ? -0.912 -2.682 13.593 1.00 85.62 282 LYS A CA 1
ATOM 2227 C C . LYS A 1 282 ? -1.106 -1.175 13.758 1.00 85.62 282 LYS A C 1
ATOM 2229 O O . LYS A 1 282 ? -0.105 -0.467 13.754 1.00 85.62 282 LYS A O 1
ATOM 2234 N N . PHE A 1 283 ? -2.332 -0.682 13.981 1.00 90.00 283 PHE A N 1
ATOM 2235 C CA . PHE A 1 283 ? -2.583 0.746 14.233 1.00 90.00 283 PHE A CA 1
ATOM 2236 C C . PHE A 1 283 ? -1.663 1.356 15.303 1.00 90.00 283 PHE A C 1
ATOM 2238 O O . PHE A 1 283 ? -1.103 2.416 15.039 1.00 90.00 283 PHE A O 1
ATOM 2245 N N . PRO A 1 284 ? -1.400 0.700 16.456 1.00 85.75 284 PRO A N 1
ATOM 2246 C CA . PRO A 1 284 ? -0.532 1.280 17.485 1.00 85.75 284 PRO A CA 1
ATOM 2247 C C . PRO A 1 284 ? 0.925 1.487 17.047 1.00 85.75 284 PRO A C 1
ATOM 2249 O O . PRO A 1 284 ? 1.673 2.181 17.731 1.00 85.75 284 PRO A O 1
ATOM 2252 N N . LEU A 1 285 ? 1.366 0.868 15.946 1.00 83.75 285 LEU A N 1
ATOM 2253 C CA . LEU A 1 285 ? 2.693 1.106 15.368 1.00 83.75 285 LEU A CA 1
ATOM 2254 C C . LEU A 1 285 ? 2.745 2.409 14.567 1.00 83.75 285 LEU A C 1
ATOM 2256 O O . LEU A 1 285 ? 3.826 2.954 14.386 1.00 83.75 285 LEU A O 1
ATOM 2260 N N . LEU A 1 286 ? 1.593 2.898 14.103 1.00 88.44 286 LEU A N 1
ATOM 2261 C CA . LEU A 1 286 ? 1.466 4.118 13.309 1.00 88.44 286 LEU A CA 1
ATOM 2262 C C . LEU A 1 286 ? 1.385 5.386 14.171 1.00 88.44 286 LEU A C 1
ATOM 2264 O O . LEU A 1 286 ? 1.367 6.481 13.621 1.00 88.44 286 LEU A O 1
ATOM 2268 N N . THR A 1 287 ? 1.379 5.262 15.500 1.00 87.94 287 THR A N 1
ATOM 2269 C CA . THR A 1 287 ? 1.309 6.393 16.435 1.00 87.94 287 THR A CA 1
ATOM 2270 C C . THR A 1 287 ? 2.690 6.798 16.959 1.00 87.94 287 THR A C 1
ATOM 2272 O O . THR A 1 287 ? 3.609 5.971 17.039 1.00 87.94 287 THR A O 1
ATOM 2275 N N . GLY A 1 288 ? 2.813 8.068 17.357 1.00 86.56 288 GLY A N 1
ATOM 2276 C CA . GLY A 1 288 ? 4.025 8.643 17.944 1.00 86.56 288 GLY A CA 1
ATOM 2277 C C . GLY A 1 288 ? 5.222 8.700 16.988 1.00 86.56 288 GLY A C 1
ATOM 2278 O O . GLY A 1 288 ? 5.072 8.618 15.767 1.00 86.56 288 GLY A O 1
ATOM 2279 N N . ALA A 1 289 ? 6.432 8.804 17.545 1.00 81.19 289 ALA A N 1
ATOM 2280 C CA . ALA A 1 289 ? 7.667 8.978 16.770 1.00 81.19 289 ALA A CA 1
ATOM 2281 C C . ALA A 1 289 ? 7.954 7.801 15.822 1.00 81.19 289 ALA A C 1
ATOM 2283 O O . ALA A 1 289 ? 8.405 7.984 14.691 1.00 81.19 289 ALA A O 1
ATOM 2284 N N . THR A 1 290 ? 7.664 6.577 16.276 1.00 81.56 290 THR A N 1
ATOM 2285 C CA . THR A 1 290 ? 7.814 5.378 15.437 1.00 81.56 290 THR A CA 1
ATOM 2286 C C . THR A 1 290 ? 6.862 5.429 14.244 1.00 81.56 290 THR A C 1
ATOM 2288 O O . THR A 1 290 ? 7.259 5.143 13.116 1.00 81.56 290 THR A O 1
ATOM 2291 N N . GLY A 1 291 ? 5.617 5.835 14.488 1.00 85.12 291 GLY A N 1
ATOM 2292 C CA . GLY A 1 291 ? 4.590 5.945 13.465 1.00 85.12 291 GLY A CA 1
ATOM 2293 C C . GLY A 1 291 ? 4.884 6.993 12.406 1.00 85.12 291 GLY A C 1
ATOM 2294 O O . GLY A 1 291 ? 4.713 6.738 11.216 1.00 85.12 291 GLY A O 1
ATOM 2295 N N . ASP A 1 292 ? 5.391 8.145 12.827 1.00 87.38 292 ASP A N 1
ATOM 2296 C CA . ASP A 1 292 ? 5.847 9.213 11.945 1.00 87.38 292 ASP A CA 1
ATOM 2297 C C . ASP A 1 292 ? 6.946 8.755 10.989 1.00 87.38 292 ASP A C 1
ATOM 2299 O O . ASP A 1 292 ? 6.849 8.904 9.768 1.00 87.38 292 ASP A O 1
ATOM 2303 N N . MET A 1 293 ? 7.959 8.101 11.532 1.00 82.56 293 MET A N 1
ATOM 2304 C CA . MET A 1 293 ? 9.051 7.560 10.746 1.00 82.56 293 MET A CA 1
ATOM 2305 C C . MET A 1 293 ? 8.584 6.477 9.764 1.00 82.56 293 MET A C 1
ATOM 2307 O O . MET A 1 293 ? 8.949 6.531 8.588 1.00 82.56 293 MET A O 1
ATOM 2311 N N . ILE A 1 294 ? 7.733 5.540 10.205 1.00 83.56 294 ILE A N 1
ATOM 2312 C CA . ILE A 1 294 ? 7.124 4.528 9.326 1.00 83.56 294 ILE A CA 1
ATOM 2313 C C . ILE A 1 294 ? 6.305 5.205 8.222 1.00 83.56 294 ILE A C 1
ATOM 2315 O O . ILE A 1 294 ? 6.428 4.832 7.058 1.00 83.56 294 ILE A O 1
ATOM 2319 N N . THR A 1 295 ? 5.508 6.219 8.563 1.00 88.12 295 THR A N 1
ATOM 2320 C CA . THR A 1 295 ? 4.674 6.971 7.613 1.00 88.12 295 THR A CA 1
ATOM 2321 C C . THR A 1 295 ? 5.537 7.684 6.580 1.00 88.12 295 THR A C 1
ATOM 2323 O O . THR A 1 295 ? 5.311 7.555 5.379 1.00 88.12 295 THR A O 1
ATOM 2326 N N . THR A 1 296 ? 6.575 8.382 7.030 1.00 85.81 296 THR A N 1
ATOM 2327 C CA . THR A 1 296 ? 7.527 9.090 6.170 1.00 85.81 296 THR A CA 1
ATOM 2328 C C . THR A 1 296 ? 8.215 8.130 5.208 1.00 85.81 296 THR A C 1
ATOM 2330 O O . THR A 1 296 ? 8.331 8.394 4.010 1.00 85.81 296 THR A O 1
ATOM 2333 N N . ALA A 1 297 ? 8.660 6.986 5.713 1.00 81.19 297 ALA A N 1
ATOM 2334 C CA . ALA A 1 297 ? 9.336 6.006 4.893 1.00 81.19 297 ALA A CA 1
ATOM 2335 C C . ALA A 1 297 ? 8.375 5.296 3.921 1.00 81.19 297 ALA A C 1
ATOM 2337 O O . ALA A 1 297 ? 8.730 5.096 2.761 1.00 81.19 297 ALA A O 1
ATOM 2338 N N . ALA A 1 298 ? 7.138 5.012 4.339 1.00 83.75 298 ALA A N 1
ATOM 2339 C CA . ALA A 1 298 ? 6.092 4.479 3.470 1.00 83.75 298 ALA A CA 1
ATOM 2340 C C . ALA A 1 298 ? 5.735 5.453 2.335 1.00 83.75 298 ALA A C 1
ATOM 2342 O O . ALA A 1 298 ? 5.611 5.031 1.190 1.00 83.75 298 ALA A O 1
ATOM 2343 N N . LEU A 1 299 ? 5.629 6.757 2.601 1.00 87.06 299 LEU A N 1
ATOM 2344 C CA . LEU A 1 299 ? 5.340 7.755 1.563 1.00 87.06 299 LEU A CA 1
ATOM 2345 C C . LEU A 1 299 ? 6.460 7.875 0.524 1.00 87.06 299 LEU A C 1
ATOM 2347 O O . LEU A 1 299 ? 6.175 8.057 -0.653 1.00 87.06 299 LEU A O 1
ATOM 2351 N N . ASN A 1 300 ? 7.721 7.705 0.931 1.00 81.50 300 ASN A N 1
ATOM 2352 C CA . ASN A 1 300 ? 8.852 7.650 -0.006 1.00 81.50 300 ASN A CA 1
ATOM 2353 C C . ASN A 1 300 ? 8.877 6.369 -0.852 1.00 81.50 300 ASN A C 1
ATOM 2355 O O . ASN A 1 300 ? 9.558 6.305 -1.873 1.00 81.50 300 ASN A O 1
ATOM 2359 N N . PHE A 1 301 ? 8.169 5.341 -0.400 1.00 80.50 301 PHE A N 1
ATOM 2360 C CA . PHE A 1 301 ? 8.153 4.018 -0.999 1.00 80.50 301 PHE A CA 1
ATOM 2361 C C . PHE A 1 301 ? 6.960 3.790 -1.938 1.00 80.50 301 PHE A C 1
ATOM 2363 O O . PHE A 1 301 ? 7.011 2.967 -2.855 1.00 80.50 301 PHE A O 1
ATOM 2370 N N . LEU A 1 302 ? 5.871 4.519 -1.703 1.00 86.50 302 LEU A N 1
ATOM 2371 C CA . LEU A 1 302 ? 4.618 4.427 -2.438 1.00 86.50 302 LEU A CA 1
ATOM 2372 C C . LEU A 1 302 ? 4.536 5.485 -3.540 1.00 86.50 302 LEU A C 1
ATOM 2374 O O . LEU A 1 302 ? 5.074 6.580 -3.424 1.00 86.50 302 LEU A O 1
ATOM 2378 N N . THR A 1 303 ? 3.792 5.185 -4.605 1.00 88.12 303 THR A N 1
ATOM 2379 C CA . THR A 1 303 ? 3.367 6.226 -5.552 1.00 88.12 303 THR A CA 1
ATOM 2380 C C . THR A 1 303 ? 2.041 6.793 -5.063 1.00 88.12 303 THR A C 1
ATOM 2382 O O . THR A 1 303 ? 1.032 6.093 -5.049 1.00 88.12 303 THR A O 1
ATOM 2385 N N . THR A 1 304 ? 2.033 8.038 -4.597 1.00 92.88 304 THR A N 1
ATOM 2386 C CA . THR A 1 304 ? 0.870 8.623 -3.919 1.00 92.88 304 THR A CA 1
ATOM 2387 C C . THR A 1 304 ? 0.863 10.145 -4.022 1.00 92.88 304 THR A C 1
ATOM 2389 O O . THR A 1 304 ? 1.897 10.767 -4.254 1.00 92.88 304 THR A O 1
ATOM 2392 N N . ASN A 1 305 ? -0.314 10.742 -3.841 1.00 93.94 305 ASN A N 1
ATOM 2393 C CA . ASN A 1 305 ? -0.487 12.175 -3.609 1.00 93.94 305 ASN A CA 1
ATOM 2394 C C . ASN A 1 305 ? -0.787 12.515 -2.135 1.00 93.94 305 ASN A C 1
ATOM 2396 O O . ASN A 1 305 ? -1.147 13.651 -1.837 1.00 93.94 305 ASN A O 1
ATOM 2400 N N . LEU A 1 306 ? -0.670 11.545 -1.223 1.00 94.56 306 LEU A N 1
ATOM 2401 C CA . LEU A 1 306 ? -0.792 11.765 0.215 1.00 94.56 306 LEU A CA 1
ATOM 2402 C C . LEU A 1 306 ? 0.443 12.500 0.741 1.00 94.56 306 LEU A C 1
ATOM 2404 O O . LEU A 1 306 ? 1.577 12.149 0.409 1.00 94.56 306 LEU A O 1
ATOM 2408 N N . SER A 1 307 ? 0.226 13.500 1.593 1.00 94.31 307 SER A N 1
ATOM 2409 C CA . SER A 1 307 ? 1.305 14.168 2.316 1.00 94.31 307 SER A CA 1
ATOM 2410 C C . SER A 1 307 ? 1.523 13.526 3.685 1.00 94.31 307 SER A C 1
ATOM 2412 O O . SER A 1 307 ? 0.610 12.943 4.276 1.00 94.31 307 SER A O 1
ATOM 2414 N N . ARG A 1 308 ? 2.742 13.670 4.216 1.00 92.50 308 ARG A N 1
ATOM 2415 C CA . ARG A 1 308 ? 3.085 13.218 5.571 1.00 92.50 308 ARG A CA 1
ATOM 2416 C C . ARG A 1 308 ? 2.143 13.819 6.607 1.00 92.50 308 ARG A C 1
ATOM 2418 O O . ARG A 1 308 ? 1.587 13.084 7.417 1.00 92.50 308 ARG A O 1
ATOM 2425 N N . ASP A 1 309 ? 1.927 15.128 6.535 1.00 93.19 309 ASP A N 1
ATOM 2426 C CA . ASP A 1 309 ? 1.078 15.849 7.480 1.00 93.19 309 ASP A CA 1
ATOM 2427 C C . ASP A 1 309 ? -0.374 15.377 7.406 1.00 93.19 309 ASP A C 1
ATOM 2429 O O . ASP A 1 309 ? -1.003 15.179 8.441 1.00 93.19 309 ASP A O 1
ATOM 2433 N N . PHE A 1 310 ? -0.895 15.122 6.202 1.00 94.94 310 PHE A N 1
ATOM 2434 C CA . PHE A 1 310 ? -2.235 14.564 6.041 1.00 94.94 310 PHE A CA 1
ATOM 2435 C C . PHE A 1 310 ? -2.345 13.176 6.693 1.00 94.94 310 PHE A C 1
ATOM 2437 O O . PHE A 1 310 ? -3.277 12.922 7.457 1.00 94.94 310 PHE A O 1
ATOM 2444 N N . CYS A 1 311 ? -1.380 12.281 6.450 1.00 95.69 311 CYS A N 1
ATOM 2445 C CA . CYS A 1 311 ? -1.371 10.949 7.060 1.00 95.69 311 CYS A CA 1
ATOM 2446 C C . CYS A 1 311 ? -1.294 11.013 8.591 1.00 95.69 311 CYS A C 1
ATOM 2448 O O . CYS A 1 311 ? -2.075 10.345 9.268 1.00 95.69 311 CYS A O 1
ATOM 2450 N N . LEU A 1 312 ? -0.396 11.837 9.136 1.00 94.38 312 LEU A N 1
ATOM 2451 C CA . LEU A 1 312 ? -0.244 12.022 10.579 1.00 94.38 312 LEU A CA 1
ATOM 2452 C C . LEU A 1 312 ? -1.492 12.632 11.217 1.00 94.38 312 LEU A C 1
ATOM 2454 O O . LEU A 1 312 ? -1.956 12.135 12.241 1.00 94.38 312 LEU A O 1
ATOM 2458 N N . GLY A 1 313 ? -2.082 13.650 10.588 1.00 94.62 313 GLY A N 1
ATOM 2459 C CA . GLY A 1 313 ? -3.333 14.253 11.038 1.00 94.62 313 GLY A CA 1
ATOM 2460 C C . GLY A 1 313 ? -4.488 13.252 11.045 1.00 94.62 313 GLY A C 1
ATOM 2461 O O . GLY A 1 313 ? -5.286 13.238 11.984 1.00 94.62 313 GLY A O 1
ATOM 2462 N N . LEU A 1 314 ? -4.565 12.369 10.043 1.00 95.50 314 LEU A N 1
ATOM 2463 C CA . LEU A 1 314 ? -5.576 11.315 9.975 1.00 95.50 314 LEU A CA 1
ATOM 2464 C C . LEU A 1 314 ? -5.381 10.281 11.090 1.00 95.50 314 LEU A C 1
ATOM 2466 O O . LEU A 1 314 ? -6.342 9.947 11.781 1.00 95.50 314 LEU A O 1
ATOM 2470 N N . ILE A 1 315 ? -4.147 9.811 11.299 1.00 95.19 315 ILE A N 1
ATOM 2471 C CA . ILE A 1 315 ? -3.812 8.866 12.373 1.00 95.19 315 ILE A CA 1
ATOM 2472 C C . ILE A 1 315 ? -4.139 9.474 13.739 1.00 95.19 315 ILE A C 1
ATOM 2474 O O . ILE A 1 315 ? -4.833 8.838 14.530 1.00 95.19 315 ILE A O 1
ATOM 2478 N N . TYR A 1 316 ? -3.714 10.714 13.989 1.00 94.44 316 TYR A N 1
ATOM 2479 C CA . TYR A 1 316 ? -3.996 11.431 15.231 1.00 94.44 316 TYR A CA 1
ATOM 2480 C C . TYR A 1 316 ? -5.508 11.579 15.462 1.00 94.44 316 TYR A C 1
ATOM 2482 O O . TYR A 1 316 ? -6.013 11.230 16.524 1.00 94.44 316 TYR A O 1
ATOM 2490 N N . THR A 1 317 ? -6.265 11.973 14.431 1.00 94.12 317 THR A N 1
ATOM 2491 C CA . THR A 1 317 ? -7.734 12.108 14.497 1.00 94.12 317 THR A CA 1
ATOM 2492 C C . THR A 1 317 ? -8.438 10.806 14.896 1.00 94.12 317 THR A C 1
ATOM 2494 O O . THR A 1 317 ? -9.441 10.838 15.616 1.00 94.12 317 THR A O 1
ATOM 2497 N N . LEU A 1 318 ? -7.943 9.667 14.403 1.00 95.25 318 LEU A N 1
ATOM 2498 C CA . LEU A 1 318 ? -8.460 8.341 14.741 1.00 95.25 318 LEU A CA 1
ATOM 2499 C C . LEU A 1 318 ? -8.038 7.918 16.158 1.00 95.25 318 LEU A C 1
ATOM 2501 O O . LEU A 1 318 ? -8.866 7.407 16.915 1.00 95.25 318 LEU A O 1
ATOM 2505 N N . GLN A 1 319 ? -6.775 8.152 16.527 1.00 93.75 319 GLN A N 1
ATOM 2506 C CA . GLN A 1 319 ? -6.212 7.810 17.835 1.00 93.75 319 GLN A CA 1
ATOM 2507 C C . GLN A 1 319 ? -6.935 8.534 18.977 1.00 93.75 319 GLN A C 1
ATOM 2509 O O . GLN A 1 319 ? -7.340 7.881 19.935 1.00 93.75 319 GLN A O 1
ATOM 2514 N N . GLU A 1 320 ? -7.169 9.842 18.843 1.00 92.19 320 GLU A N 1
ATOM 2515 C CA . GLU A 1 320 ? -7.876 10.671 19.837 1.00 92.19 320 GLU A CA 1
ATOM 2516 C C . GLU A 1 320 ? -9.294 10.165 20.139 1.00 92.19 320 GLU A C 1
ATOM 2518 O O . GLU A 1 320 ? -9.838 10.380 21.218 1.00 92.19 320 GLU A O 1
ATOM 2523 N N . ARG A 1 321 ? -9.905 9.445 19.193 1.00 92.94 321 ARG A N 1
ATOM 2524 C CA . ARG A 1 321 ? -11.237 8.844 19.347 1.00 92.94 321 ARG A CA 1
ATOM 2525 C C . ARG A 1 321 ? -11.204 7.378 19.773 1.00 92.94 321 ARG A C 1
ATOM 2527 O O . ARG A 1 321 ? -12.230 6.706 19.742 1.00 92.94 321 ARG A O 1
ATOM 2534 N N . GLY A 1 322 ? -10.038 6.861 20.150 1.00 90.50 322 GLY A N 1
ATOM 2535 C CA . GLY A 1 322 ? -9.872 5.487 20.613 1.00 90.50 322 GLY A CA 1
ATOM 2536 C C . GLY A 1 322 ? -9.927 4.439 19.499 1.00 90.50 322 GLY A C 1
ATOM 2537 O O . GLY A 1 322 ? -10.235 3.274 19.760 1.00 90.50 322 GLY A O 1
ATOM 2538 N N . PHE A 1 323 ? -9.660 4.797 18.240 1.00 92.88 323 PHE A N 1
ATOM 2539 C CA . PHE A 1 323 ? -9.479 3.805 17.177 1.00 92.88 323 PHE A CA 1
ATOM 2540 C C . PHE A 1 323 ? -8.298 2.861 17.484 1.00 92.88 323 PHE A C 1
ATOM 2542 O O . PHE A 1 323 ? -7.262 3.323 17.959 1.00 92.88 323 PHE A O 1
ATOM 2549 N N . PRO A 1 324 ? -8.404 1.547 17.200 1.00 90.25 324 PRO A N 1
ATOM 2550 C CA . PRO A 1 324 ? -9.568 0.829 16.662 1.00 90.25 324 PRO A CA 1
ATOM 2551 C C . PRO A 1 324 ? -10.526 0.276 17.733 1.00 90.25 324 PRO A C 1
ATOM 2553 O O . PRO A 1 324 ? -11.533 -0.323 17.377 1.00 90.25 324 PRO A O 1
ATOM 2556 N N . ASN A 1 325 ? -10.238 0.447 19.027 1.00 88.12 325 ASN A N 1
ATOM 2557 C CA . ASN A 1 325 ? -10.905 -0.291 20.112 1.00 88.12 325 ASN A CA 1
ATOM 2558 C C . ASN A 1 325 ? -12.207 0.343 20.629 1.00 88.12 325 ASN A C 1
ATOM 2560 O O . ASN A 1 325 ? -12.956 -0.315 21.343 1.00 88.12 325 ASN A O 1
ATOM 2564 N N . HIS A 1 326 ? -12.497 1.597 20.277 1.00 86.38 326 HIS A N 1
ATOM 2565 C CA . HIS A 1 326 ? -13.701 2.320 20.709 1.00 86.38 326 HIS A CA 1
ATOM 2566 C C . HIS A 1 326 ? -15.026 1.672 20.269 1.00 86.38 326 HIS A C 1
ATOM 2568 O O . HIS A 1 326 ? -16.079 2.006 20.807 1.00 86.38 326 HIS A O 1
ATOM 2574 N N . ARG A 1 327 ? -14.996 0.768 19.281 1.00 85.62 327 ARG A N 1
ATOM 2575 C CA . ARG A 1 327 ? -16.169 0.048 18.771 1.00 85.62 327 ARG A CA 1
ATOM 2576 C C . ARG A 1 327 ? -15.761 -1.238 18.056 1.00 85.62 327 ARG A C 1
ATOM 2578 O O . ARG A 1 327 ? -14.695 -1.320 17.453 1.00 85.62 327 ARG A O 1
ATOM 2585 N N . ASP A 1 328 ? -16.650 -2.222 18.064 1.00 78.75 328 ASP A N 1
ATOM 2586 C CA . ASP A 1 328 ? -16.435 -3.530 17.434 1.00 78.75 328 ASP A CA 1
ATOM 2587 C C . ASP A 1 328 ? -16.315 -3.455 15.900 1.00 78.75 328 ASP A C 1
ATOM 2589 O O . ASP A 1 328 ? -15.554 -4.198 15.278 1.00 78.75 328 ASP A O 1
ATOM 2593 N N . ASP A 1 329 ? -17.023 -2.515 15.281 1.00 79.06 329 ASP A N 1
ATOM 2594 C CA . ASP A 1 329 ? -17.069 -2.275 13.839 1.00 79.06 329 ASP A CA 1
ATOM 2595 C C . ASP A 1 329 ? -16.238 -1.075 13.375 1.00 79.06 329 ASP A C 1
ATOM 2597 O O . ASP A 1 329 ? -16.579 -0.453 12.367 1.00 79.06 329 ASP A O 1
ATOM 2601 N N . ALA A 1 330 ? -15.154 -0.746 14.081 1.00 85.94 330 ALA A N 1
ATOM 2602 C CA . ALA A 1 330 ? -14.299 0.392 13.734 1.00 85.94 330 ALA A CA 1
ATOM 2603 C C . ALA A 1 330 ? -13.766 0.300 12.294 1.00 85.94 330 ALA A C 1
ATOM 2605 O O . ALA A 1 330 ? -13.546 1.320 11.646 1.00 85.94 330 ALA A O 1
ATOM 2606 N N . VAL A 1 331 ? -13.613 -0.926 11.776 1.00 90.12 331 VAL A N 1
ATOM 2607 C CA . VAL A 1 331 ? -13.277 -1.196 10.375 1.00 90.12 331 VAL A CA 1
ATOM 2608 C C . VAL A 1 331 ? -14.321 -2.112 9.737 1.00 90.12 331 VAL A C 1
ATOM 2610 O O . VAL A 1 331 ? -14.450 -3.288 10.105 1.00 90.12 331 VAL A O 1
ATOM 2613 N N . ARG A 1 332 ? -15.041 -1.581 8.748 1.00 88.12 332 ARG A N 1
ATOM 2614 C CA . ARG A 1 332 ? -16.091 -2.263 7.979 1.00 88.12 332 ARG A CA 1
ATOM 2615 C C . ARG A 1 332 ? -15.571 -2.690 6.609 1.00 88.12 332 ARG A C 1
ATOM 2617 O O . ARG A 1 332 ? -14.745 -2.007 6.014 1.00 88.12 332 ARG A O 1
ATOM 2624 N N . LEU A 1 333 ? -16.074 -3.812 6.101 1.00 87.00 333 LEU A N 1
ATOM 2625 C CA . LEU A 1 333 ? -15.782 -4.298 4.749 1.00 87.00 333 LEU A CA 1
ATOM 2626 C C . LEU A 1 333 ? -17.041 -4.196 3.889 1.00 87.00 333 LEU A C 1
ATOM 2628 O O . LEU A 1 333 ? -18.129 -4.529 4.360 1.00 87.00 333 LEU A O 1
ATOM 2632 N N . ARG A 1 334 ? -16.889 -3.775 2.632 1.00 84.00 334 ARG A N 1
ATOM 2633 C CA . ARG A 1 334 ? -17.968 -3.710 1.641 1.00 84.00 334 ARG A CA 1
ATOM 2634 C C . ARG A 1 334 ? -17.521 -4.172 0.263 1.00 84.00 334 ARG A C 1
ATOM 2636 O O . ARG A 1 334 ? -16.343 -4.129 -0.074 1.00 84.00 334 ARG A O 1
ATOM 2643 N N . MET A 1 335 ? -18.509 -4.538 -0.544 1.00 78.75 335 MET A N 1
ATOM 2644 C CA . MET A 1 335 ? -18.386 -4.776 -1.980 1.00 78.75 335 MET A CA 1
ATOM 2645 C C . MET A 1 335 ? -19.420 -3.913 -2.725 1.00 78.75 335 MET A C 1
ATOM 2647 O O . MET A 1 335 ? -20.457 -3.590 -2.135 1.00 78.75 335 MET A O 1
ATOM 2651 N N . PRO A 1 336 ? -19.180 -3.559 -4.001 1.00 69.06 336 PRO A N 1
ATOM 2652 C CA . PRO A 1 336 ? -20.188 -2.946 -4.856 1.00 69.06 336 PRO A CA 1
ATOM 2653 C C . PRO A 1 336 ? -21.453 -3.815 -5.000 1.00 69.06 336 PRO A C 1
ATOM 2655 O O . PRO A 1 336 ? -21.350 -5.048 -4.941 1.00 69.06 336 PRO A O 1
ATOM 2658 N N . PRO A 1 337 ? -22.627 -3.199 -5.242 1.00 54.56 337 PRO A N 1
ATOM 2659 C CA . PRO A 1 337 ? -23.878 -3.915 -5.501 1.00 54.56 337 PRO A CA 1
ATOM 2660 C C . PRO A 1 337 ? -23.737 -4.919 -6.658 1.00 54.56 337 PRO A C 1
ATOM 2662 O O . PRO A 1 337 ? -22.997 -4.672 -7.607 1.00 54.56 337 PRO A O 1
ATOM 2665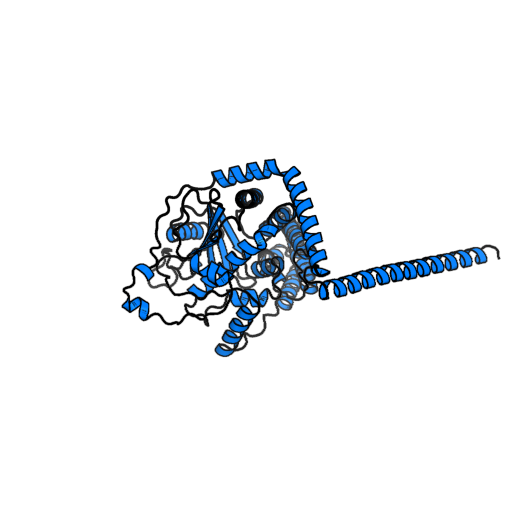 N N . GLY A 1 338 ? -24.435 -6.057 -6.586 1.00 53.53 338 GLY A N 1
ATOM 2666 C CA . GLY A 1 338 ? -24.373 -7.118 -7.608 1.00 53.53 338 GLY A CA 1
ATOM 2667 C C . GLY A 1 338 ? -23.271 -8.168 -7.400 1.00 53.53 338 GLY A C 1
ATOM 2668 O O . GLY A 1 338 ? -23.332 -9.237 -7.997 1.00 53.53 338 GLY A O 1
ATOM 2669 N N . ASN A 1 339 ? -22.329 -7.939 -6.480 1.00 58.41 339 ASN A N 1
ATOM 2670 C CA . ASN A 1 339 ? -21.288 -8.908 -6.103 1.00 58.41 339 ASN A CA 1
ATOM 2671 C C . ASN A 1 339 ? -21.645 -9.712 -4.835 1.00 58.41 339 ASN A C 1
ATOM 2673 O O . ASN A 1 339 ? -20.759 -10.180 -4.114 1.00 58.41 339 ASN A O 1
ATOM 2677 N N . ASN A 1 340 ? -22.945 -9.865 -4.551 1.00 51.69 340 ASN A N 1
ATOM 2678 C CA . ASN A 1 340 ? -23.492 -10.499 -3.346 1.00 51.69 340 ASN A CA 1
ATOM 2679 C C . ASN A 1 340 ? -23.381 -12.033 -3.400 1.00 51.69 340 ASN A C 1
ATOM 2681 O O . ASN A 1 340 ? -24.369 -12.762 -3.463 1.00 51.69 340 ASN A O 1
ATOM 2685 N N . ILE A 1 341 ? -22.146 -12.525 -3.366 1.00 61.47 341 ILE A N 1
ATOM 2686 C CA . ILE A 1 341 ? -21.820 -13.939 -3.186 1.00 61.47 341 ILE A CA 1
ATOM 2687 C C . ILE A 1 341 ? -21.513 -14.163 -1.704 1.00 61.47 341 ILE A C 1
ATOM 2689 O O . ILE A 1 341 ? -20.993 -13.283 -1.019 1.00 61.47 341 ILE A O 1
ATOM 2693 N N . ARG A 1 342 ? -21.821 -15.350 -1.175 1.00 62.97 342 ARG A N 1
ATOM 2694 C CA . ARG A 1 342 ? -21.368 -15.728 0.166 1.00 62.97 342 ARG A CA 1
ATOM 2695 C C . ARG A 1 342 ? -19.853 -15.937 0.148 1.00 62.97 342 ARG A C 1
ATOM 2697 O O . ARG A 1 342 ? -19.375 -16.939 -0.377 1.00 62.97 342 ARG A O 1
ATOM 2704 N N . LEU A 1 343 ? -19.123 -14.995 0.735 1.00 69.62 343 LEU A N 1
ATOM 2705 C CA . LEU A 1 343 ? -17.663 -14.994 0.749 1.00 69.62 343 LEU A CA 1
ATOM 2706 C C . LEU A 1 343 ? -17.120 -15.750 1.966 1.00 69.62 343 LEU A C 1
ATOM 2708 O O . LEU A 1 343 ? -17.670 -15.691 3.069 1.00 69.62 343 LEU A O 1
ATOM 2712 N N . LEU A 1 344 ? -16.031 -16.481 1.753 1.00 70.06 344 LEU A N 1
ATOM 2713 C CA . LEU A 1 344 ? -15.255 -17.113 2.808 1.00 70.06 344 LEU A CA 1
ATOM 2714 C C . LEU A 1 344 ? -14.432 -16.058 3.538 1.00 70.06 344 LEU A C 1
ATOM 2716 O O . LEU A 1 344 ? -13.779 -15.217 2.927 1.00 70.06 344 LEU A O 1
ATOM 2720 N N . GLN A 1 345 ? -14.401 -16.155 4.857 1.00 72.75 345 GLN A N 1
ATOM 2721 C CA . GLN A 1 345 ? -13.524 -15.335 5.670 1.00 72.75 345 GLN A CA 1
ATOM 2722 C C . GLN A 1 345 ? -12.162 -16.008 5.797 1.00 72.75 345 GLN A C 1
ATOM 2724 O O . GLN A 1 345 ? -11.988 -16.894 6.633 1.00 72.75 345 GLN A O 1
ATOM 2729 N N . MET A 1 346 ? -11.219 -15.600 4.952 1.00 74.50 346 MET A N 1
ATOM 2730 C CA . MET A 1 346 ? -9.869 -16.157 4.925 1.00 74.50 346 MET A CA 1
ATOM 2731 C C . MET A 1 346 ? -8.882 -15.132 5.483 1.00 74.50 346 MET A C 1
ATOM 2733 O O . MET A 1 346 ? -8.616 -14.108 4.856 1.00 74.50 346 MET A O 1
ATOM 2737 N N . VAL A 1 347 ? -8.366 -15.403 6.677 1.00 76.06 347 VAL A N 1
ATOM 2738 C CA . VAL A 1 347 ? -7.338 -14.588 7.333 1.00 76.06 347 VAL A CA 1
ATOM 2739 C C . VAL A 1 347 ? -5.969 -15.029 6.811 1.00 76.06 347 VAL A C 1
ATOM 2741 O O . VAL A 1 347 ? -5.761 -16.209 6.551 1.00 76.06 347 VAL A O 1
ATOM 2744 N N . ALA A 1 348 ? -5.029 -14.101 6.623 1.00 75.06 348 ALA A N 1
ATOM 2745 C CA . ALA A 1 348 ? -3.689 -14.424 6.122 1.00 75.06 348 ALA A CA 1
ATOM 2746 C C . ALA A 1 348 ? -2.777 -14.961 7.241 1.00 75.06 348 ALA A C 1
ATOM 2748 O O . ALA A 1 348 ? -1.729 -14.389 7.538 1.00 75.06 348 ALA A O 1
ATOM 2749 N N . ASP A 1 349 ? -3.209 -16.035 7.895 1.00 77.12 349 ASP A N 1
ATOM 2750 C CA . ASP A 1 349 ? -2.402 -16.795 8.846 1.00 77.12 349 ASP A CA 1
ATOM 2751 C C . ASP A 1 349 ? -1.639 -17.930 8.140 1.00 77.12 349 ASP A C 1
ATOM 2753 O O . ASP A 1 349 ? -1.958 -18.324 7.013 1.00 77.12 349 ASP A O 1
ATOM 2757 N N . SER A 1 350 ? -0.617 -18.467 8.810 1.00 73.56 350 SER A N 1
ATOM 2758 C CA . SER A 1 350 ? 0.258 -19.501 8.248 1.00 73.56 350 SER A CA 1
ATOM 2759 C C . SER A 1 350 ? -0.502 -20.739 7.757 1.00 73.56 350 SER A C 1
ATOM 2761 O O . SER A 1 350 ? -0.149 -21.293 6.717 1.00 73.56 350 SER A O 1
ATOM 2763 N N . LEU A 1 351 ? -1.553 -21.163 8.469 1.00 76.31 351 LEU A N 1
ATOM 2764 C CA . LEU A 1 351 ? -2.330 -22.359 8.142 1.00 76.31 351 LEU A CA 1
ATOM 2765 C C . LEU A 1 351 ? -3.215 -22.119 6.914 1.00 76.31 351 LEU A C 1
ATOM 2767 O O . LEU A 1 351 ? -3.231 -22.924 5.983 1.00 76.31 351 LEU A O 1
ATOM 2771 N N . THR A 1 352 ? -3.928 -20.996 6.884 1.00 80.06 352 THR A N 1
ATOM 2772 C CA . THR A 1 352 ? -4.798 -20.597 5.776 1.00 80.06 352 THR A CA 1
ATOM 2773 C C . THR A 1 352 ? -3.991 -20.384 4.498 1.00 80.06 352 THR A C 1
ATOM 2775 O O . THR A 1 352 ? -4.399 -20.862 3.433 1.00 80.06 352 THR A O 1
ATOM 2778 N N . ILE A 1 353 ? -2.829 -19.727 4.592 1.00 79.38 353 ILE A N 1
ATOM 2779 C CA . ILE A 1 353 ? -1.900 -19.548 3.470 1.00 79.38 353 ILE A CA 1
ATOM 2780 C C . ILE A 1 353 ? -1.441 -20.916 2.959 1.00 79.38 353 ILE A C 1
ATOM 2782 O O . ILE A 1 353 ? -1.634 -21.214 1.780 1.00 79.38 353 ILE A O 1
ATOM 2786 N N . HIS A 1 354 ? -0.906 -21.769 3.839 1.00 81.00 354 HIS A N 1
ATOM 2787 C CA . HIS A 1 354 ? -0.413 -23.095 3.467 1.00 81.00 354 HIS A CA 1
ATOM 2788 C C . HIS A 1 354 ? -1.495 -23.938 2.776 1.00 81.00 354 HIS A C 1
ATOM 2790 O O . HIS A 1 354 ? -1.299 -24.402 1.655 1.00 81.00 354 HIS A O 1
ATOM 2796 N N . ASN A 1 355 ? -2.678 -24.053 3.383 1.00 84.94 355 ASN A N 1
ATOM 2797 C CA . ASN A 1 355 ? -3.787 -24.843 2.844 1.00 84.94 355 ASN A CA 1
ATOM 2798 C C . ASN A 1 355 ? -4.292 -24.322 1.492 1.00 84.94 355 ASN A C 1
ATOM 2800 O O . ASN A 1 355 ? -4.700 -25.104 0.625 1.00 84.94 355 ASN A O 1
ATOM 2804 N N . THR A 1 356 ? -4.293 -23.000 1.306 1.00 82.88 356 THR A N 1
ATOM 2805 C CA . THR A 1 356 ? -4.718 -22.379 0.048 1.00 82.88 356 THR A CA 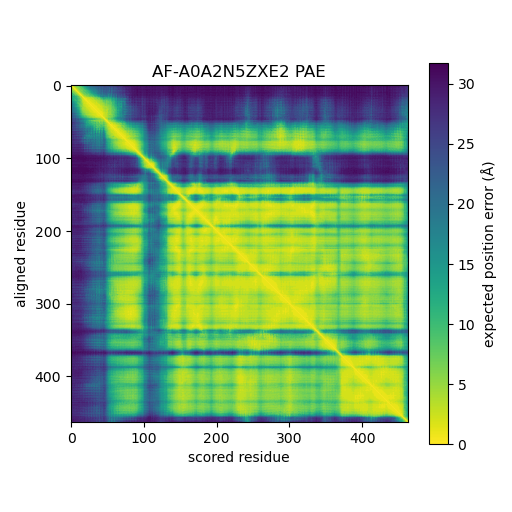1
ATOM 2806 C C . THR A 1 356 ? -3.704 -22.648 -1.056 1.00 82.88 356 THR A C 1
ATOM 2808 O O . THR A 1 356 ? -4.099 -23.074 -2.142 1.00 82.88 356 THR A O 1
ATOM 2811 N N . LEU A 1 357 ? -2.412 -22.461 -0.777 1.00 84.75 357 LEU A N 1
ATOM 2812 C CA . LEU A 1 357 ? -1.343 -22.690 -1.749 1.00 84.75 357 LEU A CA 1
ATOM 2813 C C . LEU A 1 357 ? -1.213 -24.176 -2.106 1.00 84.75 357 LEU A C 1
ATOM 2815 O O . LEU A 1 357 ? -1.220 -24.502 -3.288 1.00 84.75 357 LEU A O 1
ATOM 2819 N N . ALA A 1 358 ? -1.279 -25.083 -1.128 1.00 85.38 358 ALA A N 1
ATOM 2820 C CA . ALA A 1 358 ? -1.286 -26.528 -1.371 1.00 85.38 358 ALA A CA 1
ATOM 2821 C C . ALA A 1 358 ? -2.487 -26.986 -2.225 1.00 85.38 358 ALA A C 1
ATOM 2823 O O . ALA A 1 358 ? -2.443 -27.997 -2.925 1.00 85.38 358 ALA A O 1
ATOM 2824 N N . ARG A 1 359 ? -3.619 -26.266 -2.185 1.00 84.94 359 ARG A N 1
ATOM 2825 C CA . ARG A 1 359 ? -4.757 -26.524 -3.088 1.00 84.94 359 ARG A CA 1
ATOM 2826 C C . ARG A 1 359 ? -4.487 -26.035 -4.511 1.00 84.94 359 ARG A C 1
ATOM 2828 O O . ARG A 1 359 ? -4.964 -26.665 -5.453 1.00 84.94 359 ARG A O 1
ATOM 2835 N N . VAL A 1 360 ? -3.801 -24.902 -4.661 1.00 83.50 360 VAL A N 1
ATOM 2836 C CA . VAL A 1 360 ? -3.385 -24.372 -5.970 1.00 83.50 360 VAL A CA 1
ATOM 2837 C C . VAL A 1 360 ? -2.412 -25.340 -6.625 1.00 83.50 360 VAL A C 1
ATOM 2839 O O . VAL A 1 360 ? -2.674 -25.770 -7.744 1.00 83.50 360 VAL A O 1
ATOM 2842 N N . GLU A 1 361 ? -1.383 -25.743 -5.888 1.00 84.69 361 GLU A N 1
ATOM 2843 C CA . GLU A 1 361 ? -0.354 -26.685 -6.321 1.00 84.69 361 GLU A CA 1
ATOM 2844 C C . GLU A 1 361 ? -0.957 -28.019 -6.779 1.00 84.69 361 GLU A C 1
ATOM 2846 O O . GLU A 1 361 ? -0.731 -28.456 -7.902 1.00 84.69 361 GLU A O 1
ATOM 2851 N N . ARG A 1 362 ? -1.866 -28.605 -5.986 1.00 85.81 362 ARG A N 1
ATOM 2852 C CA . ARG A 1 362 ? -2.563 -29.846 -6.370 1.00 85.81 362 ARG A CA 1
ATOM 2853 C C . ARG A 1 362 ? -3.401 -29.748 -7.647 1.00 85.81 362 ARG A C 1
ATOM 2855 O O . ARG A 1 362 ? -3.607 -30.764 -8.297 1.00 85.81 362 ARG A O 1
ATOM 2862 N N . ARG A 1 363 ? -3.958 -28.576 -7.983 1.00 82.56 363 ARG A N 1
ATOM 2863 C CA . ARG A 1 363 ? -4.819 -28.417 -9.176 1.00 82.56 363 ARG A CA 1
ATOM 2864 C C . ARG A 1 363 ? -4.068 -27.989 -10.424 1.00 82.56 363 ARG A C 1
ATOM 2866 O O . ARG A 1 363 ? -4.528 -28.290 -11.519 1.00 82.56 363 ARG A O 1
ATOM 2873 N N . PHE A 1 364 ? -3.009 -27.208 -10.263 1.00 76.81 364 PHE A N 1
ATOM 2874 C CA . PHE A 1 364 ? -2.349 -26.523 -11.372 1.00 76.81 364 PHE A CA 1
ATOM 2875 C C . PHE A 1 364 ? -0.863 -26.878 -11.504 1.00 76.81 364 PHE A C 1
ATOM 2877 O O . PHE A 1 364 ? -0.213 -26.332 -12.389 1.00 76.81 364 PHE A O 1
ATOM 2884 N N . GLY A 1 365 ? -0.356 -27.794 -10.673 1.00 69.88 365 GLY A N 1
ATOM 2885 C CA . GLY A 1 365 ? 1.064 -28.114 -10.570 1.00 69.88 365 GLY A CA 1
ATOM 2886 C C . GLY A 1 365 ? 1.816 -27.114 -9.695 1.00 69.88 365 GLY A C 1
ATOM 2887 O O . GLY A 1 365 ? 1.290 -26.055 -9.330 1.00 69.88 365 GLY A O 1
ATOM 2888 N N . GLU A 1 366 ? 3.056 -27.455 -9.350 1.00 59.84 366 GLU A N 1
ATOM 2889 C CA . GLU A 1 366 ? 3.988 -26.493 -8.771 1.00 59.84 366 GLU A CA 1
ATOM 2890 C C . GLU A 1 366 ? 4.171 -25.354 -9.784 1.00 59.84 366 GLU A C 1
ATOM 2892 O O . GLU A 1 366 ? 4.401 -25.581 -10.972 1.00 59.84 366 GLU A O 1
ATOM 2897 N N . SER A 1 367 ? 3.988 -24.108 -9.343 1.00 54.84 367 SER A N 1
ATOM 2898 C CA . SER A 1 367 ? 4.413 -22.975 -10.162 1.00 54.84 367 SER A CA 1
ATOM 2899 C C . SER A 1 367 ? 5.917 -23.117 -10.335 1.00 54.84 367 SER A C 1
ATOM 2901 O O . SER A 1 367 ? 6.602 -23.106 -9.313 1.00 54.84 367 SER A O 1
ATOM 2903 N N . ASP A 1 368 ? 6.407 -23.193 -11.580 1.00 41.66 368 ASP A N 1
ATOM 2904 C CA . ASP A 1 368 ? 7.836 -23.089 -11.898 1.00 41.66 368 ASP A CA 1
ATOM 2905 C C . ASP A 1 368 ? 8.483 -22.073 -10.954 1.00 41.66 368 ASP A C 1
ATOM 2907 O O . ASP A 1 368 ? 7.934 -20.975 -10.754 1.00 41.66 368 ASP A O 1
ATOM 2911 N N . GLY A 1 369 ? 9.579 -22.494 -10.312 1.00 49.72 369 GLY A N 1
ATOM 2912 C CA . GLY A 1 369 ? 10.223 -21.774 -9.220 1.00 49.72 369 GLY A CA 1
ATOM 2913 C C . GLY A 1 369 ? 10.305 -20.276 -9.494 1.00 49.72 369 GLY A C 1
ATOM 2914 O O . GLY A 1 369 ? 10.493 -19.850 -10.638 1.00 49.72 369 GLY A O 1
ATOM 2915 N N . ALA A 1 370 ? 10.120 -19.473 -8.439 1.00 54.09 370 ALA A N 1
ATOM 2916 C CA . ALA A 1 370 ? 10.149 -18.017 -8.532 1.00 54.09 370 ALA A CA 1
ATOM 2917 C C . ALA A 1 370 ? 11.299 -17.584 -9.462 1.00 54.09 370 ALA A C 1
ATOM 2919 O O . ALA A 1 370 ? 12.427 -18.036 -9.244 1.00 54.09 370 ALA A O 1
ATOM 2920 N N . PRO A 1 371 ? 11.033 -16.771 -10.508 1.00 63.06 371 PRO A N 1
ATOM 2921 C CA . PRO A 1 371 ? 12.062 -16.382 -11.462 1.00 63.06 371 PRO A CA 1
ATOM 2922 C C . PRO A 1 371 ? 13.293 -15.906 -10.701 1.00 63.06 371 PRO A C 1
ATOM 2924 O O . PRO A 1 371 ? 13.135 -15.157 -9.738 1.00 63.06 371 PRO A O 1
ATOM 2927 N N . ASP A 1 372 ? 14.497 -16.314 -11.107 1.00 79.31 372 ASP A N 1
ATOM 2928 C CA . ASP A 1 372 ? 15.723 -15.847 -10.457 1.00 79.31 372 ASP A CA 1
ATOM 2929 C C . ASP A 1 372 ? 15.920 -14.345 -10.738 1.00 79.31 372 ASP A C 1
ATOM 2931 O O . ASP A 1 372 ? 16.604 -13.915 -11.680 1.00 79.31 372 ASP A O 1
ATOM 2935 N N . VAL A 1 373 ? 15.241 -13.533 -9.923 1.00 85.50 373 VAL A N 1
ATOM 2936 C CA . VAL A 1 373 ? 15.235 -12.076 -10.007 1.00 85.50 373 VAL A CA 1
ATOM 2937 C C . VAL A 1 373 ? 16.640 -11.555 -9.744 1.00 85.50 373 VAL A C 1
ATOM 2939 O O . VAL A 1 373 ? 17.065 -10.613 -10.410 1.00 85.50 373 VAL A O 1
ATOM 2942 N N . ALA A 1 374 ? 17.398 -12.190 -8.846 1.00 87.94 374 ALA A N 1
ATOM 2943 C CA . ALA A 1 374 ? 18.765 -11.787 -8.546 1.00 87.94 374 ALA A CA 1
ATOM 2944 C C . ALA A 1 374 ? 19.651 -11.885 -9.795 1.00 87.94 374 ALA A C 1
ATOM 2946 O O . ALA A 1 374 ? 20.302 -10.905 -10.167 1.00 87.94 374 ALA A O 1
ATOM 2947 N N . SER A 1 375 ? 19.617 -13.011 -10.511 1.00 89.25 375 SER A N 1
ATOM 2948 C CA . SER A 1 375 ? 20.362 -13.160 -11.766 1.00 89.25 375 SER A CA 1
ATOM 2949 C C . SER A 1 375 ? 19.863 -12.228 -12.866 1.00 89.25 375 SER A C 1
ATOM 2951 O O . SER A 1 375 ? 20.671 -11.685 -13.624 1.00 89.25 375 SER A O 1
ATOM 2953 N N . TYR A 1 376 ? 18.551 -11.992 -12.964 1.00 90.81 376 TYR A N 1
ATOM 2954 C CA . TYR A 1 376 ? 18.011 -11.001 -13.898 1.00 90.81 376 TYR A CA 1
ATOM 2955 C C . TYR A 1 376 ? 18.565 -9.595 -13.624 1.00 90.81 376 TYR A C 1
ATOM 2957 O O . TYR A 1 376 ? 19.085 -8.956 -14.542 1.00 90.81 376 TYR A O 1
ATOM 2965 N N . LEU A 1 377 ? 18.525 -9.139 -12.371 1.00 92.56 377 LEU A N 1
ATOM 2966 C CA . LEU A 1 377 ? 19.021 -7.823 -11.970 1.00 92.56 377 LEU A CA 1
ATOM 2967 C C . LEU A 1 377 ? 20.536 -7.696 -12.172 1.00 92.56 377 LEU A C 1
ATOM 2969 O O . LEU A 1 377 ? 20.997 -6.677 -12.689 1.00 92.56 377 LEU A O 1
ATOM 2973 N N . ARG A 1 378 ? 21.307 -8.753 -11.884 1.00 92.06 378 ARG A N 1
ATOM 2974 C CA . ARG A 1 378 ? 22.750 -8.809 -12.178 1.00 92.06 378 ARG A CA 1
ATOM 2975 C C . ARG A 1 378 ? 23.038 -8.672 -13.677 1.00 92.06 378 ARG A C 1
ATOM 2977 O O . ARG A 1 378 ? 23.901 -7.887 -14.062 1.00 92.06 378 ARG A O 1
ATOM 2984 N N . ARG A 1 379 ? 22.276 -9.343 -14.552 1.00 92.56 379 ARG A N 1
ATOM 2985 C CA . ARG A 1 379 ? 22.410 -9.171 -16.015 1.00 92.56 379 ARG A CA 1
ATOM 2986 C C . ARG A 1 379 ? 22.078 -7.749 -16.464 1.00 92.56 379 ARG A C 1
ATOM 2988 O O . ARG A 1 379 ? 22.725 -7.229 -17.375 1.00 92.56 379 ARG A O 1
ATOM 2995 N N . VAL A 1 380 ? 21.068 -7.123 -15.859 1.00 92.31 380 VAL A N 1
ATOM 2996 C CA . VAL A 1 380 ? 20.717 -5.727 -16.152 1.00 92.31 380 VAL A CA 1
ATOM 2997 C C . VAL A 1 380 ? 21.855 -4.788 -15.758 1.00 92.31 380 VAL A C 1
ATOM 2999 O O . VAL A 1 380 ? 22.217 -3.937 -16.571 1.00 92.31 380 VAL A O 1
ATOM 3002 N N . TYR A 1 381 ? 22.455 -4.986 -14.582 1.00 92.31 381 TYR A N 1
ATOM 3003 C CA . TYR A 1 381 ? 23.644 -4.255 -14.144 1.00 92.31 381 TYR A CA 1
ATOM 3004 C C . TYR A 1 381 ? 24.784 -4.366 -15.164 1.00 92.31 381 TYR A C 1
ATOM 3006 O O . TYR A 1 381 ? 25.261 -3.347 -15.661 1.00 92.31 381 TYR A O 1
ATOM 3014 N N . THR A 1 382 ? 25.163 -5.585 -15.565 1.00 92.69 382 THR A N 1
ATOM 3015 C CA . THR A 1 382 ? 26.249 -5.794 -16.538 1.00 92.69 382 THR A CA 1
ATOM 3016 C C . THR A 1 382 ? 25.981 -5.070 -17.859 1.00 92.69 382 THR A C 1
ATOM 3018 O O . THR A 1 382 ? 26.893 -4.507 -18.461 1.00 92.69 382 THR A O 1
ATOM 3021 N N . ARG A 1 383 ? 24.726 -5.048 -18.324 1.00 92.38 383 ARG A N 1
ATOM 3022 C CA . ARG A 1 383 ? 24.342 -4.308 -19.537 1.00 92.38 383 ARG A CA 1
ATOM 3023 C C . ARG A 1 383 ? 24.391 -2.794 -19.337 1.00 92.38 383 ARG A C 1
ATOM 3025 O O . ARG A 1 383 ? 24.834 -2.103 -20.243 1.00 92.38 383 ARG A O 1
ATOM 3032 N N . ALA A 1 384 ? 23.957 -2.285 -18.184 1.00 91.75 384 ALA A N 1
ATOM 3033 C CA . ALA A 1 384 ? 24.041 -0.860 -17.867 1.00 91.75 384 ALA A CA 1
ATOM 3034 C C . ALA A 1 384 ? 25.499 -0.380 -17.802 1.00 91.75 384 ALA A C 1
ATOM 3036 O O . ALA A 1 384 ? 25.803 0.677 -18.338 1.00 91.75 384 ALA A O 1
ATOM 3037 N N . MET A 1 385 ? 26.406 -1.188 -17.245 1.00 90.31 385 MET A N 1
ATOM 3038 C CA . MET A 1 385 ? 27.843 -0.888 -17.216 1.00 90.31 385 MET A CA 1
ATOM 3039 C C . MET A 1 385 ? 28.468 -0.816 -18.611 1.00 90.31 385 MET A C 1
ATOM 3041 O O . MET A 1 385 ? 29.302 0.046 -18.860 1.00 90.31 385 MET A O 1
ATOM 3045 N N . LYS A 1 386 ? 28.040 -1.670 -19.551 1.00 91.50 386 LYS A N 1
ATOM 3046 C CA . LYS A 1 386 ? 28.471 -1.574 -20.961 1.00 91.50 386 LYS A CA 1
ATOM 3047 C C . LYS A 1 386 ? 27.995 -0.286 -21.642 1.00 91.50 386 LYS A C 1
ATOM 3049 O O . LYS A 1 386 ? 28.604 0.156 -22.610 1.00 91.50 386 LYS A O 1
ATOM 3054 N N . ASP A 1 387 ? 26.911 0.301 -21.144 1.00 87.81 387 ASP A N 1
ATOM 3055 C CA . ASP A 1 387 ? 26.356 1.571 -21.606 1.00 87.81 387 ASP A CA 1
ATOM 3056 C C . ASP A 1 387 ? 26.906 2.777 -20.804 1.00 87.81 387 ASP A C 1
ATOM 3058 O O . ASP A 1 387 ? 26.334 3.860 -20.910 1.00 87.81 387 ASP A O 1
ATOM 3062 N N . SER A 1 388 ? 27.993 2.636 -20.026 1.00 84.75 388 SER A N 1
ATOM 3063 C CA . SER A 1 388 ? 28.530 3.700 -19.148 1.00 84.75 388 SER A CA 1
ATOM 3064 C C . SER A 1 388 ? 28.841 5.011 -19.876 1.00 84.75 388 SER A C 1
ATOM 3066 O O . SER A 1 388 ? 28.566 6.085 -19.356 1.00 84.75 388 SER A O 1
ATOM 3068 N N . ALA A 1 389 ? 29.311 4.932 -21.123 1.00 88.25 389 ALA A N 1
ATOM 3069 C CA . ALA A 1 389 ? 29.553 6.094 -21.983 1.00 88.25 389 ALA A CA 1
ATOM 3070 C C . ALA A 1 389 ? 28.265 6.753 -22.531 1.00 88.25 389 ALA A C 1
ATOM 3072 O O . ALA A 1 389 ? 28.328 7.738 -23.262 1.00 88.25 389 ALA A O 1
ATOM 3073 N N . ARG A 1 390 ? 27.080 6.193 -22.250 1.00 93.44 390 ARG A N 1
ATOM 3074 C CA . ARG A 1 390 ? 25.770 6.680 -22.716 1.00 93.44 390 ARG A CA 1
ATOM 3075 C C . ARG A 1 390 ? 24.776 6.761 -21.546 1.00 93.44 390 ARG A C 1
ATOM 3077 O O . ARG A 1 390 ? 23.849 5.942 -21.478 1.00 93.44 390 ARG A O 1
ATOM 3084 N N . PRO A 1 391 ? 24.882 7.784 -20.676 1.00 91.94 391 PRO A N 1
ATOM 3085 C CA . PRO A 1 391 ? 24.058 7.918 -19.469 1.00 91.94 391 PRO A CA 1
ATOM 3086 C C . PRO A 1 391 ? 22.542 7.811 -19.715 1.00 91.94 391 PRO A C 1
ATOM 3088 O O . PRO A 1 391 ? 21.818 7.178 -18.948 1.00 91.94 391 PRO A O 1
ATOM 3091 N N . GLY A 1 392 ? 22.041 8.326 -20.845 1.00 93.44 392 GLY A N 1
ATOM 3092 C CA . GLY A 1 392 ? 20.622 8.208 -21.212 1.00 93.44 392 GLY A CA 1
ATOM 3093 C C . GLY A 1 392 ? 20.126 6.761 -21.369 1.00 93.44 392 GLY A C 1
ATOM 3094 O O . GLY A 1 392 ? 18.998 6.446 -20.979 1.00 93.44 392 GLY A O 1
ATOM 3095 N N . ARG A 1 393 ? 20.965 5.845 -21.880 1.00 92.88 393 ARG A N 1
ATOM 3096 C CA . ARG A 1 393 ? 20.621 4.414 -21.992 1.00 92.88 393 ARG A CA 1
ATOM 3097 C C . ARG A 1 393 ? 20.609 3.729 -20.630 1.00 92.88 393 ARG A C 1
ATOM 3099 O O . ARG A 1 393 ? 19.753 2.875 -20.393 1.00 92.88 393 ARG A O 1
ATOM 3106 N N . MET A 1 394 ? 21.508 4.131 -19.730 1.00 93.56 394 MET A N 1
ATOM 3107 C CA . MET A 1 394 ? 21.499 3.662 -18.344 1.00 93.56 394 MET A CA 1
ATOM 3108 C C . MET A 1 394 ? 20.199 4.067 -17.650 1.00 93.56 394 MET A C 1
ATOM 3110 O O . MET A 1 394 ? 19.513 3.203 -17.107 1.00 93.56 394 MET A O 1
ATOM 3114 N N . VAL A 1 395 ? 19.796 5.341 -17.755 1.00 93.81 395 VAL A N 1
ATOM 3115 C CA . VAL A 1 395 ? 18.520 5.826 -17.203 1.00 93.81 395 VAL A CA 1
ATOM 3116 C C . VAL A 1 395 ? 17.344 5.038 -17.773 1.00 93.81 395 VAL A C 1
ATOM 3118 O O . VAL A 1 395 ? 16.532 4.520 -17.010 1.00 93.81 395 VAL A O 1
ATOM 3121 N N . TYR A 1 396 ? 17.266 4.876 -19.097 1.00 91.69 396 TYR A N 1
ATOM 3122 C CA . TYR A 1 396 ? 16.197 4.107 -19.744 1.00 91.69 396 TYR A CA 1
ATOM 3123 C C . TYR A 1 396 ? 16.064 2.686 -19.173 1.00 91.69 396 TYR A C 1
ATOM 3125 O O . TYR A 1 396 ? 14.951 2.189 -18.988 1.00 91.69 396 TYR A O 1
ATOM 3133 N N . ARG A 1 397 ? 17.196 2.031 -18.894 1.00 91.62 397 ARG A N 1
ATOM 3134 C CA . ARG A 1 397 ? 17.255 0.642 -18.429 1.00 91.62 397 ARG A CA 1
ATOM 3135 C C . ARG A 1 397 ? 16.971 0.503 -16.932 1.00 91.62 397 ARG A C 1
ATOM 3137 O O . ARG A 1 397 ? 16.306 -0.447 -16.529 1.00 91.62 397 ARG A O 1
ATOM 3144 N N . LEU A 1 398 ? 17.490 1.425 -16.123 1.00 93.94 398 LEU A N 1
ATOM 3145 C CA . LEU A 1 398 ? 17.498 1.322 -14.663 1.00 93.94 398 LEU A CA 1
ATOM 3146 C C . LEU A 1 398 ? 16.314 2.028 -14.001 1.00 93.94 398 LEU A C 1
ATOM 3148 O O . LEU A 1 398 ? 15.829 1.548 -12.978 1.00 93.94 398 LEU A O 1
ATOM 3152 N N . ARG A 1 399 ? 15.806 3.122 -14.589 1.00 92.38 399 ARG A N 1
ATOM 3153 C CA . ARG A 1 399 ? 14.763 3.962 -13.981 1.00 92.38 399 ARG A CA 1
ATOM 3154 C C . ARG A 1 399 ? 13.557 3.145 -13.531 1.00 92.38 399 ARG A C 1
ATOM 3156 O O . ARG A 1 399 ? 13.157 3.240 -12.377 1.00 92.38 399 ARG A O 1
ATOM 3163 N N . ARG A 1 400 ? 13.018 2.297 -14.414 1.00 88.81 400 ARG A N 1
ATOM 3164 C CA . ARG A 1 400 ? 11.808 1.524 -14.104 1.00 88.81 400 ARG A CA 1
ATOM 3165 C C . ARG A 1 400 ? 12.031 0.501 -12.991 1.00 88.81 400 ARG A C 1
ATOM 3167 O O . ARG A 1 400 ? 11.152 0.312 -12.164 1.00 88.81 400 ARG A O 1
ATOM 3174 N N . LEU A 1 401 ? 13.197 -0.143 -12.954 1.00 90.81 401 LEU A N 1
ATOM 3175 C CA . LEU A 1 401 ? 13.526 -1.115 -11.907 1.00 90.81 401 LEU A CA 1
ATOM 3176 C C . LEU A 1 401 ? 13.706 -0.442 -10.546 1.00 90.81 401 LEU A C 1
ATOM 3178 O O . LEU A 1 401 ? 13.325 -1.027 -9.535 1.00 90.81 401 LEU A O 1
ATOM 3182 N N . ASN A 1 402 ? 14.243 0.781 -10.538 1.00 90.81 402 ASN A N 1
ATOM 3183 C CA . ASN A 1 402 ? 14.353 1.595 -9.334 1.00 90.81 402 ASN A CA 1
ATOM 3184 C C . ASN A 1 402 ? 12.973 2.051 -8.838 1.00 90.81 402 ASN A C 1
ATOM 3186 O O . ASN A 1 402 ? 12.667 1.856 -7.673 1.00 90.81 402 ASN A O 1
ATOM 3190 N N . GLU A 1 403 ? 12.113 2.576 -9.720 1.00 86.69 403 GLU A N 1
ATOM 3191 C CA . GLU A 1 403 ? 10.710 2.910 -9.393 1.00 86.69 403 GLU A CA 1
ATOM 3192 C C . GLU A 1 403 ? 9.923 1.694 -8.872 1.00 86.69 403 GLU A C 1
ATOM 3194 O O . GLU A 1 403 ? 9.047 1.815 -8.023 1.00 86.69 403 GLU A O 1
ATOM 3199 N N . GLN A 1 404 ? 10.219 0.502 -9.394 1.00 86.69 404 GLN A N 1
ATOM 3200 C CA . GLN A 1 404 ? 9.595 -0.752 -8.974 1.00 86.69 404 GLN A CA 1
ATOM 3201 C C . GLN A 1 404 ? 10.247 -1.371 -7.732 1.00 86.69 404 GLN A C 1
ATOM 3203 O O . GLN A 1 404 ? 9.799 -2.445 -7.341 1.00 86.69 404 GLN A O 1
ATOM 3208 N N . HIS A 1 405 ? 11.310 -0.790 -7.160 1.00 89.31 405 HIS A N 1
ATOM 3209 C CA . HIS A 1 405 ? 12.103 -1.384 -6.071 1.00 89.31 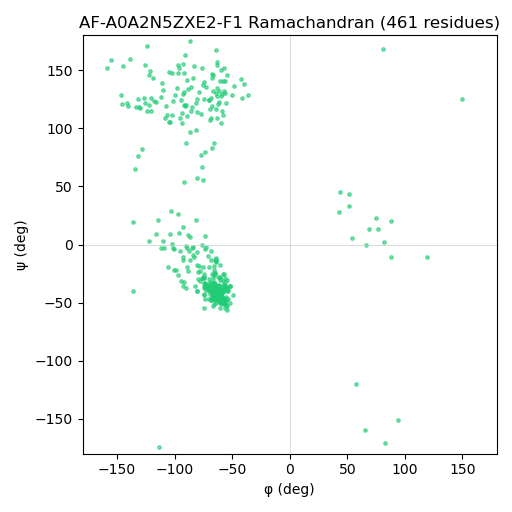405 HIS A CA 1
ATOM 3210 C C . HIS A 1 405 ? 12.408 -2.877 -6.306 1.00 89.31 405 HIS A C 1
ATOM 3212 O O . HIS A 1 405 ? 12.204 -3.732 -5.443 1.00 89.31 405 HIS A O 1
ATOM 3218 N N . ALA A 1 406 ? 12.826 -3.220 -7.531 1.00 89.56 406 ALA A N 1
ATOM 3219 C CA . ALA A 1 406 ? 12.842 -4.595 -8.041 1.00 89.56 406 ALA A CA 1
ATOM 3220 C C . ALA A 1 406 ? 13.667 -5.588 -7.199 1.00 89.56 406 ALA A C 1
ATOM 3222 O O . ALA A 1 406 ? 13.401 -6.788 -7.210 1.00 89.56 406 ALA A O 1
ATOM 3223 N N . TRP A 1 407 ? 14.663 -5.102 -6.461 1.00 90.19 407 TRP A N 1
ATOM 3224 C CA . TRP A 1 407 ? 15.488 -5.907 -5.560 1.00 90.19 407 TRP A CA 1
ATOM 3225 C C . TRP A 1 407 ? 14.703 -6.500 -4.387 1.00 90.19 407 TRP A C 1
ATOM 3227 O O . TRP A 1 407 ? 15.098 -7.550 -3.899 1.00 90.19 407 TRP A O 1
ATOM 3237 N N . LEU A 1 408 ? 13.571 -5.925 -3.964 1.00 87.44 408 LEU A N 1
ATOM 3238 C CA . LEU A 1 408 ? 12.764 -6.482 -2.864 1.00 87.44 408 LEU A CA 1
ATOM 3239 C C . LEU A 1 408 ? 12.161 -7.855 -3.176 1.00 87.44 408 LEU A C 1
ATOM 3241 O O . LEU A 1 408 ? 11.698 -8.543 -2.274 1.00 87.44 408 LEU A O 1
ATOM 3245 N N . GLN A 1 409 ? 12.181 -8.276 -4.441 1.00 86.19 409 GLN A N 1
ATOM 3246 C CA . GLN A 1 409 ? 11.794 -9.633 -4.822 1.00 86.19 409 GLN A CA 1
ATOM 3247 C C . GLN A 1 409 ? 12.918 -10.663 -4.586 1.00 86.19 409 GLN A C 1
ATOM 3249 O O . GLN A 1 409 ? 12.698 -11.859 -4.754 1.00 86.19 409 GLN A O 1
ATOM 3254 N N . VAL A 1 410 ? 14.124 -10.221 -4.207 1.00 86.12 410 VAL A N 1
ATOM 3255 C CA . VAL A 1 410 ? 15.256 -11.084 -3.846 1.00 86.12 410 VAL A CA 1
ATOM 3256 C C . VAL A 1 410 ? 15.133 -11.475 -2.374 1.00 86.12 410 VAL A C 1
ATOM 3258 O O . VAL A 1 410 ? 15.149 -10.613 -1.497 1.00 86.12 410 VAL A O 1
ATOM 3261 N N . GLN A 1 411 ? 15.009 -12.774 -2.090 1.00 80.12 411 GLN A N 1
ATOM 3262 C CA . GLN A 1 411 ? 14.832 -13.277 -0.720 1.00 80.12 411 GLN A CA 1
ATOM 3263 C C . GLN A 1 411 ? 16.089 -13.097 0.141 1.00 80.12 411 GLN A C 1
ATOM 3265 O O . GLN A 1 411 ? 15.984 -12.669 1.289 1.00 80.12 411 GLN A O 1
ATOM 3270 N N . ASP A 1 412 ? 17.270 -13.378 -0.419 1.00 83.75 412 ASP A N 1
ATOM 3271 C CA . ASP A 1 412 ? 18.531 -13.203 0.300 1.00 83.75 412 ASP A CA 1
ATOM 3272 C C . ASP A 1 412 ? 18.816 -11.718 0.554 1.00 83.75 412 ASP A C 1
ATOM 3274 O O . ASP A 1 412 ? 18.944 -10.916 -0.375 1.00 83.75 412 ASP A O 1
ATOM 3278 N N . ARG A 1 413 ? 18.913 -11.346 1.832 1.00 80.44 413 ARG A N 1
ATOM 3279 C CA . ARG A 1 413 ? 18.998 -9.940 2.246 1.00 80.44 413 ARG A CA 1
ATOM 3280 C C . ARG A 1 413 ? 20.328 -9.299 1.886 1.00 80.44 413 ARG A C 1
ATOM 3282 O O . ARG A 1 413 ? 20.350 -8.138 1.485 1.00 80.44 413 ARG A O 1
ATOM 3289 N N . HIS A 1 414 ? 21.425 -10.040 2.005 1.00 82.62 414 HIS A N 1
ATOM 3290 C CA . HIS A 1 414 ? 22.743 -9.516 1.660 1.00 82.62 414 HIS A CA 1
ATOM 3291 C C . HIS A 1 414 ? 22.846 -9.255 0.154 1.00 82.62 414 HIS A C 1
ATOM 3293 O O . HIS A 1 414 ? 23.239 -8.161 -0.259 1.00 82.62 414 HIS A O 1
ATOM 3299 N N . ALA A 1 415 ? 22.401 -10.203 -0.674 1.00 87.38 415 ALA A N 1
ATOM 3300 C CA . ALA A 1 415 ? 22.313 -10.028 -2.117 1.00 87.38 415 ALA A CA 1
ATOM 3301 C C . ALA A 1 415 ? 21.357 -8.893 -2.494 1.00 87.38 415 ALA A C 1
ATOM 3303 O O . ALA A 1 415 ? 21.686 -8.095 -3.372 1.00 87.38 415 ALA A O 1
ATOM 3304 N N . ARG A 1 416 ? 20.201 -8.784 -1.828 1.00 88.69 416 ARG A N 1
ATOM 3305 C CA . ARG A 1 416 ? 19.226 -7.707 -2.037 1.00 88.69 416 ARG A CA 1
ATOM 3306 C C . ARG A 1 416 ? 19.853 -6.328 -1.840 1.00 88.69 416 ARG A C 1
ATOM 3308 O O . ARG A 1 416 ? 19.776 -5.510 -2.758 1.00 88.69 416 ARG A O 1
ATOM 3315 N N . SER A 1 417 ? 20.479 -6.078 -0.689 1.00 88.75 417 SER A N 1
ATOM 3316 C CA . SER A 1 417 ? 21.093 -4.779 -0.384 1.00 88.75 417 SER A CA 1
ATOM 3317 C C . SER A 1 417 ? 22.217 -4.449 -1.364 1.00 88.75 417 SER A C 1
ATOM 3319 O O . SER A 1 417 ? 22.241 -3.354 -1.923 1.00 88.75 417 SER A O 1
ATOM 3321 N N . GLY A 1 418 ? 23.081 -5.425 -1.671 1.00 90.94 418 GLY A N 1
ATOM 3322 C CA . GLY A 1 418 ? 24.145 -5.243 -2.661 1.00 90.94 418 GLY A CA 1
ATOM 3323 C C . GLY A 1 418 ? 23.610 -4.891 -4.054 1.00 90.94 418 GLY A C 1
ATOM 3324 O O . GLY A 1 418 ? 24.114 -3.972 -4.701 1.00 90.94 418 GLY A O 1
ATOM 3325 N N . ILE A 1 419 ? 22.552 -5.569 -4.514 1.00 92.75 419 ILE A N 1
ATOM 3326 C CA . ILE A 1 419 ? 21.916 -5.288 -5.810 1.00 92.75 419 ILE A CA 1
ATOM 3327 C C . ILE A 1 419 ? 21.278 -3.896 -5.817 1.00 92.75 419 ILE A C 1
ATOM 3329 O O . ILE A 1 419 ? 21.491 -3.147 -6.773 1.00 92.75 419 ILE A O 1
ATOM 3333 N N . ARG A 1 420 ? 20.523 -3.535 -4.772 1.00 92.81 420 ARG A N 1
ATOM 3334 C CA . ARG A 1 420 ? 19.919 -2.203 -4.632 1.00 92.81 420 ARG A CA 1
ATOM 3335 C C . ARG A 1 420 ? 20.974 -1.114 -4.747 1.00 92.81 420 ARG A C 1
ATOM 3337 O O . ARG A 1 420 ? 20.862 -0.242 -5.604 1.00 92.81 420 ARG A O 1
ATOM 3344 N N . ASP A 1 421 ? 22.000 -1.176 -3.903 1.00 93.06 421 ASP A N 1
ATOM 3345 C CA . ASP A 1 421 ? 23.003 -0.116 -3.805 1.00 93.06 421 ASP A CA 1
ATOM 3346 C C . ASP A 1 421 ? 23.751 0.062 -5.122 1.00 93.06 421 ASP A C 1
ATOM 3348 O O . ASP A 1 421 ? 23.979 1.189 -5.562 1.00 93.06 421 ASP A O 1
ATOM 3352 N N . THR A 1 422 ? 24.032 -1.050 -5.799 1.00 93.19 422 THR A N 1
ATOM 3353 C CA . THR A 1 422 ? 24.675 -1.043 -7.109 1.00 93.19 422 THR A CA 1
ATOM 3354 C C . THR A 1 422 ? 23.778 -0.412 -8.182 1.00 93.19 422 THR A C 1
ATOM 3356 O O . THR A 1 422 ? 24.211 0.486 -8.904 1.00 93.19 422 THR A O 1
ATOM 3359 N N . LEU A 1 423 ? 22.521 -0.855 -8.310 1.00 94.56 423 LEU A N 1
ATOM 3360 C CA . LEU A 1 423 ? 21.615 -0.365 -9.356 1.00 94.56 423 LEU A CA 1
ATOM 3361 C C . LEU A 1 423 ? 21.220 1.099 -9.139 1.00 94.56 423 LEU A C 1
ATOM 3363 O O . LEU A 1 423 ? 21.259 1.891 -10.083 1.00 94.56 423 LEU A O 1
ATOM 3367 N N . SER A 1 424 ? 20.861 1.467 -7.908 1.00 94.75 424 SER A N 1
ATOM 3368 C CA . SER A 1 424 ? 20.507 2.842 -7.558 1.00 94.75 424 SER A CA 1
ATOM 3369 C C . SER A 1 424 ? 21.717 3.770 -7.649 1.00 94.75 424 SER A C 1
ATOM 3371 O O . SER A 1 424 ? 21.567 4.890 -8.125 1.00 94.75 424 SER A O 1
ATOM 3373 N N . GLY A 1 425 ? 22.917 3.309 -7.276 1.00 94.94 425 GLY A N 1
ATOM 3374 C CA . GLY A 1 425 ? 24.155 4.075 -7.437 1.00 94.94 425 GLY A CA 1
ATOM 3375 C C . GLY A 1 425 ? 24.482 4.374 -8.903 1.00 94.94 425 GLY A C 1
ATOM 3376 O O . GLY A 1 425 ? 24.800 5.511 -9.242 1.00 94.94 425 GLY A O 1
ATOM 3377 N N . LEU A 1 426 ? 24.317 3.394 -9.800 1.00 95.00 426 LEU A N 1
ATOM 3378 C CA . LEU A 1 426 ? 24.481 3.625 -11.241 1.00 95.00 426 LEU A CA 1
ATOM 3379 C C . LEU A 1 426 ? 23.438 4.580 -11.818 1.00 95.00 426 LEU A C 1
ATOM 3381 O O . LEU A 1 426 ? 23.757 5.378 -12.697 1.00 95.00 426 LEU A O 1
ATOM 3385 N N . LEU A 1 427 ? 22.189 4.488 -11.360 1.00 96.12 427 LEU A N 1
ATOM 3386 C CA . LEU A 1 427 ? 21.138 5.400 -11.797 1.00 96.12 427 LEU A CA 1
ATOM 3387 C C . LEU A 1 427 ? 21.389 6.825 -11.286 1.00 96.12 427 LEU A C 1
ATOM 3389 O O . LEU A 1 427 ? 21.207 7.777 -12.041 1.00 96.12 427 LEU A O 1
ATOM 3393 N N . GLU A 1 428 ? 21.831 6.968 -10.034 1.00 96.62 428 GLU A N 1
ATOM 3394 C CA . GLU A 1 428 ? 22.254 8.245 -9.455 1.00 96.62 428 GLU A CA 1
ATOM 3395 C C . GLU A 1 428 ? 23.380 8.864 -10.293 1.00 96.62 428 GLU A C 1
ATOM 3397 O O . GLU A 1 428 ? 23.253 10.009 -10.726 1.00 96.62 428 GLU A O 1
ATOM 3402 N N . TYR A 1 429 ? 24.432 8.091 -10.584 1.00 95.31 429 TYR A N 1
ATOM 3403 C CA . TYR A 1 429 ? 25.535 8.511 -11.448 1.00 95.31 429 TYR A CA 1
ATOM 3404 C C . TYR A 1 429 ? 25.033 8.977 -12.821 1.00 95.31 429 TYR A C 1
ATOM 3406 O O . TYR A 1 429 ? 25.295 10.107 -13.224 1.00 95.31 429 TYR A O 1
ATOM 3414 N N . ALA A 1 430 ? 24.221 8.162 -13.500 1.00 96.19 430 ALA A N 1
ATOM 3415 C CA . ALA A 1 430 ? 23.702 8.498 -14.823 1.00 96.19 430 ALA A CA 1
ATOM 3416 C C . ALA A 1 430 ? 22.841 9.775 -14.826 1.00 96.19 430 ALA A C 1
ATOM 3418 O O . ALA A 1 430 ? 22.871 10.531 -15.795 1.00 96.19 430 ALA A O 1
ATOM 3419 N N . TYR A 1 431 ? 22.082 10.047 -13.758 1.00 97.44 431 TYR A N 1
ATOM 3420 C CA . TYR A 1 431 ? 21.352 11.310 -13.632 1.00 97.44 431 TYR A CA 1
ATOM 3421 C C . TYR A 1 431 ? 22.276 12.508 -13.403 1.00 97.44 431 TYR A C 1
ATOM 3423 O O . TYR A 1 431 ? 22.009 13.564 -13.975 1.00 97.44 431 TYR A O 1
ATOM 3431 N N . ARG A 1 432 ? 23.350 12.361 -12.615 1.00 96.56 432 ARG A N 1
ATOM 3432 C CA . ARG A 1 432 ? 24.341 13.432 -12.404 1.00 96.56 432 ARG A CA 1
ATOM 3433 C C . ARG A 1 432 ? 25.054 13.800 -13.705 1.00 96.56 432 ARG A C 1
ATOM 3435 O O . ARG A 1 432 ? 25.110 14.979 -14.030 1.00 96.56 432 ARG A O 1
ATOM 3442 N N . GLU A 1 433 ? 25.475 12.808 -14.488 1.00 95.88 433 GLU A N 1
ATOM 3443 C CA . GLU A 1 433 ? 26.102 13.020 -15.805 1.00 95.88 433 GLU A CA 1
ATOM 3444 C C . GLU A 1 433 ? 25.179 13.740 -16.804 1.00 95.88 433 GLU A C 1
ATOM 3446 O O . GLU A 1 433 ? 25.633 14.466 -17.680 1.00 95.88 433 GLU A O 1
ATOM 3451 N N . LEU A 1 434 ? 23.859 13.574 -16.669 1.00 95.62 434 LEU A N 1
ATOM 3452 C CA . LEU A 1 434 ? 22.862 14.272 -17.490 1.00 95.62 434 LEU A CA 1
ATOM 3453 C C . LEU A 1 434 ? 22.461 15.651 -16.932 1.00 95.62 434 LEU A C 1
ATOM 3455 O O . LEU A 1 434 ? 21.498 16.240 -17.425 1.00 95.62 434 LEU A O 1
ATOM 3459 N N . GLY A 1 435 ? 23.113 16.138 -15.871 1.00 95.56 435 GLY A N 1
ATOM 3460 C CA . GLY A 1 435 ? 22.752 17.387 -15.190 1.00 95.56 435 GLY A CA 1
ATOM 3461 C C . GLY A 1 435 ? 21.418 17.331 -14.428 1.00 95.56 435 GLY A C 1
ATOM 3462 O O . GLY A 1 435 ? 20.882 18.360 -14.027 1.00 95.56 435 GLY A O 1
ATOM 3463 N N . GLN A 1 436 ? 20.850 16.140 -14.206 1.00 96.12 436 GLN A N 1
ATOM 3464 C CA . GLN A 1 436 ? 19.558 15.938 -13.535 1.00 96.12 436 GLN A CA 1
ATOM 3465 C C . GLN A 1 436 ? 19.729 15.732 -12.021 1.00 96.12 436 GLN A C 1
ATOM 3467 O O . GLN A 1 436 ? 19.223 14.758 -11.456 1.00 96.12 436 GLN A O 1
ATOM 3472 N N . SER A 1 437 ? 20.419 16.660 -11.350 1.00 94.50 437 SER A N 1
ATOM 3473 C CA . SER A 1 437 ? 20.792 16.554 -9.928 1.00 94.50 437 SER A CA 1
ATOM 3474 C C . SER A 1 437 ? 19.606 16.289 -8.998 1.00 94.50 437 SER A C 1
ATOM 3476 O O . SER A 1 437 ? 19.696 15.424 -8.133 1.00 94.50 437 SER A O 1
ATOM 3478 N N . GLY A 1 438 ? 18.453 16.926 -9.233 1.00 94.50 438 GLY A N 1
ATOM 3479 C CA . GLY A 1 438 ? 17.253 16.689 -8.420 1.00 94.50 438 GLY A CA 1
ATOM 3480 C C . GLY A 1 438 ? 16.751 15.239 -8.474 1.00 94.50 438 GLY A C 1
ATOM 3481 O O . GLY A 1 438 ? 16.347 14.681 -7.456 1.00 94.50 438 GLY A O 1
ATOM 3482 N N . LYS A 1 439 ? 16.836 14.578 -9.638 1.00 94.12 439 LYS A N 1
ATOM 3483 C CA . LYS A 1 439 ? 16.467 13.156 -9.765 1.00 94.12 439 LYS A CA 1
ATOM 3484 C C . LYS A 1 439 ? 17.520 12.238 -9.157 1.00 94.12 439 LYS A C 1
ATOM 3486 O O . LYS A 1 439 ? 17.161 11.221 -8.571 1.00 94.12 439 LYS A O 1
ATOM 3491 N N . ALA A 1 440 ? 18.798 12.596 -9.276 1.00 94.94 440 ALA A N 1
ATOM 3492 C CA . ALA A 1 440 ? 19.880 11.872 -8.615 1.00 94.94 440 ALA A CA 1
ATOM 3493 C C . ALA A 1 440 ? 19.692 11.884 -7.088 1.00 94.94 440 ALA A C 1
ATOM 3495 O O . ALA A 1 440 ? 19.731 10.836 -6.443 1.00 94.94 440 ALA A O 1
ATOM 3496 N N . ASP A 1 441 ? 19.395 13.053 -6.520 1.00 93.56 441 ASP A N 1
ATOM 3497 C CA . ASP A 1 441 ? 19.152 13.201 -5.088 1.00 93.56 441 ASP A CA 1
ATOM 3498 C C . ASP A 1 441 ? 17.878 12.470 -4.643 1.00 93.56 441 ASP A C 1
ATOM 3500 O O . ASP A 1 441 ? 17.888 11.838 -3.588 1.00 93.56 441 ASP A O 1
ATOM 3504 N N . ALA A 1 442 ? 16.821 12.454 -5.463 1.00 89.50 442 ALA A N 1
ATOM 3505 C CA . ALA A 1 442 ? 15.625 11.655 -5.193 1.00 89.50 442 ALA A CA 1
ATOM 3506 C C . ALA A 1 442 ? 15.935 10.147 -5.112 1.00 89.50 442 ALA A C 1
ATOM 3508 O O . ALA A 1 442 ? 15.515 9.485 -4.163 1.00 89.50 442 ALA A O 1
ATOM 3509 N N . VAL A 1 443 ? 16.727 9.606 -6.050 1.00 92.31 443 VAL A N 1
ATOM 3510 C CA . VAL A 1 443 ? 17.168 8.196 -6.019 1.00 92.31 443 VAL A CA 1
ATOM 3511 C C . VAL A 1 443 ? 17.988 7.907 -4.760 1.00 92.31 443 VAL A C 1
ATOM 3513 O O . VAL A 1 443 ? 17.762 6.902 -4.084 1.00 92.31 443 VAL A O 1
ATOM 3516 N N . ARG A 1 444 ? 18.913 8.805 -4.404 1.00 92.38 444 ARG A N 1
ATOM 3517 C CA . ARG A 1 444 ? 19.730 8.678 -3.193 1.00 92.38 444 ARG A CA 1
ATOM 3518 C C . ARG A 1 444 ? 18.878 8.687 -1.925 1.00 92.38 444 ARG A C 1
ATOM 3520 O O . ARG A 1 444 ? 19.101 7.865 -1.038 1.00 92.38 444 ARG A O 1
ATOM 3527 N N . ASN A 1 445 ? 17.920 9.604 -1.831 1.00 87.25 445 ASN A N 1
ATOM 3528 C CA . ASN A 1 445 ? 17.052 9.746 -0.667 1.00 87.25 445 ASN A CA 1
ATOM 3529 C C . ASN A 1 445 ? 16.123 8.535 -0.517 1.00 87.25 445 ASN A C 1
ATOM 3531 O O . ASN A 1 445 ? 16.011 8.007 0.586 1.00 87.25 445 ASN A O 1
ATOM 3535 N N . ALA A 1 446 ? 15.554 8.027 -1.616 1.00 85.12 446 ALA A N 1
ATOM 3536 C CA . ALA A 1 446 ? 14.753 6.802 -1.609 1.00 85.12 446 ALA A CA 1
ATOM 3537 C C . ALA A 1 446 ? 15.566 5.589 -1.123 1.00 85.12 446 ALA A C 1
ATOM 3539 O O . ALA A 1 446 ? 15.110 4.840 -0.260 1.00 85.12 446 ALA A O 1
ATOM 3540 N N . ARG A 1 447 ? 16.812 5.436 -1.598 1.00 89.00 447 ARG A N 1
ATOM 3541 C CA . ARG A 1 447 ? 17.728 4.381 -1.131 1.00 89.00 447 ARG A CA 1
ATOM 3542 C C . ARG A 1 447 ? 18.026 4.489 0.369 1.00 89.00 447 ARG A C 1
ATOM 3544 O O . ARG A 1 447 ? 18.020 3.475 1.060 1.00 89.00 447 ARG A O 1
ATOM 3551 N N . LYS A 1 448 ? 18.270 5.702 0.880 1.00 85.56 448 LYS A N 1
ATOM 3552 C CA . LYS A 1 448 ? 18.494 5.944 2.318 1.00 85.56 448 LYS A CA 1
ATOM 3553 C C . LYS A 1 448 ? 17.253 5.627 3.154 1.00 85.56 448 LYS A C 1
ATOM 3555 O O . LYS A 1 448 ? 17.377 4.969 4.179 1.00 85.56 448 LYS A O 1
ATOM 3560 N N . ALA A 1 449 ? 16.074 6.061 2.710 1.00 78.50 449 ALA A N 1
ATOM 3561 C CA . ALA A 1 449 ? 14.814 5.777 3.393 1.00 78.50 449 ALA A CA 1
ATOM 3562 C C . ALA A 1 449 ? 14.544 4.266 3.478 1.00 78.50 449 ALA A C 1
ATOM 3564 O O . ALA A 1 449 ? 14.170 3.762 4.533 1.00 78.50 449 ALA A O 1
ATOM 3565 N N . GLU A 1 450 ? 14.804 3.529 2.396 1.00 79.38 450 GLU A N 1
ATOM 3566 C CA . GLU A 1 450 ? 14.663 2.072 2.392 1.00 79.38 450 GLU A CA 1
ATOM 3567 C C . GLU A 1 450 ? 15.679 1.386 3.318 1.00 79.38 450 GLU A C 1
ATOM 3569 O O . GLU A 1 450 ? 15.329 0.447 4.029 1.00 79.38 450 GLU A O 1
ATOM 3574 N N . GLN A 1 451 ? 16.926 1.869 3.359 1.00 81.19 451 GLN A N 1
ATOM 3575 C CA . GLN A 1 451 ? 17.928 1.350 4.290 1.00 81.19 451 GLN A CA 1
ATOM 3576 C C . GLN A 1 451 ? 17.485 1.524 5.746 1.00 81.19 451 GLN A C 1
ATOM 3578 O O . GLN A 1 451 ? 17.563 0.564 6.506 1.00 81.19 451 GLN A O 1
ATOM 3583 N N . LEU A 1 452 ? 16.952 2.694 6.111 1.00 73.62 452 LEU A N 1
ATOM 3584 C CA . LEU A 1 452 ? 16.435 2.948 7.460 1.00 73.62 452 LEU A CA 1
ATOM 3585 C C . LEU A 1 452 ? 15.288 1.996 7.824 1.00 73.62 452 LEU A C 1
ATOM 3587 O O . LEU A 1 452 ? 15.290 1.429 8.915 1.00 73.62 452 LEU A O 1
ATOM 3591 N N . LEU A 1 453 ? 14.352 1.756 6.898 1.00 67.50 453 LEU A N 1
ATOM 3592 C CA . LEU A 1 453 ? 13.261 0.793 7.100 1.00 67.50 453 LEU A CA 1
ATOM 3593 C C . LEU A 1 453 ? 13.769 -0.624 7.383 1.00 67.50 453 LEU A C 1
ATOM 3595 O O . LEU A 1 453 ? 13.225 -1.317 8.242 1.00 67.50 453 LEU A O 1
ATOM 3599 N N . ILE A 1 454 ? 14.800 -1.058 6.656 1.00 68.12 454 ILE A N 1
ATOM 3600 C CA . ILE A 1 454 ? 15.373 -2.402 6.789 1.00 68.12 454 ILE A CA 1
ATOM 3601 C C . ILE A 1 454 ? 16.212 -2.517 8.071 1.00 68.12 454 ILE A C 1
ATOM 3603 O O . ILE A 1 454 ? 16.128 -3.522 8.779 1.00 68.12 454 ILE A O 1
ATOM 3607 N N . GLU A 1 455 ? 17.020 -1.502 8.381 1.00 66.69 455 GLU A N 1
ATOM 3608 C CA . GLU A 1 455 ? 17.920 -1.492 9.539 1.00 66.69 455 GLU A CA 1
ATOM 3609 C C . GLU A 1 455 ? 17.173 -1.442 10.866 1.00 66.69 455 GLU A C 1
ATOM 3611 O O . GLU A 1 455 ? 17.605 -2.065 11.835 1.00 66.69 455 GLU A O 1
ATOM 3616 N N . GLN A 1 456 ? 16.039 -0.744 10.925 1.00 58.12 456 GLN A N 1
ATOM 3617 C CA . GLN A 1 456 ? 15.382 -0.481 12.200 1.00 58.12 456 GLN A CA 1
ATOM 3618 C C . GLN A 1 456 ? 14.688 -1.682 12.839 1.00 58.12 456 GLN A C 1
ATOM 3620 O O . GLN A 1 456 ? 14.211 -1.543 13.961 1.00 58.12 456 GLN A O 1
ATOM 3625 N N . ARG A 1 457 ? 14.668 -2.866 12.205 1.00 54.28 457 ARG A N 1
ATOM 3626 C CA . ARG A 1 457 ? 14.218 -4.143 12.807 1.00 54.28 457 ARG A CA 1
ATOM 3627 C C . ARG A 1 457 ? 12.937 -4.045 13.658 1.00 54.28 457 ARG A C 1
ATOM 3629 O O . ARG A 1 457 ? 12.741 -4.870 14.546 1.00 54.28 457 ARG A O 1
ATOM 3636 N N . ILE A 1 458 ? 12.031 -3.100 13.385 1.00 44.97 458 ILE A N 1
ATOM 3637 C CA . ILE A 1 458 ? 10.896 -2.806 14.284 1.00 44.97 458 ILE A CA 1
ATOM 3638 C C . ILE A 1 458 ? 9.949 -4.012 14.390 1.00 44.97 458 ILE A C 1
ATOM 3640 O O . ILE A 1 458 ? 9.125 -4.095 15.298 1.00 44.97 458 ILE A O 1
ATOM 3644 N N . LEU A 1 459 ? 10.078 -4.991 13.487 1.00 42.50 459 LEU A N 1
ATOM 3645 C CA . LEU A 1 459 ? 9.152 -6.111 13.363 1.00 42.50 459 LEU A CA 1
ATOM 3646 C C . LEU A 1 459 ? 9.796 -7.483 13.185 1.00 42.50 459 LEU A C 1
ATOM 3648 O O . LEU A 1 459 ? 9.102 -8.430 12.811 1.00 42.50 459 LEU A O 1
ATOM 3652 N N . HIS A 1 460 ? 11.076 -7.652 13.529 1.00 43.66 460 HIS A N 1
ATOM 3653 C CA . HIS A 1 460 ? 11.579 -9.004 13.786 1.00 43.66 460 HIS A CA 1
ATOM 3654 C C . HIS A 1 460 ? 11.115 -9.472 15.161 1.00 43.66 460 HIS A C 1
ATOM 3656 O O . HIS A 1 460 ? 11.850 -9.473 16.139 1.00 43.66 460 HIS A O 1
ATOM 3662 N N . GLN A 1 461 ? 9.841 -9.864 15.193 1.00 40.47 461 GLN A N 1
ATOM 3663 C CA . GLN A 1 461 ? 9.339 -10.865 16.117 1.00 40.47 461 GLN A CA 1
ATOM 3664 C C . GLN A 1 461 ? 10.013 -12.192 15.748 1.00 40.47 461 GLN A C 1
ATOM 3666 O O . GLN A 1 461 ? 9.496 -12.951 14.924 1.00 40.47 461 GLN A O 1
ATOM 3671 N N . GLU A 1 462 ? 11.191 -12.457 16.305 1.00 30.41 462 GLU A N 1
ATOM 3672 C CA . GLU A 1 462 ? 11.565 -13.854 16.521 1.00 30.41 462 GLU A CA 1
ATOM 3673 C C . GLU A 1 462 ? 10.748 -14.379 17.715 1.00 30.41 462 GLU A C 1
ATOM 3675 O O . GLU A 1 462 ? 10.468 -13.595 18.629 1.00 30.41 462 GLU A O 1
ATOM 3680 N N . PRO A 1 463 ? 10.245 -15.628 17.655 1.00 35.09 463 PRO A N 1
ATOM 3681 C CA . PRO A 1 463 ? 9.530 -16.241 18.770 1.00 35.09 463 PRO A CA 1
ATOM 3682 C C . PRO A 1 463 ? 10.374 -16.313 20.046 1.00 35.09 463 PRO A C 1
ATOM 3684 O O . PRO A 1 463 ? 11.605 -16.505 19.930 1.00 35.09 463 PRO A O 1
#